Protein AF-0000000082413390 (afdb_homodimer)

InterPro domains:
  IPR000436 Sushi/SCR/CCP domain [PF00084] (131-187)
  IPR000436 Sushi/SCR/CCP domain [PS50923] (129-189)
  IPR000436 Sushi/SCR/CCP domain [SM00032] (131-187)
  IPR000436 Sushi/SCR/CCP domain [cd00033] (131-188)
  IPR001304 C-type lectin-like [PF00059] (22-126)
  IPR001304 C-type lectin-like [PS50041] (11-125)
  IPR001304 C-type lectin-like [SM00034] (4-125)
  IPR016186 C-type lectin-like/link domain superfamily [G3DSA:3.10.100.10] (1-126)
  IPR016187 C-type lectin fold [SSF56436] (3-134)
  IPR018378 C-type lectin, conserved site [PS00615] (100-124)
  IPR035976 Sushi/SCR/CCP superfamily [SSF57535] (129-188)
  IPR050691 Hyaluronan-binding Proteoglycan [PTHR22804] (2-175)

Foldseek 3Di:
DQDDPPQWDDDPQKTKHWDFFWFFQVVQQVVLLLVVWGFDDDQDVVSLCCVLVPPVFWAFGQWWCVPHPPDIDGNVRDDRNDAFADVVPPDCVPPPAQTTKTQDSVVVRGIYGGGRGGIGITMTMDGSAWAAWDDDDPQKDWDDDHGGTHDFFDKIFIDGHPQWDWDDGRMWGQHPNHYIDDGDIDTHGDD/DQDDPPQWDDDPQKTKHWDFFWFFQVVQQVVLLLVVWGFDDDQDVVSLCCVLVPPVFFAFGQWWCVPHPPDIDGNVRDDRRDAFADVVPPDCVVPPAQTTKTQDSVVVRGIYGGGRGGIGITMTMDGSAWAAWDDDDPQKDWDDDTGGTGDFFDKIFIDGHPQWDWDDGRMWGQHPNHYIDDGDIDTHGDD

Radius of gyration: 21.74 Å; Cα contacts (8 Å, |Δi|>4): 859; chains: 2; bounding box: 46×68×50 Å

Nearest PDB structures (foldseek):
  1tdq-assembly1_B  TM=9.902E-01  e=4.552E-17  Rattus norvegicus
  2zib-assembly1_A  TM=9.689E-01  e=1.037E-11  Brachyopsis segaliensis
  1hup-assembly1_A  TM=9.265E-01  e=1.853E-09  Homo sapiens
  1kwz-assembly1_C  TM=9.197E-01  e=1.123E-08  Rattus norvegicus
  3wwk-assembly1_C  TM=8.457E-01  e=3.731E-08  Homo sapiens

Solvent-accessible surface area (backbone atoms only — not comparable to full-atom values): 20596 Å² total; per-residue (Å²): 128,93,65,57,59,90,84,37,43,73,56,96,72,29,23,33,38,77,39,78,69,58,31,28,49,65,56,44,34,52,54,19,41,74,76,44,29,24,28,30,76,58,58,43,72,68,53,47,51,48,53,33,70,72,64,63,48,61,23,42,37,20,40,28,18,56,70,41,83,89,51,72,40,37,72,78,61,54,77,73,39,43,82,53,57,30,91,80,40,74,51,64,78,65,58,97,57,41,31,25,30,30,31,35,32,92,61,86,39,23,29,39,45,35,52,42,76,47,66,34,20,35,31,27,30,29,63,62,48,44,14,58,59,79,81,88,51,76,59,38,46,64,46,70,83,86,53,76,42,33,52,56,68,39,72,46,22,50,43,46,36,91,66,32,40,77,38,73,52,46,60,37,38,23,32,86,86,26,41,65,49,80,75,55,51,39,47,40,76,56,131,128,93,65,57,59,91,86,37,45,74,56,95,72,29,24,34,38,77,39,79,71,60,31,27,50,65,57,44,33,52,54,19,42,73,76,44,29,24,29,29,75,58,60,42,73,68,52,46,50,49,53,34,70,73,66,62,48,63,22,41,36,21,40,27,17,56,72,42,83,88,51,72,41,38,73,77,62,55,77,72,39,42,81,53,59,30,92,79,39,74,50,67,80,67,55,95,53,42,31,23,30,29,31,36,31,93,60,86,38,23,30,41,46,36,52,43,77,47,67,33,20,33,31,28,30,28,65,60,48,46,15,57,60,80,79,85,50,77,59,41,45,64,48,69,83,87,52,77,42,33,52,56,68,40,71,46,23,51,41,47,36,92,68,33,38,79,39,74,52,44,60,34,38,23,33,86,86,26,42,65,49,80,75,56,50,40,47,39,76,55,130

pLDDT: mean 93.76, std 7.37, range [51.59, 98.88]

Structure (mmCIF, N/CA/C/O backbone):
data_AF-0000000082413390-model_v1
#
loop_
_entity.id
_entity.type
_entity.pdbx_description
1 polymer 'Brevican core protein'
#
loop_
_atom_site.group_PDB
_atom_site.id
_atom_site.type_symbol
_atom_site.label_atom_id
_atom_site.label_alt_id
_atom_site.label_comp_id
_atom_site.label_asym_id
_atom_site.label_entity_id
_atom_site.label_seq_id
_atom_site.pdbx_PDB_ins_code
_atom_site.Cartn_x
_atom_site.Cartn_y
_atom_site.Cartn_z
_atom_site.occupancy
_atom_site.B_iso_or_equiv
_atom_site.auth_seq_id
_atom_site.auth_comp_id
_atom_site.auth_asym_id
_atom_site.auth_atom_id
_atom_site.pdbx_PDB_model_num
ATOM 1 N N . MET A 1 1 ? -22.828 19.016 -7.898 1 52.41 1 MET A N 1
ATOM 2 C CA . MET A 1 1 ? -21.5 18.812 -7.324 1 52.41 1 MET A CA 1
ATOM 3 C C . MET A 1 1 ? -21.516 17.719 -6.27 1 52.41 1 MET A C 1
ATOM 5 O O . MET A 1 1 ? -22.422 17.672 -5.43 1 52.41 1 MET A O 1
ATOM 9 N N . ARG A 1 2 ? -20.75 16.672 -6.445 1 74.12 2 ARG A N 1
ATOM 10 C CA . ARG A 1 2 ? -20.797 15.578 -5.477 1 74.12 2 ARG A CA 1
ATOM 11 C C . ARG A 1 2 ? -20.344 16.047 -4.098 1 74.12 2 ARG A C 1
ATOM 13 O O . ARG A 1 2 ? -19.422 16.859 -3.979 1 74.12 2 ARG A O 1
ATOM 20 N N . ARG A 1 3 ? -21.219 15.875 -3.227 1 85.75 3 ARG A N 1
ATOM 21 C CA . ARG A 1 3 ? -20.984 16.312 -1.854 1 85.75 3 ARG A CA 1
ATOM 22 C C . ARG A 1 3 ? -20.703 15.133 -0.939 1 85.75 3 ARG A C 1
ATOM 24 O O . ARG A 1 3 ? -21.078 14 -1.257 1 85.75 3 ARG A O 1
ATOM 31 N N . CYS A 1 4 ? -19.984 15.562 0.201 1 94.31 4 CYS A N 1
ATOM 32 C CA . CYS A 1 4 ? -19.75 14.539 1.217 1 94.31 4 CYS A CA 1
ATOM 33 C C . CYS A 1 4 ? -21.062 14.172 1.925 1 94.31 4 CYS A C 1
ATOM 35 O O . CYS A 1 4 ? -22 14.969 1.951 1 94.31 4 CYS A O 1
ATOM 37 N N . SER A 1 5 ? -21.156 12.93 2.404 1 90 5 SER A N 1
ATOM 38 C CA . SER A 1 5 ? -22.297 12.5 3.209 1 90 5 SER A CA 1
ATOM 39 C C . SER A 1 5 ? -22.484 13.406 4.426 1 90 5 SER A C 1
ATOM 41 O O . SER A 1 5 ? -21.531 14.023 4.895 1 90 5 SER A O 1
ATOM 43 N N . PRO A 1 6 ? -23.766 13.516 4.852 1 93 6 PRO A N 1
ATOM 44 C CA . PRO A 1 6 ? -23.984 14.305 6.066 1 93 6 PRO A CA 1
ATOM 45 C C . PRO A 1 6 ? -23.047 13.891 7.207 1 93 6 PRO A C 1
ATOM 47 O O . PRO A 1 6 ? -22.828 12.695 7.422 1 93 6 PRO A O 1
ATOM 50 N N . GLY A 1 7 ? -22.453 14.914 7.832 1 95.12 7 GLY A N 1
ATOM 51 C CA . GLY A 1 7 ? -21.578 14.641 8.961 1 95.12 7 GLY A CA 1
ATOM 52 C C . GLY A 1 7 ? -20.109 14.562 8.57 1 95.12 7 GLY A C 1
ATOM 53 O O . GLY A 1 7 ? -19.234 14.508 9.43 1 95.12 7 GLY A O 1
ATOM 54 N N . TRP A 1 8 ? -19.891 14.484 7.324 1 97.19 8 TRP A N 1
ATOM 55 C CA . TRP A 1 8 ? -18.516 14.484 6.836 1 97.19 8 TRP A CA 1
ATOM 56 C C . TRP A 1 8 ? -18.109 15.867 6.34 1 97.19 8 TRP A C 1
ATOM 58 O O . TRP A 1 8 ? -18.906 16.578 5.727 1 97.19 8 TRP A O 1
ATOM 68 N N . ASP A 1 9 ? -16.891 16.219 6.582 1 97.94 9 ASP A N 1
ATOM 69 C CA . ASP A 1 9 ? -16.344 17.5 6.125 1 97.94 9 ASP A CA 1
ATOM 70 C C . ASP A 1 9 ? -15.602 17.328 4.797 1 97.94 9 ASP A C 1
ATOM 72 O O . ASP A 1 9 ? -14.922 16.328 4.582 1 97.94 9 ASP A O 1
ATOM 76 N N . SER A 1 10 ? -15.789 18.359 3.996 1 96.56 10 SER A N 1
ATOM 77 C CA . SER A 1 10 ? -15.125 18.312 2.695 1 96.56 10 SER A CA 1
ATOM 78 C C . SER A 1 10 ? -13.859 19.172 2.693 1 96.56 10 SER A C 1
ATOM 80 O O . SER A 1 10 ? -13.852 20.266 3.258 1 96.56 10 SER A O 1
ATOM 82 N N . PHE A 1 11 ? -12.781 18.578 2.111 1 96.81 11 PHE A N 1
ATOM 83 C CA . PHE A 1 11 ? -11.555 19.359 1.908 1 96.81 11 PHE A CA 1
ATOM 84 C C . PHE A 1 11 ? -10.789 18.828 0.701 1 96.81 11 PHE A C 1
ATOM 86 O O . PHE A 1 11 ? -10.383 17.672 0.67 1 96.81 11 PHE A O 1
ATOM 93 N N . GLN A 1 12 ? -10.531 19.594 -0.256 1 93 12 GLN A N 1
ATOM 94 C CA . GLN A 1 12 ? -9.719 19.328 -1.438 1 93 12 GLN A CA 1
ATOM 95 C C . GLN A 1 12 ? -10.078 18 -2.074 1 93 12 GLN A C 1
ATOM 97 O O . GLN A 1 12 ? -9.203 17.156 -2.324 1 93 12 GLN A O 1
ATOM 102 N N . GLY A 1 13 ? -11.367 17.75 -2.266 1 89.69 13 GLY A N 1
ATOM 103 C CA . GLY A 1 13 ? -11.859 16.625 -3.045 1 89.69 13 GLY A CA 1
ATOM 104 C C . GLY A 1 13 ? -11.977 15.344 -2.238 1 89.69 13 GLY A C 1
ATOM 105 O O . GLY A 1 13 ? -12.172 14.266 -2.801 1 89.69 13 GLY A O 1
ATOM 106 N N . ALA A 1 14 ? -11.781 15.461 -0.914 1 95.5 14 ALA A N 1
ATOM 107 C CA . ALA A 1 14 ? -11.93 14.312 -0.028 1 95.5 14 ALA A CA 1
ATOM 108 C C . ALA A 1 14 ? -12.898 14.625 1.113 1 95.5 14 ALA A C 1
ATOM 110 O O . ALA A 1 14 ? -13.219 15.789 1.364 1 95.5 14 ALA A O 1
ATOM 111 N N . CYS A 1 15 ? -13.422 13.625 1.691 1 97.25 15 CYS A N 1
ATOM 112 C CA . CYS A 1 15 ? -14.328 13.734 2.828 1 97.25 15 CYS A CA 1
ATOM 113 C C . CYS A 1 15 ? -13.68 13.195 4.098 1 97.25 15 CYS A C 1
ATOM 115 O O . CYS A 1 15 ? -12.992 12.172 4.066 1 97.25 15 CYS A O 1
ATOM 117 N N . TYR A 1 16 ? -13.945 13.93 5.16 1 98.5 16 TYR A N 1
ATOM 118 C CA . TYR A 1 16 ? -13.336 13.594 6.441 1 98.5 16 TYR A CA 1
ATOM 119 C C . TYR A 1 16 ? -14.391 13.484 7.539 1 98.5 16 TYR A C 1
ATOM 121 O O . TYR A 1 16 ? -15.344 14.258 7.566 1 98.5 16 TYR A O 1
ATOM 129 N N . LYS A 1 17 ? -14.18 12.578 8.43 1 98.5 17 LYS A N 1
ATOM 130 C CA . LYS A 1 17 ? -15.008 12.484 9.625 1 98.5 17 LYS A CA 1
ATOM 131 C C . LYS A 1 17 ? -14.164 12.133 10.852 1 98.5 17 LYS A C 1
ATOM 133 O O . LYS A 1 17 ? -13.383 11.18 10.82 1 98.5 17 LYS A O 1
ATOM 138 N N . HIS A 1 18 ? -14.352 12.945 11.797 1 98.69 18 HIS A N 1
ATOM 139 C CA . HIS A 1 18 ? -13.656 12.727 13.055 1 98.69 18 HIS A CA 1
ATOM 140 C C . HIS A 1 18 ? -14.539 11.984 14.055 1 98.69 18 HIS A C 1
ATOM 142 O O . HIS A 1 18 ? -15.727 12.273 14.172 1 98.69 18 HIS A O 1
ATOM 148 N N . PHE A 1 19 ? -13.945 11.016 14.711 1 98.69 19 PHE A N 1
ATOM 149 C CA . PHE A 1 19 ? -14.625 10.25 15.75 1 98.69 19 PHE A CA 1
ATOM 150 C C . PHE A 1 19 ? -13.922 10.43 17.094 1 98.69 19 PHE A C 1
ATOM 152 O O . PHE A 1 19 ? -12.742 10.102 17.234 1 98.69 19 PHE A O 1
ATOM 159 N N . SER A 1 20 ? -14.727 10.867 18.047 1 97.94 20 SER A N 1
ATOM 160 C CA . SER A 1 20 ? -14.164 11.055 19.391 1 97.94 20 SER A CA 1
ATOM 161 C C . SER A 1 20 ? -14.172 9.758 20.188 1 97.94 20 SER A C 1
ATOM 163 O O . SER A 1 20 ? -13.523 9.656 21.219 1 97.94 20 SER A O 1
ATOM 165 N N . THR A 1 21 ? -14.977 8.805 19.703 1 97.88 21 THR A N 1
ATOM 166 C CA . THR A 1 21 ? -14.93 7.484 20.328 1 97.88 21 THR A CA 1
ATOM 167 C C . THR A 1 21 ? -13.531 6.887 20.219 1 97.88 21 THR A C 1
ATOM 169 O O . THR A 1 21 ? -12.984 6.762 19.109 1 97.88 21 THR A O 1
ATOM 172 N N . ARG A 1 22 ? -12.961 6.48 21.281 1 98.5 22 ARG A N 1
ATOM 173 C CA . ARG A 1 22 ? -11.562 6.059 21.312 1 98.5 22 ARG A CA 1
ATOM 174 C C . ARG A 1 22 ? -11.43 4.586 20.938 1 98.5 22 ARG A C 1
ATOM 176 O O . ARG A 1 22 ? -12.195 3.748 21.406 1 98.5 22 ARG A O 1
ATOM 183 N N . ARG A 1 23 ? -10.492 4.305 20.109 1 98.62 23 ARG A N 1
ATOM 184 C CA . ARG A 1 23 ? -10.227 2.951 19.641 1 98.62 23 ARG A CA 1
ATOM 185 C C . ARG A 1 23 ? -8.727 2.723 19.453 1 98.62 23 ARG A C 1
ATOM 187 O O . ARG A 1 23 ? -7.953 3.678 19.406 1 98.62 23 ARG A O 1
ATOM 194 N N . SER A 1 24 ? -8.328 1.43 19.453 1 98.38 24 SER A N 1
ATOM 195 C CA . SER A 1 24 ? -6.984 1.118 18.984 1 98.38 24 SER A CA 1
ATOM 196 C C . SER A 1 24 ? -6.809 1.493 17.516 1 98.38 24 SER A C 1
ATOM 198 O O . SER A 1 24 ? -7.789 1.737 16.812 1 98.38 24 SER A O 1
ATOM 200 N N . TRP A 1 25 ? -5.605 1.546 17.094 1 98.44 25 TRP A N 1
ATOM 201 C CA . TRP A 1 25 ? -5.34 1.924 15.711 1 98.44 25 TRP A CA 1
ATOM 202 C C . TRP A 1 25 ? -6.031 0.969 14.742 1 98.44 25 TRP A C 1
ATOM 204 O O . TRP A 1 25 ? -6.68 1.403 13.789 1 98.44 25 TRP A O 1
ATOM 214 N N . GLU A 1 26 ? -5.898 -0.358 15.008 1 97.69 26 GLU A N 1
ATOM 215 C CA . GLU A 1 26 ? -6.48 -1.368 14.125 1 97.69 26 GLU A CA 1
ATOM 216 C C . GLU A 1 26 ? -8 -1.253 14.086 1 97.69 26 GLU A C 1
ATOM 218 O O . GLU A 1 26 ? -8.609 -1.318 13.016 1 97.69 26 GLU A O 1
ATOM 223 N N . ASP A 1 27 ? -8.57 -1.103 15.25 1 98.12 27 ASP A N 1
ATOM 224 C CA . ASP A 1 27 ? -10.023 -0.953 15.312 1 98.12 27 ASP A CA 1
ATOM 225 C C . ASP A 1 27 ? -10.477 0.31 14.586 1 98.12 27 ASP A C 1
ATOM 227 O O . ASP A 1 27 ? -11.492 0.297 13.883 1 98.12 27 ASP A O 1
ATOM 231 N N . ALA A 1 28 ? -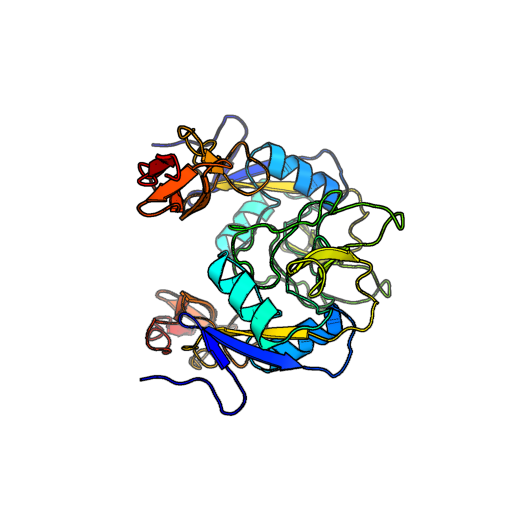9.758 1.395 14.805 1 98.75 28 ALA A N 1
ATOM 232 C CA . ALA A 1 28 ? -10.078 2.65 14.133 1 98.75 28 ALA A CA 1
ATOM 233 C C . ALA A 1 28 ? -10.008 2.494 12.617 1 98.75 28 ALA A C 1
ATOM 235 O O . ALA A 1 28 ? -10.906 2.93 11.898 1 98.75 28 ALA A O 1
ATOM 236 N N . GLU A 1 29 ? -8.922 1.876 12.156 1 98.31 29 GLU A N 1
ATOM 237 C CA . GLU A 1 29 ? -8.789 1.629 10.727 1 98.31 29 GLU A CA 1
ATOM 238 C C . GLU A 1 29 ? -9.945 0.785 10.203 1 98.31 29 GLU A C 1
ATOM 240 O O . GLU A 1 29 ? -10.5 1.079 9.141 1 98.31 29 GLU A O 1
ATOM 245 N N . THR A 1 30 ? -10.305 -0.219 10.906 1 95.69 30 THR A N 1
ATOM 246 C CA . THR A 1 30 ? -11.398 -1.096 10.508 1 95.69 30 THR A CA 1
ATOM 247 C C . THR A 1 30 ? -12.711 -0.319 10.414 1 95.69 30 THR A C 1
ATOM 249 O O . THR A 1 30 ? -13.492 -0.515 9.477 1 95.69 30 THR A O 1
ATOM 252 N N . GLN A 1 31 ? -12.922 0.549 11.391 1 96.62 31 GLN A N 1
ATOM 253 C CA . GLN A 1 31 ? -14.125 1.38 11.359 1 96.62 31 GLN A CA 1
ATOM 254 C C . GLN A 1 31 ? -14.133 2.281 10.125 1 96.62 31 GLN A C 1
ATOM 256 O O . GLN A 1 31 ? -15.172 2.434 9.477 1 96.62 31 GLN A O 1
ATOM 261 N N . CYS A 1 32 ? -13 2.871 9.773 1 97.12 32 CYS A N 1
ATOM 262 C CA . CYS A 1 32 ? -12.93 3.744 8.609 1 97.12 32 CYS A CA 1
ATOM 263 C C . CYS A 1 32 ? -13.188 2.963 7.328 1 97.12 32 CYS A C 1
ATOM 265 O O . CYS A 1 32 ? -13.844 3.461 6.414 1 97.12 32 CYS A O 1
ATOM 267 N N . ARG A 1 33 ? -12.711 1.774 7.281 1 93 33 ARG A N 1
ATOM 268 C CA . ARG A 1 33 ? -12.922 0.937 6.105 1 93 33 ARG A CA 1
ATOM 269 C C . ARG A 1 33 ? -14.398 0.589 5.941 1 93 33 ARG A C 1
ATOM 271 O O . ARG A 1 33 ? -14.891 0.46 4.816 1 93 33 ARG A O 1
ATOM 278 N N . HIS A 1 34 ? -15.07 0.449 7.078 1 90.5 34 HIS A N 1
ATOM 279 C CA . HIS A 1 34 ? -16.5 0.19 7.027 1 90.5 34 HIS A CA 1
ATOM 280 C C . HIS A 1 34 ? -17.25 1.319 6.316 1 90.5 34 HIS A C 1
ATOM 282 O O . HIS A 1 34 ? -18.25 1.08 5.637 1 90.5 34 HIS A O 1
ATOM 288 N N . TYR A 1 35 ? -16.719 2.535 6.406 1 90.38 35 TYR A N 1
ATOM 289 C CA . TYR A 1 35 ? -17.328 3.689 5.766 1 90.38 35 TYR A CA 1
ATOM 290 C C . TYR A 1 35 ? -16.828 3.863 4.34 1 90.38 35 TYR A C 1
ATOM 292 O O . TYR A 1 35 ? -17.219 4.801 3.643 1 90.38 35 TYR A O 1
ATOM 300 N N . GLY A 1 36 ? -15.953 3.018 3.971 1 88.94 36 GLY A N 1
ATOM 301 C CA . GLY A 1 36 ? -15.43 3.109 2.617 1 88.94 36 GLY A CA 1
ATOM 302 C C . GLY A 1 36 ? -14.164 3.949 2.518 1 88.94 36 GLY A C 1
ATOM 303 O O . GLY A 1 36 ? -13.773 4.363 1.426 1 88.94 36 GLY A O 1
ATOM 304 N N . GLY A 1 37 ? -13.57 4.16 3.586 1 95 37 GLY A N 1
ATOM 305 C CA . GLY A 1 37 ? -12.344 4.934 3.633 1 95 37 GLY A CA 1
ATOM 306 C C . GLY A 1 37 ? -11.258 4.285 4.473 1 95 37 GLY A C 1
ATOM 307 O O . GLY A 1 37 ? -11.164 3.057 4.539 1 95 37 GLY A O 1
ATOM 308 N N . HIS A 1 38 ? -10.352 5.129 4.949 1 97 38 HIS A N 1
ATOM 309 C CA . HIS A 1 38 ? -9.242 4.746 5.812 1 97 38 HIS A CA 1
ATOM 310 C C . HIS A 1 38 ? -8.961 5.816 6.863 1 97 38 HIS A C 1
ATOM 312 O O . HIS A 1 38 ? -9.516 6.918 6.793 1 97 38 HIS A O 1
ATOM 318 N N . LEU A 1 39 ? -8.227 5.391 7.867 1 98.75 39 LEU A N 1
ATOM 319 C CA . LEU A 1 39 ? -7.633 6.457 8.672 1 98.75 39 LEU A CA 1
ATOM 320 C C . LEU A 1 39 ? -6.965 7.496 7.781 1 98.75 39 LEU A C 1
ATOM 322 O O . LEU A 1 39 ? -6.355 7.156 6.766 1 98.75 39 LEU A O 1
ATOM 326 N N . ALA A 1 40 ? -7.023 8.727 8.172 1 98.81 40 ALA A N 1
ATOM 327 C CA . ALA A 1 40 ? -6.699 9.859 7.309 1 98.81 40 ALA A CA 1
ATOM 328 C C . ALA A 1 40 ? -5.25 9.797 6.84 1 98.81 40 ALA A C 1
ATOM 330 O O . ALA A 1 40 ? -4.332 9.648 7.652 1 98.81 40 ALA A O 1
ATOM 331 N N . THR A 1 41 ? -5.094 9.773 5.578 1 98.19 41 THR A N 1
ATOM 332 C CA . THR A 1 41 ? -3.818 10.023 4.914 1 98.19 41 THR A CA 1
ATOM 333 C C . THR A 1 41 ? -3.568 11.516 4.754 1 98.19 41 THR A C 1
ATOM 335 O O . THR A 1 41 ? -4.48 12.273 4.402 1 98.19 41 THR A O 1
ATOM 338 N N . ILE A 1 42 ? -2.377 11.984 4.984 1 98.12 42 ILE A N 1
ATOM 339 C CA . ILE A 1 42 ? -2.039 13.398 4.863 1 98.12 42 ILE A CA 1
ATOM 340 C C . ILE A 1 42 ? -0.937 13.578 3.82 1 98.12 42 ILE A C 1
ATOM 342 O O . ILE A 1 42 ? 0.215 13.203 4.055 1 98.12 42 ILE A O 1
ATOM 346 N N . LEU A 1 43 ? -1.294 14.258 2.742 1 96.44 43 LEU A N 1
ATOM 347 C CA . LEU A 1 43 ? -0.374 14.297 1.611 1 96.44 43 LEU A CA 1
ATOM 348 C C . LEU A 1 43 ? 0.213 15.688 1.435 1 96.44 43 LEU A C 1
ATOM 350 O O . LEU A 1 43 ? 1.207 15.867 0.727 1 96.44 43 LEU A O 1
ATOM 354 N N . THR A 1 44 ? -0.454 16.75 2.031 1 95.75 44 THR A N 1
ATOM 355 C CA . THR A 1 44 ? -0.008 18.125 1.873 1 95.75 44 THR A CA 1
ATOM 356 C C . THR A 1 44 ? -0.041 18.859 3.209 1 95.75 44 THR A C 1
ATOM 358 O O . THR A 1 44 ? -0.76 18.469 4.125 1 95.75 44 THR A O 1
ATOM 361 N N . PRO A 1 45 ? 0.772 19.938 3.314 1 94.19 45 PRO A N 1
ATOM 362 C CA . PRO A 1 45 ? 0.685 20.75 4.523 1 94.19 45 PRO A CA 1
ATOM 363 C C . PRO A 1 45 ? -0.705 21.344 4.734 1 94.19 45 PRO A C 1
ATOM 365 O O . PRO A 1 45 ? -1.146 21.516 5.875 1 94.19 45 PRO A O 1
ATOM 368 N N . GLU A 1 46 ? -1.365 21.656 3.592 1 96.12 46 GLU A N 1
ATOM 369 C CA . GLU A 1 46 ? -2.711 22.219 3.684 1 96.12 46 GLU A CA 1
ATOM 370 C C . GLU A 1 46 ? -3.678 21.219 4.324 1 96.12 46 GLU A C 1
ATOM 372 O O . GLU A 1 46 ? -4.508 21.609 5.152 1 96.12 46 GLU A O 1
ATOM 377 N N . GLU A 1 47 ? -3.502 20 3.902 1 97.44 47 GLU A N 1
ATOM 378 C CA . GLU A 1 47 ? -4.336 18.953 4.469 1 97.44 47 GLU A CA 1
ATOM 379 C C . GLU A 1 47 ? -4.047 18.75 5.953 1 97.44 47 GLU A C 1
ATOM 381 O O . GLU A 1 47 ? -4.969 18.562 6.75 1 97.44 47 GLU A O 1
ATOM 386 N N . GLN A 1 48 ? -2.795 18.812 6.379 1 97.44 48 GLN A N 1
ATOM 387 C CA . GLN A 1 48 ? -2.381 18.75 7.773 1 97.44 48 GLN A CA 1
ATOM 388 C C . GLN A 1 48 ? -3.039 19.859 8.594 1 97.44 48 GLN A C 1
ATOM 390 O O . GLN A 1 48 ? -3.59 19.609 9.664 1 97.44 48 GLN A O 1
ATOM 395 N N . ASP A 1 49 ? -2.969 21.078 8.086 1 97.19 49 ASP A N 1
ATOM 396 C CA . ASP A 1 49 ? -3.557 22.219 8.773 1 97.19 49 ASP A CA 1
ATOM 397 C C . ASP A 1 49 ? -5.07 22.062 8.906 1 97.19 49 ASP A C 1
ATOM 399 O O . ASP A 1 49 ? -5.645 22.375 9.953 1 97.19 49 ASP A O 1
ATOM 403 N N . PHE A 1 50 ? -5.684 21.594 7.863 1 98.19 50 PHE A N 1
ATOM 404 C CA . PHE A 1 50 ? -7.125 21.391 7.883 1 98.19 50 PHE A CA 1
ATOM 405 C C . PHE A 1 50 ? -7.523 20.453 9.016 1 98.19 50 PHE A C 1
ATOM 407 O O . PHE A 1 50 ? -8.383 20.781 9.836 1 98.19 50 PHE A O 1
ATOM 414 N N . ILE A 1 51 ? -6.855 19.234 9.055 1 98.25 51 ILE A N 1
ATOM 415 C CA . ILE A 1 51 ? -7.199 18.219 10.047 1 98.25 51 ILE A CA 1
ATOM 416 C C . ILE A 1 51 ? -6.914 18.75 11.453 1 98.25 51 ILE A C 1
ATOM 418 O O . ILE A 1 51 ? -7.734 18.594 12.359 1 98.25 51 ILE A O 1
ATOM 422 N N . ASN A 1 52 ? -5.82 19.391 11.617 1 97.56 52 ASN A N 1
ATOM 423 C CA . ASN A 1 52 ? -5.434 19.906 12.93 1 97.56 52 ASN A CA 1
ATOM 424 C C . ASN A 1 52 ? -6.398 20.984 13.422 1 97.56 52 ASN A C 1
ATOM 426 O O . ASN A 1 52 ? -6.77 21 14.594 1 97.56 52 ASN A O 1
ATOM 430 N N . ASP A 1 53 ? -6.758 21.891 12.562 1 96.88 53 ASP A N 1
ATOM 431 C CA . ASP A 1 53 ? -7.613 23 12.93 1 96.88 53 ASP A CA 1
ATOM 432 C C . ASP A 1 53 ? -9.055 22.547 13.148 1 96.88 53 ASP A C 1
ATOM 434 O O . ASP A 1 53 ? -9.75 23.062 14.023 1 96.88 53 ASP A O 1
ATOM 438 N N . GLN A 1 54 ? -9.469 21.625 12.383 1 97.12 54 GLN A N 1
ATOM 439 C CA . GLN A 1 54 ? -10.867 21.219 12.391 1 97.12 54 GLN A CA 1
ATOM 440 C C . GLN A 1 54 ? -11.18 20.344 13.594 1 97.12 54 GLN A C 1
ATOM 442 O O . GLN A 1 54 ? -12.25 20.453 14.195 1 97.12 54 GLN A O 1
ATOM 447 N N . TYR A 1 55 ? -10.312 19.422 13.969 1 97.19 55 TYR A N 1
ATOM 448 C CA . TYR A 1 55 ? -10.711 18.391 14.922 1 97.19 55 TYR A CA 1
ATOM 449 C C . TYR A 1 55 ? -9.977 18.547 16.25 1 97.19 55 TYR A C 1
ATOM 451 O O . TYR A 1 55 ? -10.445 18.078 17.281 1 97.19 55 TYR A O 1
ATOM 459 N N . ARG A 1 56 ? -8.867 19.141 16.359 1 95.62 56 ARG A N 1
ATOM 460 C CA . ARG A 1 56 ? -8.133 19.625 17.516 1 95.62 56 ARG A CA 1
ATOM 461 C C . ARG A 1 56 ? -8.062 18.562 18.609 1 95.62 56 ARG A C 1
ATOM 463 O O . ARG A 1 56 ? -8.367 18.828 19.766 1 95.62 56 ARG A O 1
ATOM 470 N N . GLU A 1 57 ? -7.73 17.281 18.344 1 96.94 57 GLU A N 1
ATOM 471 C CA . GLU A 1 57 ? -7.547 16.203 19.297 1 96.94 57 GLU A CA 1
ATOM 472 C C . GLU A 1 57 ? -6.293 15.391 18.984 1 96.94 57 GLU A C 1
ATOM 474 O O . GLU A 1 57 ? -5.754 15.477 17.875 1 96.94 57 GLU A O 1
ATOM 479 N N . TYR A 1 58 ? -5.785 14.812 20.078 1 97.56 58 TYR A N 1
ATOM 480 C CA . TYR A 1 58 ? -4.809 13.734 19.922 1 97.56 58 TYR A CA 1
ATOM 481 C C . TYR A 1 58 ? -5.426 12.539 19.219 1 97.56 58 TYR A C 1
ATOM 483 O O . TYR A 1 58 ? -6.246 11.82 19.797 1 97.56 58 TYR A O 1
ATOM 491 N N . GLN A 1 59 ? -5.008 12.344 17.891 1 98.69 59 GLN A N 1
ATOM 492 C CA . GLN A 1 59 ? -5.832 11.461 17.078 1 98.69 59 GLN A CA 1
ATOM 493 C C . GLN A 1 59 ? -4.965 10.586 16.172 1 98.69 59 GLN A C 1
ATOM 495 O O . GLN A 1 59 ? -3.904 11.008 15.711 1 98.69 59 GLN A O 1
ATOM 500 N N . TRP A 1 60 ? -5.523 9.328 15.922 1 98.81 60 TRP A N 1
ATOM 501 C CA . TRP A 1 60 ? -4.898 8.422 14.969 1 98.81 60 TRP A CA 1
ATOM 502 C C . TRP A 1 60 ? -4.938 8.992 13.555 1 98.81 60 TRP A C 1
ATOM 504 O O . TRP A 1 60 ? -5.945 9.578 13.148 1 98.81 60 TRP A O 1
ATOM 514 N N . ILE A 1 61 ? -3.881 8.75 12.781 1 98.81 61 ILE A N 1
ATOM 515 C CA . ILE A 1 61 ? -3.9 8.828 11.32 1 98.81 61 ILE A CA 1
ATOM 516 C C . ILE A 1 61 ? -3.463 7.496 10.727 1 98.81 61 ILE A C 1
ATOM 518 O O . ILE A 1 61 ? -3.131 6.559 11.453 1 98.81 61 ILE A O 1
ATOM 522 N N . GLY A 1 62 ? -3.451 7.406 9.445 1 98.81 62 GLY A N 1
ATOM 523 C CA . GLY A 1 62 ? -3.316 6.113 8.797 1 98.81 62 GLY A CA 1
ATOM 524 C C . GLY A 1 62 ? -1.876 5.652 8.68 1 98.81 62 GLY A C 1
ATOM 525 O O . GLY A 1 62 ? -1.611 4.531 8.242 1 98.81 62 GLY A O 1
ATOM 526 N N . LEU A 1 63 ? -0.94 6.434 9.055 1 98.38 63 LEU A N 1
ATOM 527 C CA . LEU A 1 63 ? 0.475 6.113 8.906 1 98.38 63 LEU A CA 1
ATOM 528 C C . LEU A 1 63 ? 0.91 5.086 9.945 1 98.38 63 LEU A C 1
ATOM 530 O O . LEU A 1 63 ? 0.524 5.176 11.109 1 98.38 63 LEU A O 1
ATOM 534 N N . ASN A 1 64 ? 1.673 4.066 9.539 1 97.5 64 ASN A N 1
ATOM 535 C CA . ASN A 1 64 ? 2.154 3.01 10.422 1 97.5 64 ASN A CA 1
ATOM 536 C C . ASN A 1 64 ? 3.371 2.299 9.836 1 97.5 64 ASN A C 1
ATOM 538 O O . ASN A 1 64 ? 3.654 2.424 8.648 1 97.5 64 ASN A O 1
ATOM 542 N N . ASP A 1 65 ? 4.156 1.645 10.625 1 95.12 65 ASP A N 1
ATOM 543 C CA . ASP A 1 65 ? 5.25 0.8 10.148 1 95.12 65 ASP A CA 1
ATOM 544 C C . ASP A 1 65 ? 5.109 -0.626 10.68 1 95.12 65 ASP A C 1
ATOM 546 O O . ASP A 1 65 ? 6.102 -1.254 11.055 1 95.12 65 ASP A O 1
ATOM 550 N N . ARG A 1 66 ? 3.891 -1.135 10.688 1 94.44 66 ARG A N 1
ATOM 551 C CA . ARG A 1 66 ? 3.559 -2.443 11.242 1 94.44 66 ARG A CA 1
ATOM 552 C C . ARG A 1 66 ? 4.105 -3.564 10.367 1 94.44 66 ARG A C 1
ATOM 554 O O . ARG A 1 66 ? 4.438 -4.641 10.867 1 94.44 66 ARG A O 1
ATOM 561 N N . THR A 1 67 ? 4.199 -3.355 9.062 1 94.12 67 THR A N 1
ATOM 562 C CA . THR A 1 67 ? 4.68 -4.395 8.164 1 94.12 67 THR A CA 1
ATOM 563 C C . THR A 1 67 ? 6.184 -4.605 8.336 1 94.12 67 THR A C 1
ATOM 565 O O . THR A 1 67 ? 6.641 -5.734 8.516 1 94.12 67 THR A O 1
ATOM 568 N N . ILE A 1 68 ? 6.922 -3.6 8.242 1 91.62 68 ILE A N 1
ATOM 569 C CA . ILE A 1 68 ? 8.359 -3.59 8.453 1 91.62 68 ILE A CA 1
ATOM 570 C C . ILE A 1 68 ? 8.75 -2.406 9.336 1 91.62 68 ILE A C 1
ATOM 572 O O . ILE A 1 68 ? 8.5 -1.251 8.984 1 91.62 68 ILE A O 1
ATOM 576 N N . GLU A 1 69 ? 9.422 -2.736 10.406 1 89.56 69 GLU A N 1
ATOM 577 C CA . GLU A 1 69 ? 9.82 -1.701 11.359 1 89.56 69 GLU A CA 1
ATOM 578 C C . GLU A 1 69 ? 10.664 -0.627 10.68 1 89.56 69 GLU A C 1
ATOM 580 O O . GLU A 1 69 ? 11.641 -0.938 10 1 89.56 69 GLU A O 1
ATOM 585 N N . GLY A 1 70 ? 10.258 0.606 10.906 1 89.19 70 GLY A N 1
ATOM 586 C CA . GLY A 1 70 ? 10.992 1.743 10.375 1 89.19 70 GLY A CA 1
ATOM 587 C C . GLY A 1 70 ? 10.516 2.168 9 1 89.19 70 GLY A C 1
ATOM 588 O O . GLY A 1 70 ? 10.867 3.252 8.523 1 89.19 70 GLY A O 1
ATOM 589 N N . ASP A 1 71 ? 9.727 1.306 8.375 1 90.12 71 ASP A N 1
ATOM 590 C CA . ASP A 1 71 ? 9.172 1.629 7.062 1 90.12 71 ASP A CA 1
ATOM 591 C C . ASP A 1 71 ? 7.723 2.088 7.18 1 90.12 71 ASP A C 1
ATOM 593 O O . ASP A 1 71 ? 6.801 1.28 7.059 1 90.12 71 ASP A O 1
ATOM 597 N N . PHE A 1 72 ? 7.562 3.393 7.277 1 94.38 72 PHE A N 1
ATOM 598 C CA . PHE A 1 72 ? 6.23 3.947 7.492 1 94.38 72 PHE A CA 1
ATOM 599 C C . PHE A 1 72 ? 5.465 4.047 6.18 1 94.38 72 PHE A C 1
ATOM 601 O O . PHE A 1 72 ? 5.984 4.566 5.191 1 94.38 72 PHE A O 1
ATOM 608 N N . GLN A 1 73 ? 4.238 3.518 6.246 1 94.44 73 GLN A N 1
ATOM 609 C CA . GLN A 1 73 ? 3.363 3.514 5.074 1 94.44 73 GLN A CA 1
ATOM 610 C C . GLN A 1 73 ? 1.944 3.934 5.445 1 94.44 73 GLN A C 1
ATOM 612 O O . GLN A 1 73 ? 1.476 3.648 6.551 1 94.44 73 GLN A O 1
ATOM 617 N N . TRP A 1 74 ? 1.332 4.59 4.496 1 96.38 74 TRP A N 1
ATOM 618 C CA . TRP A 1 74 ? -0.085 4.887 4.684 1 96.38 74 TRP A CA 1
ATOM 619 C C . TRP A 1 74 ? -0.931 3.629 4.527 1 96.38 74 TRP A C 1
ATOM 621 O O . TRP A 1 74 ? -0.677 2.807 3.645 1 96.38 74 TRP A O 1
ATOM 631 N N . SER A 1 75 ? -1.965 3.525 5.34 1 96.19 75 SER A N 1
ATOM 632 C CA . SER A 1 75 ? -2.807 2.334 5.32 1 96.19 75 SER A CA 1
ATOM 633 C C . SER A 1 75 ? -3.604 2.238 4.027 1 96.19 75 SER A C 1
ATOM 635 O O . SER A 1 75 ? -4.031 1.151 3.631 1 96.19 75 SER A O 1
ATOM 637 N N . ASP A 1 76 ? -3.787 3.404 3.383 1 93.38 76 ASP A N 1
ATOM 638 C CA . ASP A 1 76 ? -4.586 3.377 2.16 1 93.38 76 ASP A CA 1
ATOM 639 C C . ASP A 1 76 ? -3.703 3.146 0.934 1 93.38 76 ASP A C 1
ATOM 641 O O . ASP A 1 76 ? -4.184 3.197 -0.2 1 93.38 76 ASP A O 1
ATOM 645 N N . GLY A 1 77 ? -2.41 3.025 1.132 1 90.94 77 GLY A N 1
ATOM 646 C CA . GLY A 1 77 ? -1.512 2.709 0.033 1 90.94 77 GLY A CA 1
ATOM 647 C C . GLY A 1 77 ? -0.968 3.941 -0.666 1 90.94 77 GLY A C 1
ATOM 648 O O . GLY A 1 77 ? -0.164 3.832 -1.593 1 90.94 77 GLY A O 1
ATOM 649 N N . SER A 1 78 ? -1.356 5.121 -0.242 1 92.5 78 SER A N 1
ATOM 650 C CA . SER A 1 78 ? -0.839 6.348 -0.835 1 92.5 78 SER A CA 1
ATOM 651 C C . SER A 1 78 ? 0.666 6.473 -0.624 1 92.5 78 SER A C 1
ATOM 653 O O . SER A 1 78 ? 1.209 5.941 0.346 1 92.5 78 SER A O 1
ATOM 655 N N . PRO A 1 79 ? 1.347 7.129 -1.622 1 91.56 79 PRO A N 1
ATOM 656 C CA . PRO A 1 79 ? 2.758 7.426 -1.363 1 91.56 79 PRO A CA 1
ATOM 657 C C . PRO A 1 79 ? 2.953 8.406 -0.212 1 91.56 79 PRO A C 1
ATOM 659 O O . PRO A 1 79 ? 2.055 9.203 0.089 1 91.56 79 PRO A O 1
ATOM 662 N N . LEU A 1 80 ? 4.094 8.305 0.428 1 94.38 80 LEU A N 1
ATOM 663 C CA . LEU A 1 80 ? 4.438 9.25 1.486 1 94.38 80 LEU A CA 1
ATOM 664 C C . LEU A 1 80 ? 5.027 10.523 0.901 1 94.38 80 LEU A C 1
ATOM 666 O O . LEU A 1 80 ? 6.242 10.641 0.743 1 94.38 80 LEU A O 1
ATOM 670 N N . LEU A 1 81 ? 4.16 11.531 0.701 1 95.44 81 LEU A N 1
ATOM 671 C CA . LEU A 1 81 ? 4.551 12.742 -0.017 1 95.44 81 LEU A CA 1
ATOM 672 C C . LEU A 1 81 ? 4.812 13.883 0.952 1 95.44 81 LEU A C 1
ATOM 674 O O . LEU A 1 81 ? 5.367 14.914 0.565 1 95.44 81 LEU A O 1
ATOM 678 N N . TYR A 1 82 ? 4.375 13.695 2.141 1 96.06 82 TYR A N 1
ATOM 679 C CA . TYR A 1 82 ? 4.484 14.719 3.176 1 96.06 82 TYR A CA 1
ATOM 680 C C . TYR A 1 82 ? 4.723 14.086 4.543 1 96.06 82 TYR A C 1
ATOM 682 O O . TYR A 1 82 ? 4.133 13.055 4.867 1 96.06 82 TYR A O 1
ATOM 690 N N . GLU A 1 83 ? 5.641 14.633 5.258 1 95.69 83 GLU A N 1
ATOM 691 C CA . GLU A 1 83 ? 5.887 14.227 6.637 1 95.69 83 GLU A CA 1
ATOM 692 C C . GLU A 1 83 ? 5.891 15.43 7.574 1 95.69 83 GLU A C 1
ATOM 694 O O . GLU A 1 83 ? 6.324 16.516 7.199 1 95.69 83 GLU A O 1
ATOM 699 N N . ASN A 1 84 ? 5.383 15.195 8.781 1 96.5 84 ASN A N 1
ATOM 700 C CA . ASN A 1 84 ? 5.312 16.25 9.789 1 96.5 84 ASN A CA 1
ATOM 701 C C . ASN A 1 84 ? 5.668 15.727 11.172 1 96.5 84 ASN A C 1
ATOM 703 O O . ASN A 1 84 ? 4.926 15.938 12.133 1 96.5 84 ASN A O 1
ATOM 707 N N . TRP A 1 85 ? 6.789 15.133 11.289 1 96.06 85 TRP A N 1
ATOM 708 C CA . TRP A 1 85 ? 7.223 14.5 12.531 1 96.06 85 TRP A CA 1
ATOM 709 C C . TRP A 1 85 ? 7.602 15.547 13.57 1 96.06 85 TRP A C 1
ATOM 711 O O . TRP A 1 85 ? 8.219 16.562 13.234 1 96.06 85 TRP A O 1
ATOM 721 N N . HIS A 1 86 ? 7.254 15.328 14.734 1 95.88 86 HIS A N 1
ATOM 722 C CA . HIS A 1 86 ? 7.816 16.078 15.852 1 95.88 86 HIS A CA 1
ATOM 723 C C . HIS A 1 86 ? 9.312 15.828 15.977 1 95.88 86 HIS A C 1
ATOM 725 O O . HIS A 1 86 ? 9.789 14.711 15.734 1 95.88 86 HIS A O 1
ATOM 731 N N . PRO A 1 87 ? 10.031 16.922 16.344 1 91.94 87 PRO A N 1
ATOM 732 C CA . PRO A 1 87 ? 11.469 16.688 16.531 1 91.94 87 PRO A CA 1
ATOM 733 C C . PRO A 1 87 ? 11.766 15.484 17.422 1 91.94 87 PRO A C 1
ATOM 735 O O . PRO A 1 87 ? 11.172 15.352 18.5 1 91.94 87 PRO A O 1
ATOM 738 N N . GLY A 1 88 ? 12.648 14.625 16.922 1 91.12 88 GLY A N 1
ATOM 739 C CA . GLY A 1 88 ? 13.016 13.445 17.688 1 91.12 88 GLY A CA 1
ATOM 740 C C . GLY A 1 88 ? 12.133 12.242 17.391 1 91.12 88 GLY A C 1
ATOM 741 O O . GLY A 1 88 ? 12.391 11.141 17.875 1 91.12 88 GLY A O 1
ATOM 742 N N . GLN A 1 89 ? 11.086 12.484 16.609 1 92.19 89 GLN A N 1
ATOM 743 C CA . GLN A 1 89 ? 10.195 11.406 16.203 1 92.19 89 GLN A CA 1
ATOM 744 C C . GLN A 1 89 ? 10.43 11.008 14.742 1 92.19 89 GLN A C 1
ATOM 746 O O . GLN A 1 89 ? 10.914 11.82 13.945 1 92.19 89 GLN A O 1
ATOM 751 N N . PRO A 1 90 ? 10.07 9.781 14.281 1 90.25 90 PRO A N 1
ATOM 752 C CA . PRO A 1 90 ? 9.625 8.656 15.102 1 90.25 90 PRO A CA 1
ATOM 753 C C . PRO A 1 90 ? 10.742 8.094 15.984 1 90.25 90 PRO A C 1
ATOM 755 O O . PRO A 1 90 ? 11.914 8.117 15.594 1 90.25 90 PRO A O 1
ATOM 758 N N . ASP A 1 91 ? 10.516 7.703 17.203 1 84.44 91 ASP A N 1
ATOM 759 C CA . ASP A 1 91 ? 11.516 7.129 18.094 1 84.44 91 ASP A CA 1
ATOM 760 C C . ASP A 1 91 ? 11.102 5.734 18.562 1 84.44 91 ASP A C 1
ATOM 762 O O . ASP A 1 91 ? 10.039 5.242 18.188 1 84.44 91 ASP A O 1
ATOM 766 N N . SER A 1 92 ? 12.07 4.969 19.062 1 71.31 92 SER A N 1
ATOM 767 C CA . SER A 1 92 ? 11.82 3.637 19.594 1 71.31 92 SER A CA 1
ATOM 768 C C . SER A 1 92 ? 11.836 3.65 21.125 1 71.31 92 SER A C 1
ATOM 770 O O . SER A 1 92 ? 12.492 2.818 21.75 1 71.31 92 SER A O 1
ATOM 772 N N . TYR A 1 93 ? 11.203 4.727 21.672 1 64.56 93 TYR A N 1
ATOM 773 C CA . TYR A 1 93 ? 11.281 4.855 23.125 1 64.56 93 TYR A CA 1
ATOM 774 C C . TYR A 1 93 ? 10.797 3.586 23.812 1 64.56 93 TYR A C 1
ATOM 776 O O . TYR A 1 93 ? 11.398 3.127 24.781 1 64.56 93 TYR A O 1
ATOM 784 N N . PHE A 1 94 ? 9.602 3.307 23.516 1 57.88 94 PHE A N 1
ATOM 785 C CA . PHE A 1 94 ? 9.07 2.08 24.109 1 57.88 94 PHE A CA 1
ATOM 786 C C . PHE A 1 94 ? 9.508 0.863 23.312 1 57.88 94 PHE A C 1
ATOM 788 O O . PHE A 1 94 ? 8.992 0.607 22.219 1 57.88 94 PHE A O 1
ATOM 795 N N . LEU A 1 95 ? 10.836 0.425 23.625 1 55.41 95 LEU A N 1
ATOM 796 C CA . LEU A 1 95 ? 11.359 -0.757 22.953 1 55.41 95 LEU A CA 1
ATOM 797 C C . LEU A 1 95 ? 10.641 -1.001 21.641 1 55.41 95 LEU A C 1
ATOM 799 O O . LEU A 1 95 ? 9.977 -0.102 21.109 1 55.41 95 LEU A O 1
ATOM 803 N N . SER A 1 96 ? 10.359 -2.357 21.156 1 61.06 96 SER A N 1
ATOM 804 C CA . SER A 1 96 ? 9.734 -2.99 20 1 61.06 96 SER A CA 1
ATOM 805 C C . SER A 1 96 ? 8.219 -2.793 20.016 1 61.06 96 SER A C 1
ATOM 807 O O . SER A 1 96 ? 7.57 -2.998 21.031 1 61.06 96 SER A O 1
ATOM 809 N N . GLY A 1 97 ? 7.684 -1.469 19.328 1 80.81 97 GLY A N 1
ATOM 810 C CA . GLY A 1 97 ? 6.238 -1.617 19.359 1 80.81 97 GLY A CA 1
ATOM 811 C C . GLY A 1 97 ? 5.5 -0.342 19 1 80.81 97 GLY A C 1
ATOM 812 O O . GLY A 1 97 ? 4.27 -0.33 18.922 1 80.81 97 GLY A O 1
ATOM 813 N N . GLU A 1 98 ? 6.23 0.769 18.938 1 91.44 98 GLU A N 1
ATOM 814 C CA . GLU A 1 98 ? 5.527 1.975 18.5 1 91.44 98 GLU A CA 1
ATOM 815 C C . GLU A 1 98 ? 5.406 2.031 16.984 1 91.44 98 GLU A C 1
ATOM 817 O O . GLU A 1 98 ? 6.289 2.561 16.312 1 91.44 98 GLU A O 1
ATOM 822 N N . ASN A 1 99 ? 4.359 1.607 16.562 1 95.56 99 ASN A N 1
ATOM 823 C CA . ASN A 1 99 ? 4.281 1.384 15.117 1 95.56 99 ASN A CA 1
ATOM 824 C C . ASN A 1 99 ? 3.156 2.195 14.484 1 95.56 99 ASN A C 1
ATOM 826 O O . ASN A 1 99 ? 2.949 2.133 13.266 1 95.56 99 ASN A O 1
ATOM 830 N N . CYS A 1 100 ? 2.414 2.926 15.242 1 97.75 100 CYS A N 1
ATOM 831 C CA . CYS A 1 100 ? 1.273 3.678 14.727 1 97.75 100 CYS A CA 1
ATOM 832 C C . CYS A 1 100 ? 1.435 5.168 15.008 1 97.75 100 CYS A C 1
ATOM 834 O O . CYS A 1 100 ? 2.094 5.559 15.969 1 97.75 100 CYS A O 1
ATOM 836 N N . VAL A 1 101 ? 0.808 5.969 14.195 1 98.25 101 VAL A N 1
ATOM 837 C CA . VAL A 1 101 ? 1.154 7.387 14.227 1 98.25 101 VAL A CA 1
ATOM 838 C C . VAL A 1 101 ? -0.064 8.211 14.648 1 98.25 101 VAL A C 1
ATOM 840 O O . VAL A 1 101 ? -1.185 7.934 14.211 1 98.25 101 VAL A O 1
ATOM 843 N N . VAL A 1 102 ? 0.228 9.242 15.477 1 98.19 102 VAL A N 1
ATOM 844 C CA . VAL A 1 102 ? -0.803 10.156 15.953 1 98.19 102 VAL A CA 1
ATOM 845 C C . VAL A 1 102 ? -0.417 11.594 15.617 1 98.19 102 VAL A C 1
ATOM 847 O O . VAL A 1 102 ? 0.765 11.906 15.453 1 98.19 102 VAL A O 1
ATOM 850 N N . ILE A 1 103 ? -1.414 12.375 15.445 1 98.19 103 ILE A N 1
ATOM 851 C CA . ILE A 1 103 ? -1.237 13.828 15.43 1 98.19 103 ILE A CA 1
ATOM 852 C C . ILE A 1 103 ? -1.319 14.367 16.859 1 98.19 103 ILE A C 1
ATOM 854 O O . ILE A 1 103 ? -2.273 14.078 17.578 1 98.19 103 ILE A O 1
ATOM 858 N N . VAL A 1 104 ? -0.336 15.125 17.188 1 96.81 104 VAL A N 1
ATOM 859 C CA . VAL A 1 104 ? -0.352 15.828 18.453 1 96.81 104 VAL A CA 1
ATOM 860 C C . VAL A 1 104 ? -0.847 17.25 18.25 1 96.81 104 VAL A C 1
ATOM 862 O O . VAL A 1 104 ? -0.047 18.172 18.062 1 96.81 104 VAL A O 1
ATOM 865 N N . TRP A 1 105 ? -2.121 17.469 18.422 1 93.38 105 TRP A N 1
ATOM 866 C CA . TRP A 1 105 ? -2.773 18.703 17.984 1 93.38 105 TRP A CA 1
ATOM 867 C C . TRP A 1 105 ? -2.184 19.922 18.688 1 93.38 105 TRP A C 1
ATOM 869 O O . TRP A 1 105 ? -1.996 20.969 18.078 1 93.38 105 TRP A O 1
ATOM 879 N N . HIS A 1 106 ? -1.901 19.891 19.938 1 91.69 106 HIS A N 1
ATOM 880 C CA . HIS A 1 106 ? -1.474 21.047 20.719 1 91.69 106 HIS A CA 1
ATOM 881 C C . HIS A 1 106 ? 0.008 21.328 20.5 1 91.69 106 HIS A C 1
ATOM 883 O O . HIS A 1 106 ? 0.524 22.344 20.984 1 91.69 106 HIS A O 1
ATOM 889 N N . ASP A 1 107 ? 0.655 20.438 19.766 1 89.81 107 ASP A N 1
ATOM 890 C CA . ASP A 1 107 ? 2.059 20.641 19.422 1 89.81 107 ASP A CA 1
ATOM 891 C C . ASP A 1 107 ? 2.227 20.875 17.922 1 89.81 107 ASP A C 1
ATOM 893 O O . ASP A 1 107 ? 2.975 20.156 17.266 1 89.81 107 ASP A O 1
ATOM 897 N N . GLY A 1 108 ? 1.457 21.891 17.422 1 90.56 108 GLY A N 1
ATOM 898 C CA . GLY A 1 108 ? 1.534 22.281 16.016 1 90.56 108 GLY A CA 1
ATOM 899 C C . GLY A 1 108 ? 1.008 21.203 15.086 1 90.56 108 GLY A C 1
ATOM 900 O O . GLY A 1 108 ? 1.219 21.281 13.867 1 90.56 108 GLY A O 1
ATOM 901 N N . GLY A 1 109 ? 0.42 20.141 15.633 1 96.5 109 GLY A N 1
ATOM 902 C CA . GLY A 1 109 ? -0.114 19.062 14.805 1 96.5 109 GLY A CA 1
ATOM 903 C C . GLY A 1 109 ? 0.951 18.094 14.312 1 96.5 109 GLY A C 1
ATOM 904 O O . GLY A 1 109 ? 0.716 17.328 13.383 1 96.5 109 GLY A O 1
ATOM 905 N N . GLN A 1 110 ? 2.156 18.172 14.906 1 97.88 110 GLN A N 1
ATOM 906 C CA . GLN A 1 110 ? 3.25 17.312 14.492 1 97.88 110 GLN A CA 1
ATOM 907 C C . GLN A 1 110 ? 2.99 15.859 14.898 1 97.88 110 GLN A C 1
ATOM 909 O O . GLN A 1 110 ? 2.135 15.594 15.742 1 97.88 110 GLN A O 1
ATOM 914 N N . TRP A 1 111 ? 3.678 14.883 14.203 1 97.94 111 TRP A N 1
ATOM 915 C CA . TRP A 1 111 ? 3.348 13.469 14.32 1 97.94 111 TRP A CA 1
ATOM 916 C C . TRP A 1 111 ? 4.25 12.781 15.336 1 97.94 111 TRP A C 1
ATOM 918 O O . TRP A 1 111 ? 5.402 13.18 15.523 1 97.94 111 TRP A O 1
ATOM 928 N N . SER A 1 112 ? 3.715 11.812 16 1 95.62 112 SER A N 1
ATOM 929 C CA . SER A 1 112 ? 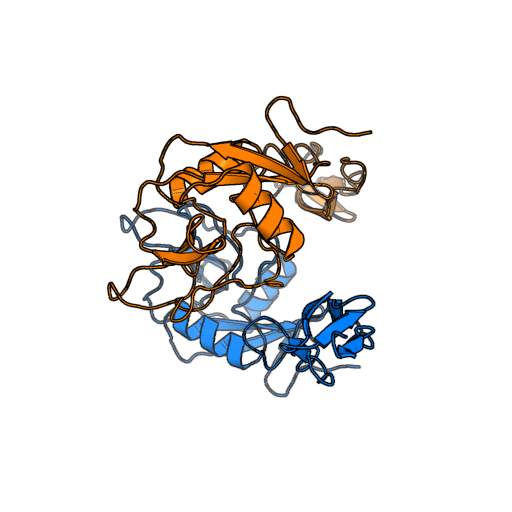4.465 10.93 16.891 1 95.62 112 SER A CA 1
ATOM 930 C C . SER A 1 112 ? 4.062 9.469 16.688 1 95.62 112 SER A C 1
ATOM 932 O O . SER A 1 112 ? 2.889 9.172 16.469 1 95.62 112 SER A O 1
ATOM 934 N N . ASP A 1 113 ? 5.023 8.57 16.688 1 96.19 113 ASP A N 1
ATOM 935 C CA . ASP A 1 113 ? 4.676 7.152 16.688 1 96.19 113 ASP A CA 1
ATOM 936 C C . ASP A 1 113 ? 4.453 6.652 18.109 1 96.19 113 ASP A C 1
ATOM 938 O O . ASP A 1 113 ? 5.191 7.023 19.031 1 96.19 113 ASP A O 1
ATOM 942 N N . VAL A 1 114 ? 3.438 5.914 18.312 1 95.81 114 VAL A N 1
ATOM 943 C CA . VAL A 1 114 ? 3.043 5.379 19.609 1 95.81 114 VAL A CA 1
ATOM 944 C C . VAL A 1 114 ? 2.562 3.938 19.453 1 95.81 114 VAL A C 1
ATOM 946 O O . VAL A 1 114 ? 2.391 3.453 18.328 1 95.81 114 VAL A O 1
ATOM 949 N N . PRO A 1 115 ? 2.494 3.199 20.609 1 95.38 115 PRO A N 1
ATOM 950 C CA . PRO A 1 115 ? 1.961 1.839 20.5 1 95.38 115 PRO A CA 1
ATOM 951 C C . PRO A 1 115 ? 0.569 1.795 19.875 1 95.38 115 PRO A C 1
ATOM 953 O O . PRO A 1 115 ? -0.275 2.643 20.188 1 95.38 115 PRO A O 1
ATOM 956 N N . CYS A 1 116 ? 0.306 0.808 19.062 1 96.56 116 CYS A N 1
ATOM 957 C CA . CYS A 1 116 ? -0.916 0.715 18.266 1 96.56 116 CYS A CA 1
ATOM 958 C C . CYS A 1 116 ? -2.107 0.358 19.141 1 96.56 116 CYS A C 1
ATOM 960 O O . CYS A 1 116 ? -3.258 0.473 18.719 1 96.56 116 CYS A O 1
ATOM 962 N N . ASN A 1 117 ? -1.839 -0.031 20.359 1 95.88 117 ASN A N 1
ATOM 963 C CA . ASN A 1 117 ? -2.934 -0.502 21.203 1 95.88 117 ASN A CA 1
ATOM 964 C C . ASN A 1 117 ? -3.473 0.61 22.094 1 95.88 117 ASN A C 1
ATOM 966 O O . ASN A 1 117 ? -4.352 0.374 22.922 1 95.88 117 ASN A O 1
ATOM 970 N N . TYR A 1 118 ? -2.873 1.808 21.922 1 96.56 118 TYR A N 1
ATOM 971 C CA . TYR A 1 118 ? -3.529 2.93 22.578 1 96.56 118 TYR A CA 1
ATOM 972 C C . TYR A 1 118 ? -4.949 3.117 22.062 1 96.56 118 TYR A C 1
ATOM 974 O O . TYR A 1 118 ? -5.281 2.66 20.969 1 96.56 118 TYR A O 1
ATOM 982 N N . HIS A 1 119 ? -5.789 3.658 22.953 1 98.44 119 HIS A N 1
ATOM 983 C CA . HIS A 1 119 ? -7.137 4.016 22.531 1 98.44 119 HIS A CA 1
ATOM 984 C C . HIS A 1 119 ? -7.281 5.523 22.359 1 98.44 119 HIS A C 1
ATOM 986 O O . HIS A 1 119 ? -7.23 6.27 23.344 1 98.44 119 HIS A O 1
ATOM 992 N N . LEU A 1 120 ? -7.438 5.949 21.078 1 98.62 120 LEU A N 1
ATOM 993 C CA . LEU A 1 120 ? -7.461 7.375 20.766 1 98.62 120 LEU A CA 1
ATOM 994 C C . LEU A 1 120 ? -8.586 7.699 19.797 1 98.62 120 LEU A C 1
ATOM 996 O O . LEU A 1 120 ? -9.164 6.797 19.172 1 98.62 120 LEU A O 1
ATOM 1000 N N . SER A 1 121 ? -8.945 8.992 19.781 1 98.81 121 SER A N 1
ATOM 1001 C CA . SER A 1 121 ? -9.805 9.477 18.703 1 98.81 121 SER A CA 1
ATOM 1002 C C . SER A 1 121 ? -9.125 9.32 17.344 1 98.81 121 SER A C 1
ATOM 1004 O O . SER A 1 121 ? -7.941 8.992 17.266 1 98.81 121 SER A O 1
ATOM 1006 N N . TYR A 1 122 ? -9.922 9.406 16.328 1 98.88 122 TYR A N 1
ATOM 1007 C CA . TYR A 1 122 ? -9.359 9.172 15.008 1 98.88 122 TYR A CA 1
ATOM 1008 C C . TYR A 1 122 ? -10.172 9.875 13.93 1 98.88 122 TYR A C 1
ATOM 1010 O O . TYR A 1 122 ? -11.336 10.227 14.156 1 98.88 122 TYR A O 1
ATOM 1018 N N . THR A 1 123 ? -9.539 10.125 12.828 1 98.88 123 THR A N 1
ATOM 1019 C CA . THR A 1 123 ? -10.18 10.75 11.672 1 98.88 123 THR A CA 1
ATOM 1020 C C . THR A 1 123 ? -10.117 9.828 10.453 1 98.88 123 THR A C 1
ATOM 1022 O O . THR A 1 123 ? -9.055 9.297 10.125 1 98.88 123 THR A O 1
ATOM 1025 N N . CYS A 1 124 ? -11.266 9.609 9.852 1 98.62 124 CYS A N 1
ATOM 1026 C CA . CYS A 1 124 ? -11.367 8.844 8.617 1 98.62 124 CYS A CA 1
ATOM 1027 C C . CYS A 1 124 ? -11.344 9.766 7.402 1 98.62 124 CYS A C 1
ATOM 1029 O O . CYS A 1 124 ? -11.828 10.898 7.469 1 98.62 124 CYS A O 1
ATOM 1031 N N . LYS A 1 125 ? -10.766 9.242 6.375 1 98.38 125 LYS A N 1
ATOM 1032 C CA . LYS A 1 125 ? -10.742 9.922 5.086 1 98.38 125 LYS A CA 1
ATOM 1033 C C . LYS A 1 125 ? -11.234 9.008 3.971 1 98.38 125 LYS A C 1
ATOM 1035 O O . LYS A 1 125 ? -10.883 7.828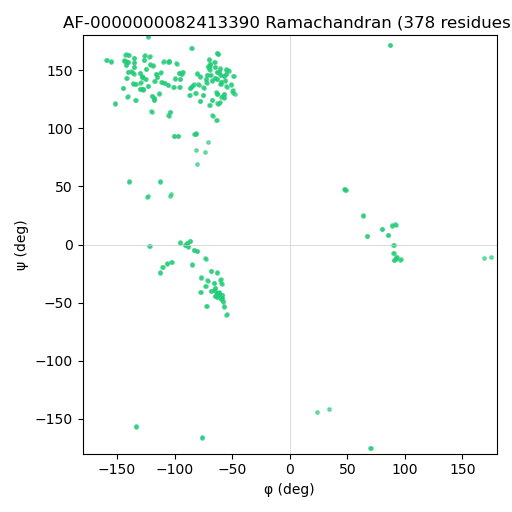 3.924 1 98.38 125 LYS A O 1
ATOM 1040 N N . MET A 1 126 ? -12.133 9.555 3.109 1 95.56 126 MET A N 1
ATOM 1041 C CA . MET A 1 126 ? -12.57 8.82 1.924 1 95.56 126 MET A CA 1
ATOM 1042 C C . MET A 1 126 ? -12.695 9.75 0.723 1 95.56 126 MET A C 1
ATOM 1044 O O . MET A 1 126 ? -12.812 10.969 0.886 1 95.56 126 MET A O 1
ATOM 1048 N N . GLY A 1 127 ? -12.617 9.164 -0.424 1 92.44 127 GLY A N 1
ATOM 1049 C CA . GLY A 1 127 ? -12.797 9.945 -1.639 1 92.44 127 GLY A CA 1
ATOM 1050 C C . GLY A 1 127 ? -14.219 10.422 -1.837 1 92.44 127 GLY A C 1
ATOM 1051 O O . GLY A 1 127 ? -15.164 9.773 -1.371 1 92.44 127 GLY A O 1
ATOM 1052 N N . LEU A 1 128 ? -14.305 11.469 -2.527 1 91.69 128 LEU A N 1
ATOM 1053 C CA . LEU A 1 128 ? -15.617 12.016 -2.842 1 91.69 128 LEU A CA 1
ATOM 1054 C C . LEU A 1 128 ? -16.375 11.094 -3.791 1 91.69 128 LEU A C 1
ATOM 1056 O O . LEU A 1 128 ? -17.594 10.953 -3.678 1 91.69 128 LEU A O 1
ATOM 1060 N N . VAL A 1 129 ? -15.688 10.57 -4.699 1 91.25 129 VAL A N 1
ATOM 1061 C CA . VAL A 1 129 ? -16.281 9.672 -5.691 1 91.25 129 VAL A CA 1
ATOM 1062 C C . VAL A 1 129 ? -15.711 8.258 -5.504 1 91.25 129 VAL A C 1
ATOM 1064 O O . VAL A 1 129 ? -14.5 8.078 -5.375 1 91.25 129 VAL A O 1
ATOM 1067 N N . GLN A 1 130 ? -16.594 7.301 -5.441 1 92.88 130 GLN A N 1
ATOM 1068 C CA . GLN A 1 130 ? -16.219 5.906 -5.25 1 92.88 130 GLN A CA 1
ATOM 1069 C C . GLN A 1 130 ? -17.109 4.973 -6.062 1 92.88 130 GLN A C 1
ATOM 1071 O O . GLN A 1 130 ? -18.234 5.332 -6.406 1 92.88 130 GLN A O 1
ATOM 1076 N N . CYS A 1 131 ? -16.578 3.881 -6.363 1 94.94 131 CYS A N 1
ATOM 1077 C CA . CYS A 1 131 ? -17.375 2.836 -6.996 1 94.94 131 CYS A CA 1
ATOM 1078 C C . CYS A 1 131 ? -17.938 1.884 -5.953 1 94.94 131 CYS A C 1
ATOM 1080 O O . CYS A 1 131 ? -17.344 1.683 -4.895 1 94.94 131 CYS A O 1
ATOM 1082 N N . GLY A 1 132 ? -19.141 1.339 -6.262 1 93.75 132 GLY A N 1
ATOM 1083 C CA . GLY A 1 132 ? -19.625 0.207 -5.488 1 93.75 132 GLY A CA 1
ATOM 1084 C C . GLY A 1 132 ? -18.938 -1.101 -5.852 1 93.75 132 GLY A C 1
ATOM 1085 O O . GLY A 1 132 ? -17.875 -1.102 -6.477 1 93.75 132 GLY A O 1
ATOM 1086 N N . PRO A 1 133 ? -19.516 -2.191 -5.406 1 94.31 133 PRO A N 1
ATOM 1087 C CA . PRO A 1 133 ? -18.953 -3.486 -5.773 1 94.31 133 PRO A CA 1
ATOM 1088 C C . PRO A 1 133 ? -18.875 -3.693 -7.285 1 94.31 133 PRO A C 1
AT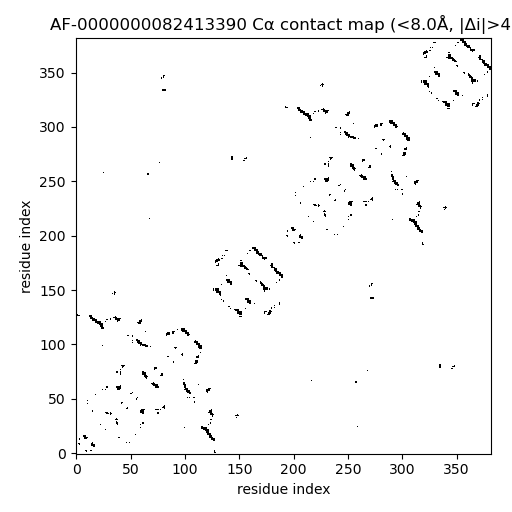OM 1090 O O . PRO A 1 133 ? -19.719 -3.18 -8.023 1 9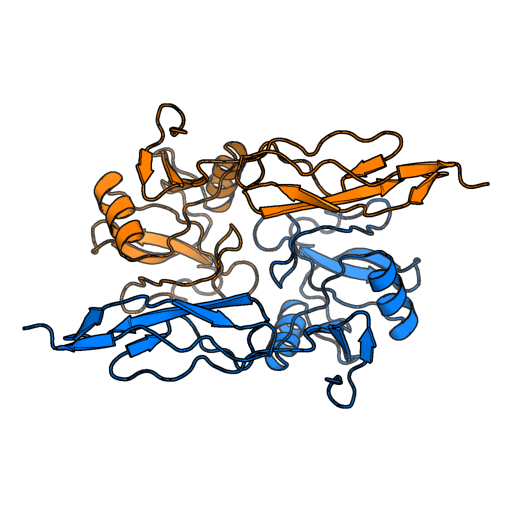4.31 133 PRO A O 1
ATOM 1093 N N . PRO A 1 134 ? -17.812 -4.391 -7.684 1 95.75 134 PRO A N 1
ATOM 1094 C CA . PRO A 1 134 ? -17.75 -4.691 -9.117 1 95.75 134 PRO A CA 1
ATOM 1095 C C . PRO A 1 134 ? -19 -5.418 -9.617 1 95.75 134 PRO A C 1
ATOM 1097 O O . PRO A 1 134 ? -19.609 -6.188 -8.867 1 95.75 134 PRO A O 1
ATOM 1100 N N . PRO A 1 135 ? -19.344 -5.102 -10.891 1 96.19 135 PRO A N 1
ATOM 1101 C CA . PRO A 1 135 ? -20.547 -5.738 -11.438 1 96.19 135 PRO A CA 1
ATOM 1102 C C . PRO A 1 135 ? -20.422 -7.262 -11.492 1 96.19 135 PRO A C 1
ATOM 1104 O O . PRO A 1 135 ? -19.328 -7.797 -11.695 1 96.19 135 PRO A O 1
ATOM 1107 N N . ALA A 1 136 ? -21.594 -7.855 -11.328 1 95.12 136 ALA A N 1
ATOM 1108 C CA . ALA A 1 136 ? -21.625 -9.312 -11.469 1 95.12 136 ALA A CA 1
ATOM 1109 C C . ALA A 1 136 ? -21.453 -9.727 -12.922 1 95.12 136 ALA A C 1
ATOM 1111 O O . ALA A 1 136 ? -21.859 -9.008 -13.836 1 95.12 136 ALA A O 1
ATOM 1112 N N . LEU A 1 137 ? -20.812 -10.82 -13.086 1 95.44 137 LEU A N 1
ATOM 1113 C CA . LEU A 1 137 ? -20.594 -11.383 -14.414 1 95.44 137 LEU A CA 1
ATOM 1114 C C . LEU A 1 137 ? -21 -12.859 -14.445 1 95.44 137 LEU A C 1
ATOM 1116 O O . LEU A 1 137 ? -20.719 -13.602 -13.5 1 95.44 137 LEU A O 1
ATOM 1120 N N . SER A 1 138 ? -21.625 -13.18 -15.547 1 94.94 138 SER A N 1
ATOM 1121 C CA . SER A 1 138 ? -22.078 -14.562 -15.688 1 94.94 138 SER A CA 1
ATOM 1122 C C . SER A 1 138 ? -20.906 -15.531 -15.703 1 94.94 138 SER A C 1
ATOM 1124 O O . SER A 1 138 ? -19.953 -15.344 -16.453 1 94.94 138 SER A O 1
ATOM 1126 N N . ASN A 1 139 ? -20.984 -16.578 -14.875 1 96.62 139 ASN A N 1
ATOM 1127 C CA . ASN A 1 139 ? -20.031 -17.688 -14.82 1 96.62 139 ASN A CA 1
ATOM 1128 C C . ASN A 1 139 ? -18.641 -17.219 -14.391 1 96.62 139 ASN A C 1
ATOM 1130 O O . ASN A 1 139 ? -17.641 -17.797 -14.789 1 96.62 139 ASN A O 1
ATOM 1134 N N . ALA A 1 140 ? -18.609 -16.141 -13.703 1 97.19 140 ALA A N 1
ATOM 1135 C CA . ALA A 1 140 ? -17.344 -15.586 -13.242 1 97.19 140 ALA A CA 1
ATOM 1136 C C . ALA A 1 140 ? -17.484 -14.992 -11.844 1 97.19 140 ALA A C 1
ATOM 1138 O O . ALA A 1 140 ? -18.609 -14.742 -11.375 1 97.19 140 ALA A O 1
ATOM 1139 N N . ARG A 1 141 ? -16.391 -14.875 -11.164 1 95.12 141 ARG A N 1
ATOM 1140 C CA . ARG A 1 141 ? -16.344 -14.195 -9.867 1 95.12 141 ARG A CA 1
ATOM 1141 C C . ARG A 1 141 ? -15.102 -13.312 -9.766 1 95.12 141 ARG A C 1
ATOM 1143 O O . ARG A 1 141 ? -14.078 -13.594 -10.398 1 95.12 141 ARG A O 1
ATOM 1150 N N . ALA A 1 142 ? -15.242 -12.25 -9.031 1 94 142 ALA A N 1
ATOM 1151 C CA . ALA A 1 142 ? -14.086 -11.383 -8.805 1 94 142 ALA A CA 1
ATOM 1152 C C . ALA A 1 142 ? -13.156 -11.977 -7.746 1 94 142 ALA A C 1
ATOM 1154 O O . ALA A 1 142 ? -13.609 -12.625 -6.801 1 94 142 ALA A O 1
ATOM 1155 N N . PHE A 1 143 ? -11.891 -11.758 -7.945 1 92.12 143 PHE A N 1
ATOM 1156 C CA . PHE A 1 143 ? -10.922 -12.172 -6.934 1 92.12 143 PHE A CA 1
ATOM 1157 C C . PHE A 1 143 ? -11.016 -11.281 -5.699 1 92.12 143 PHE A C 1
ATOM 1159 O O . PHE A 1 143 ? -11.422 -10.125 -5.793 1 92.12 143 PHE A O 1
ATOM 1166 N N . GLY A 1 144 ? -10.648 -11.781 -4.512 1 86.25 144 GLY A N 1
ATOM 1167 C CA . GLY A 1 144 ? -10.523 -10.977 -3.307 1 86.25 144 GLY A CA 1
ATOM 1168 C C . GLY A 1 144 ? -11.828 -10.852 -2.537 1 86.25 144 GLY A C 1
ATOM 1169 O O . GLY A 1 144 ? -12.883 -11.25 -3.029 1 86.25 144 GLY A O 1
ATOM 1170 N N . LYS A 1 145 ? -11.711 -10.266 -1.337 1 83.44 145 LYS A N 1
ATOM 1171 C CA . LYS A 1 145 ? -12.875 -9.969 -0.507 1 83.44 145 LYS A CA 1
ATOM 1172 C C . LYS A 1 145 ? -13.594 -8.719 -0.999 1 83.44 145 LYS A C 1
ATOM 1174 O O . LYS A 1 145 ? -12.969 -7.672 -1.192 1 83.44 145 LYS A O 1
ATOM 1179 N N . PRO A 1 146 ? -14.883 -8.906 -1.284 1 84.25 146 PRO A N 1
ATOM 1180 C CA . PRO A 1 146 ? -15.633 -7.738 -1.761 1 84.25 146 PRO A CA 1
ATOM 1181 C C . PRO A 1 146 ? -15.648 -6.594 -0.75 1 84.25 146 PRO A C 1
ATOM 1183 O O . PRO A 1 146 ? -15.734 -6.836 0.457 1 84.25 146 PRO A O 1
ATOM 1186 N N . LYS A 1 147 ? -15.508 -5.391 -1.229 1 86 147 LYS A N 1
ATOM 1187 C CA . LYS A 1 147 ? -15.672 -4.176 -0.438 1 86 147 LYS A CA 1
ATOM 1188 C C . LYS A 1 147 ? -16.953 -3.432 -0.834 1 86 147 LYS A C 1
ATOM 1190 O O . LYS A 1 147 ? -17.469 -3.627 -1.934 1 86 147 LYS A O 1
ATOM 1195 N N . GLN A 1 148 ? -17.406 -2.592 0.133 1 88.06 148 GLN A N 1
ATOM 1196 C CA . GLN A 1 148 ? -18.609 -1.828 -0.158 1 88.06 148 GLN A CA 1
ATOM 1197 C C . GLN A 1 148 ? -18.312 -0.647 -1.075 1 88.06 148 GLN A C 1
ATOM 1199 O O . GLN A 1 148 ? -19.172 -0.208 -1.837 1 88.06 148 GLN A O 1
ATOM 1204 N N . ARG A 1 149 ? -17.109 -0.167 -0.993 1 91.38 149 ARG A N 1
ATOM 1205 C CA . ARG A 1 149 ? -16.703 1.001 -1.763 1 91.38 149 ARG A CA 1
ATOM 1206 C C . ARG A 1 149 ? -15.266 0.844 -2.264 1 91.38 149 ARG A C 1
ATOM 1208 O O . ARG A 1 149 ? -14.422 0.271 -1.572 1 91.38 149 ARG A O 1
ATOM 1215 N N . TYR A 1 150 ? -15.078 1.352 -3.486 1 91.38 150 TYR A N 1
ATOM 1216 C CA . TYR A 1 150 ? -13.773 1.322 -4.137 1 91.38 150 TYR A CA 1
ATOM 1217 C C . TYR A 1 150 ? -13.367 2.713 -4.609 1 91.38 150 TYR A C 1
ATOM 1219 O O . TYR A 1 150 ? -14.164 3.426 -5.219 1 91.38 150 TYR A O 1
ATOM 1227 N N . GLU A 1 151 ? -12.133 3.029 -4.309 1 90.31 151 GLU A N 1
ATOM 1228 C CA . GLU A 1 151 ? -11.641 4.332 -4.746 1 90.31 151 GLU A CA 1
ATOM 1229 C C . GLU A 1 151 ? -11.492 4.387 -6.262 1 90.31 151 GLU A C 1
ATOM 1231 O O . GLU A 1 151 ? -11.297 3.355 -6.91 1 90.31 151 GLU A O 1
ATOM 1236 N N . ILE A 1 152 ? -11.555 5.59 -6.727 1 92.31 152 ILE A N 1
ATOM 1237 C CA . ILE A 1 152 ? -11.281 5.797 -8.141 1 92.31 152 ILE A CA 1
ATOM 1238 C C . ILE A 1 152 ? -9.914 5.215 -8.5 1 92.31 152 ILE A C 1
ATOM 1240 O O . ILE A 1 152 ? -8.953 5.379 -7.75 1 92.31 152 ILE A O 1
ATOM 1244 N N . GLY A 1 153 ? -9.914 4.516 -9.648 1 92.19 153 GLY A N 1
ATOM 1245 C CA . GLY A 1 153 ? -8.664 3.945 -10.109 1 92.19 153 GLY A CA 1
ATOM 1246 C C . GLY A 1 153 ? -8.445 2.52 -9.633 1 92.19 153 GLY A C 1
ATOM 1247 O O . GLY A 1 153 ? -7.551 1.827 -10.125 1 92.19 153 GLY A O 1
ATOM 1248 N N . SER A 1 154 ? -9.266 2.076 -8.703 1 92.88 154 SER A N 1
ATOM 1249 C CA . SER A 1 154 ? -9.164 0.695 -8.25 1 92.88 154 SER A CA 1
ATOM 1250 C C . SER A 1 154 ? -9.398 -0.285 -9.391 1 92.88 154 SER A C 1
ATOM 1252 O O . SER A 1 154 ? -10.172 -0.003 -10.312 1 92.88 154 SER A O 1
ATOM 1254 N N . THR A 1 155 ? -8.68 -1.396 -9.32 1 95.56 155 THR A N 1
ATOM 1255 C CA . THR A 1 155 ? -8.836 -2.451 -10.312 1 95.56 155 THR A CA 1
ATOM 1256 C C . THR A 1 155 ? -9.375 -3.725 -9.664 1 95.56 155 THR A C 1
ATOM 1258 O O . THR A 1 155 ? -9.102 -4 -8.5 1 95.56 155 THR A O 1
ATOM 1261 N N . ALA A 1 156 ? -10.156 -4.402 -10.461 1 96.25 156 ALA A N 1
ATOM 1262 C CA . ALA A 1 156 ? -10.648 -5.723 -10.086 1 96.25 156 ALA A CA 1
ATOM 1263 C C . ALA A 1 156 ? -10.414 -6.734 -11.203 1 96.25 156 ALA A C 1
ATOM 1265 O O . ALA A 1 156 ? -10.391 -6.371 -12.383 1 96.25 156 ALA A O 1
ATOM 1266 N N . ARG A 1 157 ? -10.188 -7.91 -10.812 1 97.38 157 ARG A N 1
ATOM 1267 C CA . ARG A 1 157 ? -9.984 -8.984 -11.781 1 97.38 157 ARG A CA 1
ATOM 1268 C C . AR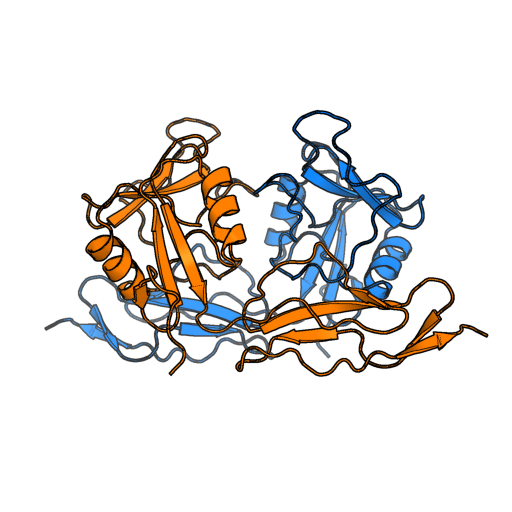G A 1 157 ? -10.984 -10.117 -11.562 1 97.38 157 ARG A C 1
ATOM 1270 O O . ARG A 1 157 ? -11.227 -10.523 -10.422 1 97.38 157 ARG A O 1
ATOM 1277 N N . TYR A 1 158 ? -11.562 -10.625 -12.688 1 97.12 158 TYR A N 1
ATOM 1278 C CA . TYR A 1 158 ? -12.508 -11.727 -12.641 1 97.12 158 TYR A CA 1
ATOM 1279 C C . TYR A 1 158 ? -11.82 -13.055 -12.961 1 97.12 158 TYR A C 1
ATOM 1281 O O . TYR A 1 158 ? -10.75 -13.07 -13.57 1 97.12 158 TYR A O 1
ATOM 1289 N N . GLN A 1 159 ? -12.422 -14.078 -12.477 1 95.62 159 GLN A N 1
ATOM 1290 C CA . GLN A 1 159 ? -12.047 -15.438 -12.844 1 95.62 159 GLN A CA 1
ATOM 1291 C C . GLN A 1 159 ? -13.273 -16.25 -13.258 1 95.62 159 GLN A C 1
ATOM 1293 O O . GLN A 1 159 ? -14.312 -16.203 -12.594 1 95.62 159 GLN A O 1
ATOM 1298 N N . CYS A 1 160 ? -13.148 -16.969 -14.359 1 97 160 CYS A N 1
ATOM 1299 C CA . CYS A 1 160 ? -14.234 -17.828 -14.812 1 97 160 CYS A CA 1
ATOM 1300 C C . CYS A 1 160 ? -14.414 -19.016 -13.867 1 97 160 CYS A C 1
ATOM 1302 O O . CYS A 1 160 ? -13.445 -19.516 -13.297 1 97 160 CYS A O 1
ATOM 1304 N N . ARG A 1 161 ? -15.664 -19.406 -13.727 1 95.31 161 ARG A N 1
ATOM 1305 C CA . ARG A 1 161 ? -15.961 -20.578 -12.93 1 95.31 161 ARG A CA 1
ATOM 1306 C C . ARG A 1 161 ? -15.375 -21.844 -13.57 1 95.31 161 ARG A C 1
ATOM 1308 O O . ARG A 1 161 ? -15.062 -21.844 -14.758 1 95.31 161 ARG A O 1
ATOM 1315 N N . HIS A 1 162 ? -15.18 -22.844 -12.656 1 92.5 162 HIS A N 1
ATOM 1316 C CA . HIS A 1 162 ? -14.672 -24.109 -13.172 1 92.5 162 HIS A CA 1
ATOM 1317 C C . HIS A 1 162 ? -15.508 -24.594 -14.352 1 92.5 162 HIS A C 1
ATOM 1319 O O . HIS A 1 162 ? -16.734 -24.516 -14.32 1 92.5 162 HIS A O 1
ATOM 1325 N N . GLY A 1 163 ? -14.844 -25.094 -15.352 1 94.25 163 GLY A N 1
ATOM 1326 C CA . GLY A 1 163 ? -15.539 -25.578 -16.531 1 94.25 163 GLY A CA 1
ATOM 1327 C C . GLY A 1 163 ? -15.688 -24.531 -17.609 1 94.25 163 GLY A C 1
ATOM 1328 O O . GLY A 1 163 ? -16.125 -24.844 -18.719 1 94.25 163 GLY A O 1
ATOM 1329 N N . PHE A 1 164 ? -15.383 -23.266 -17.312 1 96.19 164 PHE A N 1
ATOM 1330 C CA . PHE A 1 164 ? -15.492 -22.188 -18.281 1 96.19 164 PHE A CA 1
ATOM 1331 C C . PHE A 1 164 ? -14.117 -21.594 -18.594 1 96.19 164 PHE A C 1
ATOM 1333 O O . PHE A 1 164 ? -13.266 -21.5 -17.703 1 96.19 164 PHE A O 1
ATOM 1340 N N . ALA A 1 165 ? -13.945 -21.219 -19.844 1 95.5 165 ALA A N 1
ATOM 1341 C CA . ALA A 1 165 ? -12.672 -20.625 -20.25 1 95.5 165 ALA A CA 1
ATOM 1342 C C . ALA A 1 165 ? -12.82 -19.125 -20.531 1 95.5 165 ALA A C 1
ATOM 1344 O O . ALA A 1 165 ? -13.82 -18.703 -21.125 1 95.5 165 ALA A O 1
ATOM 1345 N N . PRO A 1 166 ? -11.828 -18.359 -20.078 1 95.56 166 PRO A N 1
ATOM 1346 C CA . PRO A 1 166 ? -11.922 -16.906 -20.234 1 95.56 166 PRO A CA 1
ATOM 1347 C C . PRO A 1 166 ? -11.562 -16.438 -21.641 1 95.56 166 PRO A C 1
ATOM 1349 O O . PRO A 1 166 ? -10.664 -17 -22.266 1 95.56 166 PRO A O 1
ATOM 1352 N N . ARG A 1 167 ? -12.352 -15.508 -22.078 1 95.69 167 ARG A N 1
ATOM 1353 C CA . ARG A 1 167 ? -12.055 -14.742 -23.297 1 95.69 167 ARG A CA 1
ATOM 1354 C C . ARG A 1 167 ? -12.078 -13.242 -23.016 1 95.69 167 ARG A C 1
ATOM 1356 O O . ARG A 1 167 ? -12.891 -12.766 -22.203 1 95.69 167 ARG A O 1
ATOM 1363 N N . ARG A 1 168 ? -11.195 -12.43 -23.609 1 96.5 168 ARG A N 1
ATOM 1364 C CA . ARG A 1 168 ? -11.078 -10.977 -23.484 1 96.5 168 ARG A CA 1
ATOM 1365 C C . ARG A 1 168 ? -10.57 -10.594 -22.094 1 96.5 168 ARG A C 1
ATOM 1367 O O . ARG A 1 168 ? -10.156 -11.461 -21.312 1 96.5 168 ARG A O 1
ATOM 1374 N N . SER A 1 169 ? -10.492 -9.375 -21.766 1 96.44 169 SER A N 1
ATOM 1375 C CA . SER A 1 169 ? -9.812 -8.883 -20.578 1 96.44 169 SER A CA 1
ATOM 1376 C C . SER A 1 169 ? -10.625 -9.156 -19.328 1 96.44 169 SER A C 1
ATOM 1378 O O . SER A 1 169 ? -11.82 -8.836 -19.266 1 96.44 169 SER A O 1
ATOM 1380 N N . PRO A 1 170 ? -10.031 -9.75 -18.328 1 97.5 170 PRO A N 1
ATOM 1381 C CA . PRO A 1 170 ? -10.742 -10.023 -17.062 1 97.5 170 PRO A CA 1
ATOM 1382 C C . PRO A 1 170 ? -10.688 -8.859 -16.094 1 97.5 170 PRO A C 1
ATOM 1384 O O . PRO A 1 170 ? -11.172 -8.969 -14.961 1 97.5 170 PRO A O 1
ATOM 1387 N N . ILE A 1 171 ? -10.062 -7.723 -16.516 1 97.62 171 ILE A N 1
ATOM 1388 C CA . ILE A 1 171 ? -9.789 -6.633 -15.578 1 97.62 171 ILE A CA 1
ATOM 1389 C C . ILE A 1 171 ? -10.758 -5.48 -15.836 1 97.62 171 ILE A C 1
ATOM 1391 O O . ILE A 1 171 ? -11.031 -5.137 -16.984 1 97.62 171 ILE A O 1
ATOM 1395 N N . ILE A 1 172 ? -11.273 -4.922 -14.797 1 97.5 172 ILE A N 1
ATOM 1396 C CA . ILE A 1 172 ? -12.047 -3.689 -14.898 1 97.5 172 ILE A CA 1
ATOM 1397 C C . ILE A 1 172 ? -11.469 -2.639 -13.953 1 97.5 172 ILE A C 1
ATOM 1399 O O . ILE A 1 172 ? -10.766 -2.973 -12.992 1 97.5 172 ILE A O 1
ATOM 1403 N N . ARG A 1 173 ? -11.789 -1.368 -14.125 1 97.44 173 ARG A N 1
ATOM 1404 C CA . ARG A 1 173 ? -11.266 -0.259 -13.336 1 97.44 173 ARG A CA 1
ATOM 1405 C C . ARG A 1 173 ? -12.383 0.689 -12.914 1 97.44 173 ARG A C 1
ATOM 1407 O O . ARG A 1 173 ? -13.297 0.966 -13.703 1 97.44 173 ARG A O 1
ATOM 1414 N N . CYS A 1 174 ? -12.328 1.132 -11.688 1 97.44 174 CYS A N 1
ATOM 1415 C CA . CYS A 1 174 ? -13.227 2.184 -11.227 1 97.44 174 CYS A CA 1
ATOM 1416 C C . CYS A 1 174 ? -12.883 3.52 -11.875 1 97.44 174 CYS A C 1
ATOM 1418 O O . CYS A 1 174 ? -11.789 4.047 -11.664 1 97.44 174 CYS A O 1
ATOM 1420 N N . ARG A 1 175 ? -13.914 4.047 -12.602 1 97.38 175 ARG A N 1
ATOM 1421 C CA . ARG A 1 175 ? -13.68 5.258 -13.383 1 97.38 175 ARG A CA 1
ATOM 1422 C C . ARG A 1 175 ? -13.867 6.508 -12.531 1 97.38 175 ARG A C 1
ATOM 1424 O O . ARG A 1 175 ? -14.344 6.422 -11.398 1 97.38 175 ARG A O 1
ATOM 1431 N N . GLU A 1 176 ? -13.477 7.594 -13.062 1 94.31 176 GLU A N 1
ATOM 1432 C CA . GLU A 1 176 ? -13.484 8.867 -12.359 1 94.31 176 GLU A CA 1
ATOM 1433 C C . GLU A 1 176 ? -14.906 9.281 -11.977 1 94.31 176 GLU A C 1
ATOM 1435 O O . GLU A 1 176 ? -15.109 10.062 -11.047 1 94.31 176 GLU A O 1
ATOM 1440 N N . ASP A 1 177 ? -15.836 8.758 -12.734 1 94.88 177 ASP A N 1
ATOM 1441 C CA . ASP A 1 177 ? -17.219 9.156 -12.477 1 94.88 177 ASP A CA 1
ATOM 1442 C C . ASP A 1 177 ? -17.875 8.242 -11.445 1 94.88 177 ASP A C 1
ATOM 1444 O O . ASP A 1 177 ? -19.062 8.359 -11.172 1 94.88 177 ASP A O 1
ATOM 1448 N N . GLY A 1 178 ? -17.094 7.301 -10.961 1 94.94 178 GLY A N 1
ATOM 1449 C CA . GLY A 1 178 ? -17.609 6.438 -9.906 1 94.94 178 GLY A CA 1
ATOM 1450 C C . GLY A 1 178 ? -18.328 5.211 -10.438 1 94.94 178 GLY A C 1
ATOM 1451 O O . GLY A 1 178 ? -19.141 4.609 -9.734 1 94.94 178 GLY A O 1
ATOM 1452 N N . THR A 1 179 ? -18.062 4.965 -11.703 1 97.38 179 THR A N 1
ATOM 1453 C CA . THR A 1 179 ? -18.609 3.732 -12.258 1 97.38 179 THR A CA 1
ATOM 1454 C C . THR A 1 179 ? -17.484 2.812 -12.742 1 97.38 179 THR A C 1
ATOM 1456 O O . THR A 1 179 ? -16.375 3.273 -13.039 1 97.38 179 THR A O 1
ATOM 1459 N N . TRP A 1 180 ? -17.828 1.517 -12.758 1 97.38 180 TRP A N 1
ATOM 1460 C CA . TRP A 1 180 ? -16.859 0.549 -13.25 1 97.38 180 TRP A CA 1
ATOM 1461 C C . TRP A 1 180 ? -16.859 0.502 -14.773 1 97.38 180 TRP A C 1
ATOM 1463 O O . TRP A 1 180 ? -17.891 0.712 -15.406 1 97.38 180 TRP A O 1
ATOM 1473 N N . GLU A 1 181 ? -15.688 0.245 -15.289 1 97.94 181 GLU A N 1
ATOM 1474 C CA . GLU A 1 181 ? -15.641 -0.123 -16.703 1 97.94 181 GLU A CA 1
ATOM 1475 C C . GLU A 1 181 ? -16.594 -1.283 -17 1 97.94 181 GLU A C 1
ATOM 1477 O O . GLU A 1 181 ? -16.844 -2.123 -16.141 1 97.94 181 GLU A O 1
ATOM 1482 N N . LEU A 1 182 ? -17.109 -1.262 -18.266 1 96.31 182 LEU A N 1
ATOM 1483 C CA . LEU A 1 182 ? -17.906 -2.41 -18.672 1 96.31 182 LEU A CA 1
ATOM 1484 C C . LEU A 1 182 ? -17.031 -3.664 -18.781 1 96.31 182 LEU A C 1
ATOM 1486 O O . LEU A 1 182 ? -16.031 -3.674 -19.5 1 96.31 182 LEU A O 1
ATOM 1490 N N . PRO A 1 183 ? -17.438 -4.672 -18.062 1 96.81 183 PRO A N 1
ATOM 1491 C CA . PRO A 1 183 ? -16.641 -5.891 -18.156 1 96.81 183 PRO A CA 1
ATOM 1492 C C . PRO A 1 183 ? -16.578 -6.453 -19.578 1 96.81 183 PRO A C 1
ATOM 1494 O O . PRO A 1 183 ? -17.578 -6.484 -20.281 1 96.81 183 PRO A O 1
ATOM 1497 N N . GLN A 1 184 ? -15.43 -6.863 -19.922 1 97.12 184 GLN A N 1
ATOM 1498 C CA . GLN A 1 184 ? -15.234 -7.414 -21.266 1 97.12 184 GLN A CA 1
ATOM 1499 C C . GLN A 1 184 ? -15.07 -8.93 -21.203 1 97.12 184 GLN A C 1
ATOM 1501 O O . GLN A 1 184 ? -15.219 -9.609 -22.219 1 97.12 184 GLN A O 1
ATOM 1506 N N . LEU A 1 185 ? -14.805 -9.453 -20.062 1 97.12 185 LEU A N 1
ATOM 1507 C CA . LEU A 1 185 ? -14.539 -10.883 -19.906 1 97.12 185 LEU A CA 1
ATOM 1508 C C . LEU A 1 185 ? -15.766 -11.703 -20.281 1 97.12 185 LEU A C 1
ATOM 1510 O O . LEU A 1 185 ? -16.891 -11.391 -19.875 1 97.12 185 LEU A O 1
ATOM 1514 N N . ALA A 1 186 ? -15.531 -12.633 -21.094 1 97.06 186 ALA A N 1
ATOM 1515 C CA . ALA A 1 186 ? -16.547 -13.633 -21.438 1 97.06 186 ALA A CA 1
ATOM 1516 C C . ALA A 1 186 ? -16.078 -15.031 -21.031 1 97.06 186 ALA A C 1
ATOM 1518 O O . ALA A 1 186 ? -14.984 -15.461 -21.391 1 97.06 186 ALA A O 1
ATOM 1519 N N . CYS A 1 187 ? -16.953 -15.672 -20.25 1 97.5 187 CYS A N 1
ATOM 1520 C CA . CYS A 1 187 ? -16.656 -17.047 -19.844 1 97.5 187 CYS A CA 1
ATOM 1521 C C . CYS A 1 187 ? -17.5 -18.047 -20.641 1 97.5 187 CYS A C 1
ATOM 1523 O O . CYS A 1 187 ? -18.703 -18.156 -20.422 1 97.5 187 CYS A O 1
ATOM 1525 N N . ARG A 1 188 ? -16.766 -18.828 -21.453 1 96 188 ARG A N 1
ATOM 1526 C CA . ARG A 1 188 ? -17.438 -19.812 -22.297 1 96 188 ARG A CA 1
ATOM 1527 C C . ARG A 1 188 ? -17.125 -21.234 -21.859 1 96 188 ARG A C 1
ATOM 1529 O O . ARG A 1 188 ? -16.047 -21.5 -21.344 1 96 188 ARG A O 1
ATOM 1536 N N . PRO A 1 189 ? -18.172 -22.172 -22.078 1 93.44 189 PRO A N 1
ATOM 1537 C CA . PRO A 1 189 ? -17.922 -23.562 -21.688 1 93.44 189 PRO A CA 1
ATOM 1538 C C . PRO A 1 189 ? -16.688 -24.141 -22.375 1 93.44 189 PRO A C 1
ATOM 1540 O O . PRO A 1 189 ? -16.438 -23.859 -23.562 1 93.44 189 PRO A O 1
ATOM 1543 N N . SER A 1 190 ? -15.836 -24.641 -21.469 1 86.88 190 SER A N 1
ATOM 1544 C CA . SER A 1 190 ? -14.656 -25.297 -22.016 1 86.88 190 SER A CA 1
ATOM 1545 C C . SER A 1 190 ? -15.031 -26.562 -22.766 1 86.88 190 SER A C 1
ATOM 1547 O O . SER A 1 190 ? -15.953 -27.281 -22.375 1 86.88 190 SER A O 1
ATOM 1549 N N . GLU A 1 191 ? -14.93 -26.688 -24.219 1 69.5 191 GLU A N 1
ATOM 1550 C CA . GLU A 1 191 ? -15.188 -27.922 -24.969 1 69.5 191 GLU A CA 1
ATOM 1551 C C . GLU A 1 191 ? -14.43 -29.094 -24.359 1 69.5 191 GLU A C 1
ATOM 1553 O O . GLU A 1 191 ? -13.344 -28.922 -23.797 1 69.5 191 GLU A O 1
ATOM 1558 N N . MET B 1 1 ? 16.188 -3.031 -26.484 1 51.59 1 MET B N 1
ATOM 1559 C CA . MET B 1 1 ? 15.164 -3.545 -25.578 1 51.59 1 MET B CA 1
ATOM 1560 C C . MET B 1 1 ? 15.703 -3.627 -24.141 1 51.59 1 MET B C 1
ATOM 1562 O O . MET B 1 1 ? 16.812 -4.098 -23.922 1 51.59 1 MET B O 1
ATOM 1566 N N . ARG B 1 2 ? 15.102 -2.934 -23.203 1 73.94 2 ARG B N 1
ATOM 1567 C CA . ARG B 1 2 ? 15.641 -2.959 -21.844 1 73.94 2 ARG B CA 1
ATOM 1568 C C . ARG B 1 2 ? 15.594 -4.367 -21.266 1 73.94 2 ARG B C 1
ATOM 1570 O O . ARG B 1 2 ? 14.633 -5.105 -21.484 1 73.94 2 ARG B O 1
ATOM 1577 N N . ARG B 1 3 ? 16.719 -4.793 -20.938 1 85.75 3 ARG B N 1
ATOM 1578 C CA . ARG B 1 3 ? 16.875 -6.145 -20.406 1 85.75 3 ARG B CA 1
ATOM 1579 C C . ARG B 1 3 ? 17.094 -6.121 -18.906 1 85.75 3 ARG B C 1
ATOM 1581 O O . ARG B 1 3 ? 17.5 -5.098 -18.344 1 85.75 3 ARG B O 1
ATOM 1588 N N . CYS B 1 4 ? 16.719 -7.359 -18.328 1 94.31 4 CYS B N 1
ATOM 1589 C CA . CYS B 1 4 ? 16.984 -7.512 -16.906 1 94.31 4 CYS B CA 1
ATOM 1590 C C . CYS B 1 4 ? 18.484 -7.602 -16.641 1 94.31 4 CYS B C 1
ATOM 1592 O O . CYS B 1 4 ? 19.25 -7.977 -17.531 1 94.31 4 CYS B O 1
ATOM 1594 N N . SER B 1 5 ? 18.922 -7.152 -15.469 1 89.94 5 SER B N 1
ATOM 1595 C CA . SER B 1 5 ? 20.312 -7.305 -15.055 1 89.94 5 SER B CA 1
ATOM 1596 C C . SER B 1 5 ? 20.75 -8.766 -15.094 1 89.94 5 SER B C 1
ATOM 1598 O O . SER B 1 5 ? 19.906 -9.672 -14.984 1 89.94 5 SER B O 1
ATOM 1600 N N . PRO B 1 6 ? 22.062 -8.961 -15.328 1 92.94 6 PRO B N 1
ATOM 1601 C CA . PRO B 1 6 ? 22.547 -10.352 -15.297 1 92.94 6 PRO B CA 1
ATOM 1602 C C . PRO B 1 6 ? 22.109 -11.094 -14.039 1 92.94 6 PRO B C 1
ATOM 1604 O O . PRO B 1 6 ? 22.141 -10.531 -12.938 1 92.94 6 PRO B O 1
ATOM 1607 N N . GLY B 1 7 ? 21.578 -12.312 -14.266 1 95.19 7 GLY B N 1
ATOM 1608 C CA . GLY B 1 7 ? 21.156 -13.133 -13.141 1 95.19 7 GLY B CA 1
ATOM 1609 C C . GLY B 1 7 ? 19.672 -13.016 -12.836 1 95.19 7 GLY B C 1
ATOM 1610 O O . GLY B 1 7 ? 19.141 -13.773 -12.023 1 95.19 7 GLY B O 1
ATOM 1611 N N . TRP B 1 8 ? 19.078 -12.062 -13.422 1 97.19 8 TRP B N 1
ATOM 1612 C CA . TRP B 1 8 ? 17.641 -11.906 -13.258 1 97.19 8 TRP B CA 1
ATOM 1613 C C . TRP B 1 8 ? 16.891 -12.477 -14.453 1 97.19 8 TRP B C 1
ATOM 1615 O O . TRP B 1 8 ? 17.328 -12.344 -15.594 1 97.19 8 TRP B O 1
ATOM 1625 N N . ASP B 1 9 ? 15.781 -13.078 -14.195 1 97.88 9 ASP B N 1
ATOM 1626 C CA . ASP B 1 9 ? 14.922 -13.625 -15.242 1 97.88 9 ASP B CA 1
ATOM 1627 C C . ASP B 1 9 ? 13.828 -12.633 -15.633 1 97.88 9 ASP B C 1
ATOM 1629 O O . ASP B 1 9 ? 13.273 -11.938 -14.781 1 97.88 9 ASP B O 1
ATOM 1633 N N . SER B 1 10 ? 13.586 -12.648 -16.922 1 96.5 10 SER B N 1
ATOM 1634 C CA . SER B 1 10 ? 12.555 -11.75 -17.422 1 96.5 10 SER B CA 1
ATOM 1635 C C . SER B 1 10 ? 11.242 -12.492 -17.672 1 96.5 10 SER B C 1
ATOM 1637 O O . SER B 1 10 ? 11.242 -13.617 -18.172 1 96.5 10 SER B O 1
ATOM 1639 N N . PHE B 1 11 ? 10.125 -11.852 -17.219 1 96.75 11 PHE B N 1
ATOM 1640 C CA . PHE B 1 11 ? 8.797 -12.375 -17.516 1 96.75 11 PHE B CA 1
ATOM 1641 C C . PHE B 1 11 ? 7.77 -11.25 -17.562 1 96.75 11 PHE B C 1
ATOM 1643 O O . PHE B 1 11 ? 7.562 -10.555 -16.578 1 96.75 11 PHE B O 1
ATOM 1650 N N . GLN B 1 12 ? 7.102 -11.047 -18.609 1 92.88 12 GLN B N 1
ATOM 1651 C CA . GLN B 1 12 ? 6 -10.109 -18.812 1 92.88 12 GLN B CA 1
ATOM 1652 C C . GLN B 1 12 ? 6.348 -8.719 -18.281 1 92.88 12 GLN B C 1
ATOM 1654 O O . GLN B 1 12 ? 5.586 -8.141 -17.5 1 92.88 12 GLN B O 1
ATOM 1659 N N . GLY B 1 13 ? 7.527 -8.227 -18.625 1 89.62 13 GLY B N 1
ATOM 1660 C CA . GLY B 1 13 ? 7.91 -6.844 -18.375 1 89.62 13 GLY B CA 1
ATOM 1661 C C . GLY B 1 13 ? 8.477 -6.621 -16.984 1 89.62 13 GLY B C 1
ATOM 1662 O O . GLY B 1 13 ? 8.648 -5.477 -16.562 1 89.62 13 GLY B O 1
ATOM 1663 N N . ALA B 1 14 ? 8.703 -7.723 -16.266 1 95.5 14 ALA B N 1
ATOM 1664 C CA . ALA B 1 14 ? 9.305 -7.637 -14.93 1 95.5 14 ALA B CA 1
ATOM 1665 C C . ALA B 1 14 ? 10.531 -8.547 -14.828 1 95.5 14 ALA B C 1
ATOM 1667 O O . ALA B 1 14 ? 10.727 -9.43 -15.664 1 95.5 14 ALA B O 1
ATOM 1668 N N . CYS B 1 15 ? 11.359 -8.258 -13.914 1 97.25 15 CYS B N 1
ATOM 1669 C CA . CYS B 1 15 ? 12.562 -9.047 -13.648 1 97.25 15 CYS B CA 1
ATOM 1670 C C . CYS B 1 15 ? 12.445 -9.766 -12.305 1 97.25 15 CYS B C 1
ATOM 1672 O O . CYS B 1 15 ? 11.961 -9.195 -11.328 1 97.25 15 CYS B O 1
ATOM 1674 N N . TYR B 1 16 ? 12.914 -10.992 -12.328 1 98.5 16 TYR B N 1
ATOM 1675 C CA . TYR B 1 16 ? 12.812 -11.836 -11.148 1 98.5 16 TYR B CA 1
ATOM 1676 C C . TYR B 1 16 ? 14.164 -12.43 -10.781 1 98.5 16 TYR B C 1
ATOM 1678 O O . TYR B 1 16 ? 14.945 -12.805 -11.664 1 98.5 16 TYR B O 1
ATOM 1686 N N . LYS B 1 17 ? 14.406 -12.555 -9.523 1 98.5 17 LYS B N 1
ATOM 1687 C CA . LYS B 1 17 ? 15.578 -13.273 -9.039 1 98.5 17 LYS B CA 1
ATOM 1688 C C . LYS B 1 17 ? 15.242 -14.102 -7.801 1 98.5 17 LYS B C 1
ATOM 1690 O O . LYS B 1 17 ? 14.648 -13.594 -6.844 1 98.5 17 LYS B O 1
ATOM 1695 N N . HIS B 1 18 ? 15.594 -15.312 -7.93 1 98.69 18 HIS B N 1
ATOM 1696 C CA . HIS B 1 18 ? 15.383 -16.234 -6.816 1 98.69 18 HIS B CA 1
ATOM 1697 C C . HIS B 1 18 ? 16.641 -16.359 -5.965 1 98.69 18 HIS B C 1
ATOM 1699 O O . HIS B 1 18 ? 17.75 -16.453 -6.5 1 98.69 18 HIS B O 1
ATOM 1705 N N . PHE B 1 19 ? 16.453 -16.328 -4.672 1 98.69 19 PHE B N 1
ATOM 1706 C CA . PHE B 1 19 ? 17.547 -16.531 -3.715 1 98.69 19 PHE B CA 1
ATOM 1707 C C . PHE B 1 19 ? 17.297 -17.766 -2.859 1 98.69 19 PHE B C 1
ATOM 1709 O O . PHE B 1 19 ? 16.281 -17.844 -2.152 1 98.69 19 PHE B O 1
ATOM 1716 N N . SER B 1 20 ? 18.281 -18.641 -2.896 1 97.94 20 SER B N 1
ATOM 1717 C CA . SER B 1 20 ? 18.156 -19.859 -2.104 1 97.94 20 SER B CA 1
ATOM 1718 C C . SER B 1 20 ? 18.625 -19.625 -0.667 1 97.94 20 SER B C 1
ATOM 1720 O O . SER B 1 20 ? 18.359 -20.453 0.211 1 97.94 20 SER B O 1
ATOM 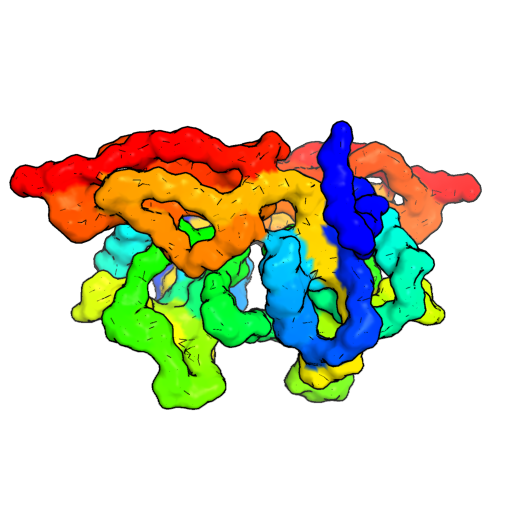1722 N N . THR B 1 21 ? 19.375 -18.531 -0.482 1 97.88 21 THR B N 1
ATOM 1723 C CA . THR B 1 21 ? 19.719 -18.172 0.887 1 97.88 21 THR B CA 1
ATOM 1724 C C . THR B 1 21 ? 18.469 -17.938 1.725 1 97.88 21 THR B C 1
ATOM 1726 O O . THR B 1 21 ? 17.625 -17.109 1.365 1 97.88 21 THR B O 1
ATOM 1729 N N . ARG B 1 22 ? 18.359 -18.562 2.816 1 98.5 22 ARG B N 1
ATOM 1730 C CA . ARG B 1 22 ? 17.125 -18.547 3.604 1 98.5 22 ARG B CA 1
ATOM 1731 C C . ARG B 1 22 ? 17.094 -17.344 4.551 1 98.5 22 ARG B C 1
ATOM 1733 O O . ARG B 1 22 ? 18.094 -17.047 5.203 1 98.5 22 ARG B O 1
ATOM 1740 N N . ARG B 1 23 ? 16.016 -16.688 4.602 1 98.69 23 ARG B N 1
ATOM 1741 C CA . ARG B 1 23 ? 15.812 -15.5 5.438 1 98.69 23 ARG B CA 1
ATOM 1742 C C . ARG B 1 23 ? 14.391 -15.453 5.984 1 98.69 23 ARG B C 1
ATOM 1744 O O . ARG B 1 23 ? 13.5 -16.156 5.484 1 98.69 23 ARG B O 1
ATOM 1751 N N . SER B 1 24 ? 14.211 -14.703 7.086 1 98.38 24 SER B N 1
ATOM 1752 C CA . SER B 1 24 ? 12.852 -14.367 7.488 1 98.38 24 SER B CA 1
ATOM 1753 C C . SER B 1 24 ? 12.156 -13.523 6.426 1 98.38 24 SER B C 1
ATOM 1755 O O . SER B 1 24 ? 12.812 -12.992 5.523 1 98.38 24 SER B O 1
ATOM 1757 N N . TRP B 1 25 ? 10.891 -13.414 6.52 1 98.38 25 TRP B N 1
ATOM 1758 C CA . TRP B 1 25 ? 10.141 -12.648 5.531 1 98.38 25 TRP B CA 1
ATOM 1759 C C . TRP B 1 25 ? 10.617 -11.203 5.48 1 98.38 25 TRP B C 1
ATOM 1761 O O . TRP B 1 25 ? 10.852 -10.656 4.398 1 98.38 25 TRP B O 1
ATOM 1771 N N . GLU B 1 26 ? 10.781 -10.578 6.68 1 97.62 26 GLU B N 1
ATOM 1772 C CA . GLU B 1 26 ? 11.195 -9.18 6.754 1 97.62 26 GLU B CA 1
ATOM 1773 C C . GLU B 1 26 ? 12.586 -8.984 6.156 1 97.62 26 GLU B C 1
ATOM 1775 O O . GLU B 1 26 ? 12.82 -8.039 5.402 1 97.62 26 GLU B O 1
ATOM 1780 N N . ASP B 1 27 ? 13.469 -9.875 6.52 1 98.12 27 ASP B N 1
ATOM 1781 C CA . ASP B 1 27 ? 14.82 -9.797 5.98 1 98.12 27 ASP B CA 1
ATOM 1782 C C . ASP B 1 27 ? 14.82 -9.977 4.461 1 98.12 27 ASP B C 1
ATOM 1784 O O . ASP B 1 27 ? 15.539 -9.281 3.748 1 98.12 27 ASP B O 1
ATOM 1788 N N . ALA B 1 28 ? 14.047 -10.945 3.99 1 98.75 28 ALA B N 1
ATOM 1789 C CA . ALA B 1 28 ? 13.938 -11.18 2.555 1 98.75 28 ALA B CA 1
ATOM 1790 C C . ALA B 1 28 ? 13.406 -9.945 1.831 1 98.75 28 ALA B C 1
ATOM 1792 O O . ALA B 1 28 ? 13.953 -9.539 0.803 1 98.75 28 ALA B O 1
ATOM 1793 N N . GLU B 1 29 ? 12.352 -9.375 2.389 1 98.31 29 GLU B N 1
ATOM 1794 C CA . GLU B 1 29 ? 11.805 -8.156 1.804 1 98.31 29 GLU B CA 1
ATOM 1795 C C . GLU B 1 29 ? 12.844 -7.043 1.771 1 98.31 29 GLU B C 1
ATOM 1797 O O . GLU B 1 29 ? 12.977 -6.336 0.767 1 98.31 29 GLU B O 1
ATOM 1802 N N . THR B 1 30 ? 13.562 -6.887 2.82 1 95.62 30 THR B N 1
ATOM 1803 C CA . THR B 1 30 ? 14.594 -5.855 2.904 1 95.62 30 THR B CA 1
ATOM 1804 C C . THR B 1 30 ? 15.664 -6.07 1.841 1 95.62 30 THR B C 1
ATOM 1806 O O . THR B 1 30 ? 16.125 -5.117 1.204 1 95.62 30 THR B O 1
ATOM 1809 N N . GLN B 1 31 ? 16.047 -7.32 1.669 1 96.56 31 GLN B N 1
ATOM 1810 C CA . GLN B 1 31 ? 17.031 -7.641 0.638 1 96.56 31 GLN B CA 1
ATOM 1811 C C . GLN B 1 31 ? 16.5 -7.281 -0.75 1 96.56 31 GLN B C 1
ATOM 1813 O O . GLN B 1 31 ? 17.234 -6.723 -1.569 1 96.56 31 GLN B O 1
ATOM 1818 N N . CYS B 1 32 ? 15.234 -7.574 -1.031 1 97.06 32 CYS B N 1
ATOM 1819 C CA . CYS B 1 32 ? 14.664 -7.262 -2.336 1 97.06 32 CYS B CA 1
ATOM 1820 C C . CYS B 1 32 ? 14.609 -5.754 -2.561 1 97.06 32 CYS B C 1
ATOM 1822 O O . CYS B 1 32 ? 14.852 -5.281 -3.672 1 97.06 32 CYS B O 1
ATOM 1824 N N . ARG B 1 33 ? 14.328 -5.039 -1.533 1 92.94 33 ARG B N 1
ATOM 1825 C CA . ARG B 1 33 ? 14.281 -3.584 -1.641 1 92.94 33 ARG B CA 1
ATOM 1826 C C . ARG B 1 33 ? 15.656 -3.008 -1.951 1 92.94 33 ARG B C 1
ATOM 1828 O O . ARG B 1 33 ? 15.766 -2 -2.654 1 92.94 33 ARG B O 1
ATOM 1835 N N . HIS B 1 34 ? 16.672 -3.676 -1.417 1 90.38 34 HIS B N 1
ATOM 1836 C CA . HIS B 1 34 ? 18.031 -3.248 -1.714 1 90.38 34 HIS B CA 1
ATOM 1837 C C . HIS B 1 34 ? 18.312 -3.316 -3.211 1 90.38 34 HIS B C 1
ATOM 1839 O O . HIS B 1 34 ? 19.078 -2.498 -3.74 1 90.38 34 HIS B O 1
ATOM 1845 N N . TYR B 1 35 ? 17.672 -4.234 -3.906 1 90.44 35 TYR B N 1
ATOM 1846 C CA . TYR B 1 35 ? 17.859 -4.391 -5.344 1 90.44 35 TYR B CA 1
ATOM 1847 C C . TYR B 1 35 ? 16.891 -3.506 -6.121 1 90.44 35 TYR B C 1
ATOM 1849 O O . TYR B 1 35 ? 16.875 -3.52 -7.355 1 90.44 35 TYR B O 1
ATOM 1857 N N . GLY B 1 36 ? 16.094 -2.818 -5.41 1 88.75 36 GLY B N 1
ATOM 1858 C CA . GLY B 1 36 ? 15.148 -1.938 -6.082 1 88.75 36 GLY B CA 1
ATOM 1859 C C . GLY B 1 36 ? 13.812 -2.598 -6.367 1 88.75 36 GLY B C 1
ATOM 1860 O O . GLY B 1 36 ? 13.023 -2.098 -7.176 1 88.75 36 GLY B O 1
ATOM 1861 N N . GLY B 1 37 ? 13.57 -3.625 -5.73 1 94.88 37 GLY B N 1
ATOM 1862 C CA . GLY B 1 37 ? 12.32 -4.348 -5.891 1 94.88 37 GLY B CA 1
ATOM 1863 C C . GLY B 1 37 ? 11.688 -4.742 -4.574 1 94.88 37 GLY B C 1
ATOM 1864 O O . GLY B 1 37 ? 11.805 -4.02 -3.58 1 94.88 37 GLY B O 1
ATOM 1865 N N . HIS B 1 38 ? 10.852 -5.781 -4.645 1 96.94 38 HIS B N 1
ATOM 1866 C CA . HIS B 1 38 ? 10.156 -6.363 -3.506 1 96.94 38 HIS B CA 1
ATOM 1867 C C . HIS B 1 38 ? 10.07 -7.883 -3.627 1 96.94 38 HIS B C 1
ATOM 1869 O O . HIS B 1 38 ? 10.406 -8.445 -4.676 1 96.94 38 HIS B O 1
ATOM 1875 N N . LEU B 1 39 ? 9.766 -8.484 -2.482 1 98.75 39 LEU B N 1
ATOM 1876 C CA . LEU B 1 39 ? 9.32 -9.859 -2.639 1 98.75 39 LEU B CA 1
ATOM 1877 C C . LEU B 1 39 ? 8.242 -9.961 -3.719 1 98.75 39 LEU B C 1
ATOM 1879 O O . LEU B 1 39 ? 7.398 -9.07 -3.846 1 98.75 39 LEU B O 1
ATOM 1883 N N . ALA B 1 40 ? 8.242 -11.031 -4.445 1 98.81 40 ALA B N 1
ATOM 1884 C CA . ALA B 1 40 ? 7.484 -11.156 -5.688 1 98.81 40 ALA B CA 1
ATOM 1885 C C . ALA B 1 40 ? 5.992 -10.984 -5.438 1 98.81 40 ALA B C 1
ATOM 1887 O O . ALA B 1 40 ? 5.422 -11.641 -4.562 1 98.81 40 ALA B O 1
ATOM 1888 N N . THR B 1 41 ? 5.43 -10.047 -6.102 1 98.25 41 THR B N 1
ATOM 1889 C CA . THR B 1 41 ? 3.988 -9.898 -6.25 1 98.25 41 THR B CA 1
ATOM 1890 C C . THR B 1 41 ? 3.471 -10.773 -7.391 1 98.25 41 THR B C 1
ATOM 1892 O O . THR B 1 41 ? 4.09 -10.844 -8.453 1 98.25 41 THR B O 1
ATOM 1895 N N . ILE B 1 42 ? 2.367 -11.438 -7.227 1 98.19 42 ILE B N 1
ATOM 1896 C CA . ILE B 1 42 ? 1.793 -12.297 -8.25 1 98.19 42 ILE B CA 1
ATOM 1897 C C . ILE B 1 42 ? 0.401 -11.797 -8.633 1 98.19 42 ILE B C 1
ATOM 1899 O O . ILE B 1 42 ? -0.543 -11.914 -7.848 1 98.19 42 ILE B O 1
ATOM 1903 N N . LEU B 1 43 ? 0.278 -11.352 -9.875 1 96.56 43 LEU B N 1
ATOM 1904 C CA . LEU B 1 43 ? -0.951 -10.664 -10.258 1 96.56 43 LEU B CA 1
ATOM 1905 C C . LEU B 1 43 ? -1.772 -11.508 -11.227 1 96.56 43 LEU B C 1
ATOM 1907 O O . LEU B 1 43 ? -2.957 -11.242 -11.438 1 96.56 43 LEU B O 1
ATOM 1911 N N . THR B 1 44 ? -1.122 -12.523 -11.898 1 95.88 44 THR B N 1
ATOM 1912 C CA . THR B 1 44 ? -1.803 -13.352 -12.891 1 95.88 44 THR B CA 1
ATOM 1913 C C . THR B 1 44 ? -1.459 -14.828 -12.695 1 95.88 44 THR B C 1
ATOM 1915 O O . THR B 1 44 ? -0.429 -15.156 -12.094 1 95.88 44 THR B O 1
ATOM 1918 N N . PRO B 1 45 ? -2.355 -15.711 -13.172 1 94.31 45 PRO B N 1
ATOM 1919 C CA . PRO B 1 45 ? -2.014 -17.141 -13.133 1 94.31 45 PRO B CA 1
ATOM 1920 C C . PRO B 1 45 ? -0.738 -17.453 -13.906 1 94.31 45 PRO B C 1
ATOM 1922 O O . PRO B 1 45 ? 0.014 -18.359 -13.523 1 94.31 45 PRO B O 1
ATOM 1925 N N . GLU B 1 46 ? -0.526 -16.688 -15.008 1 96.31 46 GLU B N 1
ATOM 1926 C CA . GLU B 1 46 ? 0.674 -16.906 -15.805 1 96.31 46 GLU B CA 1
ATOM 1927 C C . GLU B 1 46 ? 1.937 -16.609 -15 1 96.31 46 GLU B C 1
ATOM 1929 O O . GLU B 1 46 ? 2.92 -17.344 -15.086 1 96.31 46 GLU B O 1
ATOM 1934 N N . GLU B 1 47 ? 1.825 -15.539 -14.266 1 97.5 47 GLU B N 1
ATOM 1935 C CA . GLU B 1 47 ? 2.949 -15.172 -13.414 1 97.5 47 GLU B CA 1
ATOM 1936 C C . GLU B 1 47 ? 3.188 -16.219 -12.328 1 97.5 47 GLU B C 1
ATOM 1938 O O . GLU B 1 47 ? 4.332 -16.547 -12.016 1 97.5 47 GLU B O 1
ATOM 1943 N N . GLN B 1 48 ? 2.143 -16.766 -11.734 1 97.56 48 GLN B N 1
ATOM 1944 C CA . GLN B 1 48 ? 2.215 -17.844 -10.75 1 97.56 48 GLN B CA 1
ATOM 1945 C C . GLN B 1 48 ? 2.922 -19.062 -11.336 1 97.56 48 GLN B C 1
ATOM 1947 O O . GLN B 1 48 ? 3.82 -19.625 -10.703 1 97.56 48 GLN B O 1
ATOM 1952 N N . ASP B 1 49 ? 2.506 -19.469 -12.516 1 97.31 49 ASP B N 1
ATOM 1953 C CA . ASP B 1 49 ? 3.1 -20.625 -13.18 1 97.31 49 ASP B CA 1
ATOM 1954 C C . ASP B 1 49 ? 4.582 -20.391 -13.469 1 97.31 49 ASP B C 1
ATOM 1956 O O . ASP B 1 49 ? 5.402 -21.281 -13.297 1 97.31 49 ASP B O 1
ATOM 1960 N N . PHE B 1 50 ? 4.891 -19.203 -13.914 1 98.25 50 PHE B N 1
ATOM 1961 C CA . PHE B 1 50 ? 6.277 -18.859 -14.211 1 98.25 50 PHE B CA 1
ATOM 1962 C C . PHE B 1 50 ? 7.156 -19.062 -12.977 1 98.25 50 PHE B C 1
ATOM 1964 O O . PHE B 1 50 ? 8.172 -19.766 -13.039 1 98.25 50 PHE B O 1
ATOM 1971 N N . ILE B 1 51 ? 6.738 -18.422 -11.828 1 98.25 51 ILE B N 1
ATOM 1972 C CA . ILE B 1 51 ? 7.531 -18.469 -10.609 1 98.25 51 ILE B CA 1
ATOM 1973 C C . ILE B 1 51 ? 7.637 -19.922 -10.117 1 98.25 51 ILE B C 1
ATOM 1975 O O . ILE B 1 51 ? 8.719 -20.375 -9.742 1 98.25 51 ILE B O 1
ATOM 1979 N N . ASN B 1 52 ? 6.566 -20.625 -10.141 1 97.62 52 ASN B N 1
ATOM 1980 C CA . ASN B 1 52 ? 6.547 -22 -9.648 1 97.62 52 ASN B CA 1
ATOM 1981 C C . ASN B 1 52 ? 7.438 -22.906 -10.5 1 97.62 52 ASN B C 1
ATOM 1983 O O . ASN B 1 52 ? 8.156 -23.75 -9.961 1 97.62 52 ASN B O 1
ATOM 1987 N N . ASP B 1 53 ? 7.359 -22.781 -11.789 1 97 53 ASP B N 1
ATOM 1988 C CA . ASP B 1 53 ? 8.102 -23.641 -12.703 1 97 53 ASP B CA 1
ATOM 1989 C C . ASP B 1 53 ? 9.594 -23.281 -12.703 1 97 53 ASP B C 1
ATOM 1991 O O . ASP B 1 53 ? 10.438 -24.172 -12.82 1 97 53 ASP B O 1
ATOM 1995 N N . GLN B 1 54 ? 9.875 -22.062 -12.578 1 97.19 54 GLN B N 1
ATOM 1996 C CA . GLN B 1 54 ? 11.25 -21.594 -12.727 1 97.19 54 GLN B CA 1
ATOM 1997 C C . GLN B 1 54 ? 12.07 -21.891 -11.477 1 97.19 54 GLN B C 1
ATOM 1999 O O . GLN B 1 54 ? 13.242 -22.266 -11.57 1 97.19 54 GLN B O 1
ATOM 2004 N N . TYR B 1 55 ? 11.523 -21.719 -10.281 1 97.25 55 TYR B N 1
ATOM 2005 C CA . TYR B 1 55 ? 12.359 -21.719 -9.086 1 97.25 55 TYR B CA 1
ATOM 2006 C C . TYR B 1 55 ? 12.07 -22.938 -8.219 1 97.25 55 TYR B C 1
ATOM 2008 O O . TYR B 1 55 ? 12.922 -23.359 -7.434 1 97.25 55 TYR B O 1
ATOM 2016 N N . ARG B 1 56 ? 10.969 -23.562 -8.242 1 95.69 56 ARG B N 1
ATOM 2017 C CA . ARG B 1 56 ? 10.586 -24.875 -7.707 1 95.69 56 ARG B CA 1
ATOM 2018 C C . ARG B 1 56 ? 11.031 -25.016 -6.258 1 95.69 56 ARG B C 1
ATOM 2020 O O . ARG B 1 56 ? 11.656 -26.016 -5.898 1 95.69 56 ARG B O 1
ATOM 2027 N N . GLU B 1 57 ? 10.828 -24.062 -5.344 1 96.94 57 GLU B N 1
ATOM 2028 C CA . GLU B 1 57 ? 11.133 -24.109 -3.918 1 96.94 57 GLU B CA 1
ATOM 2029 C C . GLU B 1 57 ? 9.984 -23.562 -3.082 1 96.94 57 GLU B C 1
ATOM 2031 O O . GLU B 1 57 ? 9.109 -22.875 -3.605 1 96.94 57 GLU B O 1
ATOM 2036 N N . TYR B 1 58 ? 9.969 -24.109 -1.849 1 97.62 58 TYR B N 1
ATOM 2037 C CA . TYR B 1 58 ? 9.172 -23.453 -0.814 1 97.62 58 TYR B CA 1
ATOM 2038 C C . TYR B 1 58 ? 9.711 -22.062 -0.512 1 97.62 58 TYR B C 1
ATOM 2040 O O . TYR B 1 58 ? 10.773 -21.906 0.097 1 97.62 58 TYR B O 1
ATOM 2048 N N . GLN B 1 59 ? 8.93 -21 -0.982 1 98.69 59 GLN B N 1
ATOM 2049 C CA . GLN B 1 59 ? 9.57 -19.688 -1.05 1 98.69 59 GLN B CA 1
ATOM 2050 C C . GLN B 1 59 ? 8.609 -18.578 -0.618 1 98.69 59 GLN B C 1
ATOM 2052 O O . GLN B 1 59 ? 7.402 -18.672 -0.854 1 98.69 59 GLN B O 1
ATOM 2057 N N . TRP B 1 60 ? 9.242 -17.5 -0.002 1 98.81 60 TRP B N 1
ATOM 2058 C CA . TRP B 1 60 ? 8.492 -16.297 0.344 1 98.81 60 TRP B CA 1
ATOM 2059 C C . TRP B 1 60 ? 7.988 -15.594 -0.909 1 98.81 60 TRP B C 1
ATOM 2061 O O . TRP B 1 60 ? 8.703 -15.508 -1.911 1 98.81 60 TRP B O 1
ATOM 2071 N N . ILE B 1 61 ? 6.785 -15.016 -0.834 1 98.81 61 ILE B N 1
ATOM 2072 C CA . ILE B 1 61 ? 6.32 -13.969 -1.732 1 98.81 61 ILE B CA 1
ATOM 2073 C C . ILE B 1 61 ? 5.926 -12.734 -0.922 1 98.81 61 ILE B C 1
ATOM 2075 O O . ILE B 1 61 ? 6.012 -12.734 0.308 1 98.81 61 ILE B O 1
ATOM 2079 N N . GLY B 1 62 ? 5.512 -11.719 -1.575 1 98.81 62 GLY B N 1
ATOM 2080 C CA . GLY B 1 62 ? 5.375 -10.422 -0.922 1 98.81 62 GLY B CA 1
ATOM 2081 C C . GLY B 1 62 ? 4.066 -10.266 -0.173 1 98.81 62 GLY B C 1
ATOM 2082 O O . GLY B 1 62 ? 3.855 -9.266 0.518 1 98.81 62 GLY B O 1
ATOM 2083 N N . LEU B 1 63 ? 3.191 -11.195 -0.254 1 98.38 63 LEU B N 1
ATOM 2084 C CA . LEU B 1 63 ? 1.871 -11.102 0.361 1 98.38 63 LEU B CA 1
ATOM 2085 C C . LEU B 1 63 ? 1.959 -11.297 1.87 1 98.38 63 LEU B C 1
ATOM 2087 O O . LEU B 1 63 ? 2.688 -12.172 2.346 1 98.38 63 LEU B O 1
ATOM 2091 N N . ASN B 1 64 ? 1.271 -10.453 2.654 1 97.5 64 ASN B N 1
ATOM 2092 C CA . ASN B 1 64 ? 1.271 -10.523 4.109 1 97.5 64 ASN B CA 1
ATOM 2093 C C . ASN B 1 64 ? 0.055 -9.82 4.707 1 97.5 64 ASN B C 1
ATOM 2095 O O . ASN B 1 64 ? -0.61 -9.039 4.023 1 97.5 64 ASN B O 1
ATOM 2099 N N . ASP B 1 65 ? -0.329 -10.125 5.902 1 95.19 65 ASP B N 1
ATOM 2100 C CA . ASP B 1 65 ? -1.374 -9.398 6.617 1 95.19 65 ASP B CA 1
ATOM 2101 C C . ASP B 1 65 ? -0.856 -8.867 7.949 1 95.19 65 ASP B C 1
ATOM 2103 O O . ASP B 1 65 ? -1.565 -8.906 8.961 1 95.19 65 ASP B O 1
ATOM 2107 N N . ARG B 1 66 ? 0.355 -8.352 7.953 1 94.44 66 ARG B N 1
ATOM 2108 C CA . ARG B 1 66 ? 1.046 -7.891 9.156 1 94.44 66 ARG B CA 1
ATOM 2109 C C . ARG B 1 66 ? 0.427 -6.602 9.68 1 94.44 66 ARG B C 1
ATOM 2111 O O . ARG B 1 66 ? 0.445 -6.344 10.883 1 94.44 66 ARG B O 1
ATOM 2118 N N . THR B 1 67 ? -0.116 -5.766 8.797 1 94.19 67 THR B N 1
ATOM 2119 C CA . THR B 1 67 ? -0.699 -4.496 9.227 1 94.19 67 THR B CA 1
ATOM 2120 C C . THR B 1 67 ? -2.016 -4.727 9.961 1 94.19 67 THR B C 1
ATOM 2122 O O . THR B 1 67 ? -2.207 -4.223 11.07 1 94.19 67 THR B O 1
ATOM 2125 N N . ILE B 1 68 ? -2.887 -5.406 9.391 1 91.69 68 ILE B N 1
ATOM 2126 C CA . ILE B 1 68 ? -4.168 -5.801 9.969 1 91.69 68 ILE B CA 1
ATOM 2127 C C . ILE B 1 68 ? -4.418 -7.281 9.711 1 91.69 68 ILE B C 1
ATOM 2129 O O . ILE B 1 68 ? -4.48 -7.711 8.555 1 91.69 68 ILE B O 1
ATOM 2133 N N . GLU B 1 69 ? -4.645 -7.98 10.789 1 89.62 69 GLU B N 1
ATOM 2134 C CA . GLU B 1 69 ? -4.859 -9.422 10.68 1 89.62 69 GLU B CA 1
ATOM 2135 C C . GLU B 1 69 ? -6.031 -9.734 9.75 1 89.62 69 GLU B C 1
ATOM 2137 O O . GLU B 1 69 ? -7.125 -9.18 9.914 1 89.62 69 GLU B O 1
ATOM 2142 N N . GLY B 1 70 ? -5.77 -10.617 8.82 1 89.31 70 GLY B N 1
ATOM 2143 C CA . GLY B 1 70 ? -6.801 -11.062 7.895 1 89.31 70 GLY B CA 1
ATOM 2144 C C . GLY B 1 70 ? -6.875 -10.219 6.633 1 89.31 70 GLY B C 1
ATOM 2145 O O . GLY B 1 70 ? -7.52 -10.609 5.66 1 89.31 70 GLY B O 1
ATOM 2146 N N . ASP B 1 71 ? -6.207 -9.078 6.672 1 90.31 71 ASP B N 1
ATOM 2147 C CA . ASP B 1 71 ? -6.164 -8.203 5.5 1 90.31 71 ASP B CA 1
ATOM 2148 C C . ASP B 1 71 ? -4.844 -8.359 4.75 1 90.31 71 ASP B C 1
ATOM 2150 O O . ASP B 1 71 ? -3.895 -7.609 5 1 90.31 71 ASP B O 1
ATOM 2154 N N . PHE B 1 72 ? -4.863 -9.234 3.768 1 94.5 72 PHE B N 1
ATOM 2155 C CA . PHE B 1 72 ? -3.637 -9.539 3.043 1 94.5 72 PHE B CA 1
ATOM 2156 C C . PHE B 1 72 ? -3.363 -8.492 1.971 1 94.5 72 PHE B C 1
ATOM 2158 O O . PHE B 1 72 ? -4.25 -8.156 1.184 1 94.5 72 PHE B O 1
ATOM 2165 N N . GLN B 1 73 ? -2.111 -8.016 2.006 1 94.44 73 GLN B N 1
ATOM 2166 C CA . GLN B 1 73 ? -1.673 -6.996 1.061 1 94.44 73 GLN B CA 1
ATOM 2167 C C . GLN B 1 73 ? -0.291 -7.32 0.501 1 94.44 73 GLN B C 1
ATOM 2169 O O . GLN B 1 73 ? 0.546 -7.895 1.198 1 94.44 73 GLN B O 1
ATOM 2174 N N . TRP B 1 74 ? -0.122 -6.922 -0.73 1 96.38 74 TRP B N 1
ATOM 2175 C CA . TRP B 1 74 ? 1.214 -7.035 -1.305 1 96.38 74 TRP B CA 1
ATOM 2176 C C . TRP B 1 74 ? 2.15 -5.984 -0.714 1 96.38 74 TRP B C 1
ATOM 2178 O O . TRP B 1 74 ? 1.755 -4.832 -0.514 1 96.38 74 TRP B O 1
ATOM 2188 N N . SER B 1 75 ? 3.393 -6.375 -0.503 1 96.12 75 SER B N 1
ATOM 2189 C CA . SER B 1 75 ? 4.359 -5.469 0.113 1 96.12 75 SER B CA 1
ATOM 2190 C C . SER B 1 75 ? 4.699 -4.309 -0.812 1 96.12 75 SER B C 1
ATOM 2192 O O . SER B 1 75 ? 5.129 -3.246 -0.354 1 96.12 75 SER B O 1
ATOM 2194 N N . ASP B 1 76 ? 4.48 -4.543 -2.121 1 93.38 76 ASP B N 1
ATOM 2195 C CA . ASP B 1 76 ? 4.832 -3.479 -3.057 1 93.38 76 ASP B CA 1
ATOM 2196 C C . ASP B 1 76 ? 3.646 -2.545 -3.297 1 93.38 76 ASP B C 1
ATOM 2198 O O . ASP B 1 76 ? 3.719 -1.645 -4.137 1 93.38 76 ASP B O 1
ATOM 2202 N N . GLY B 1 77 ? 2.525 -2.812 -2.674 1 91 77 GLY B N 1
ATOM 2203 C CA . GLY B 1 77 ? 1.378 -1.924 -2.773 1 91 77 GLY B CA 1
ATOM 2204 C C . GLY B 1 77 ? 0.455 -2.268 -3.928 1 91 77 GLY B C 1
ATOM 2205 O O . GLY B 1 77 ? -0.58 -1.624 -4.113 1 91 77 GLY B O 1
ATOM 2206 N N . SER B 1 78 ? 0.769 -3.273 -4.699 1 92.56 78 SER B N 1
ATOM 2207 C CA . SER B 1 78 ? -0.093 -3.689 -5.801 1 92.56 78 SER B CA 1
ATOM 2208 C C . SER B 1 78 ? -1.45 -4.168 -5.289 1 92.56 78 SER B C 1
ATOM 2210 O O . SER B 1 78 ? -1.561 -4.648 -4.16 1 92.56 78 SER B O 1
ATOM 2212 N N . PRO B 1 79 ? -2.506 -3.936 -6.133 1 91.69 79 PRO B N 1
ATOM 2213 C CA . PRO B 1 79 ? -3.787 -4.539 -5.758 1 91.69 79 PRO B CA 1
ATOM 2214 C C . PRO B 1 79 ? -3.752 -6.066 -5.785 1 91.69 79 PRO B C 1
ATOM 2216 O O . PRO B 1 79 ? -2.939 -6.656 -6.504 1 91.69 79 PRO B O 1
ATOM 2219 N N . LEU B 1 80 ? -4.59 -6.656 -4.973 1 94.5 80 LEU B N 1
ATOM 2220 C CA . LEU B 1 80 ? -4.719 -8.109 -4.973 1 94.5 80 LEU B CA 1
ATOM 2221 C C . LEU B 1 80 ? -5.656 -8.57 -6.086 1 94.5 80 LEU B C 1
ATOM 2223 O O . LEU B 1 80 ? -6.863 -8.695 -5.875 1 94.5 80 LEU B O 1
ATOM 2227 N N . LEU B 1 81 ? -5.062 -8.93 -7.227 1 95.56 81 LEU B N 1
ATOM 2228 C CA . LEU B 1 81 ? -5.844 -9.219 -8.422 1 95.56 81 LEU B CA 1
ATOM 2229 C C . LEU B 1 81 ? -5.953 -10.719 -8.656 1 95.56 81 LEU B C 1
ATOM 2231 O O . LEU B 1 81 ? -6.762 -11.172 -9.477 1 95.56 81 LEU B O 1
ATOM 2235 N N . TYR B 1 82 ? -5.133 -11.43 -7.988 1 96.25 82 TYR B N 1
ATOM 2236 C CA . TYR B 1 82 ? -5.062 -12.883 -8.133 1 96.25 82 TYR B CA 1
ATOM 2237 C C . TYR B 1 82 ? -4.75 -13.547 -6.801 1 96.25 82 TYR B C 1
ATOM 2239 O O . TYR B 1 82 ? -3.932 -13.047 -6.023 1 96.25 82 TYR B O 1
ATOM 2247 N N . GLU B 1 83 ? -5.457 -14.578 -6.508 1 95.94 83 GLU B N 1
ATOM 2248 C CA . GLU B 1 83 ? -5.18 -15.398 -5.332 1 95.94 83 GLU B CA 1
ATOM 2249 C C . GLU B 1 83 ? -5.059 -16.875 -5.703 1 95.94 83 GLU B C 1
ATOM 2251 O O . GLU B 1 83 ? -5.75 -17.344 -6.602 1 95.94 83 GLU B O 1
ATOM 2256 N N . ASN B 1 84 ? -4.156 -17.547 -4.996 1 96.69 84 ASN B N 1
ATOM 2257 C CA . ASN B 1 84 ? -3.928 -18.969 -5.238 1 96.69 84 ASN B CA 1
ATOM 2258 C C . ASN B 1 84 ? -3.732 -19.75 -3.936 1 96.69 84 ASN B C 1
ATOM 2260 O O . ASN B 1 84 ? -2.758 -20.484 -3.787 1 96.69 84 ASN B O 1
ATOM 2264 N N . TRP B 1 85 ? -4.656 -19.609 -3.07 1 96.25 85 TRP B N 1
ATOM 2265 C CA . TRP B 1 85 ? -4.562 -20.219 -1.746 1 96.25 85 TRP B CA 1
ATOM 2266 C C . TRP B 1 85 ? -4.746 -21.734 -1.826 1 96.25 85 TRP B C 1
ATOM 2268 O O . TRP B 1 85 ? -5.59 -22.219 -2.582 1 96.25 85 TRP B O 1
ATOM 2278 N N . HIS B 1 86 ? -4 -22.422 -1.105 1 95.88 86 HIS B N 1
ATOM 2279 C CA . HIS B 1 86 ? -4.285 -23.828 -0.854 1 95.88 86 HIS B CA 1
ATOM 2280 C C . HIS B 1 86 ? -5.605 -24 -0.11 1 95.88 86 HIS B C 1
ATOM 2282 O O . HIS B 1 86 ? -5.953 -23.188 0.741 1 95.88 86 HIS B O 1
ATOM 2288 N N . PRO B 1 87 ? -6.336 -25.078 -0.509 1 92.06 87 PRO B N 1
ATOM 2289 C CA . PRO B 1 87 ? -7.582 -25.312 0.232 1 92.06 87 PRO B CA 1
ATOM 2290 C C . PRO B 1 87 ? -7.383 -25.25 1.745 1 92.06 87 PRO B C 1
ATOM 2292 O O . PRO B 1 87 ? -6.465 -25.891 2.271 1 92.06 87 PRO B O 1
ATOM 2295 N N . GLY B 1 88 ? -8.234 -24.469 2.391 1 91.25 88 GLY B N 1
ATOM 2296 C CA . GLY B 1 88 ? -8.148 -24.344 3.838 1 91.25 88 GLY B CA 1
ATOM 2297 C C . GLY B 1 88 ? -7.23 -23.219 4.289 1 91.25 88 GLY B C 1
ATOM 2298 O O . GLY B 1 88 ? -7.133 -22.938 5.484 1 91.25 88 GLY B O 1
ATOM 2299 N N . GLN B 1 89 ? -6.539 -22.625 3.342 1 92.25 89 GLN B N 1
ATOM 2300 C CA . GLN B 1 89 ? -5.668 -21.5 3.639 1 92.25 89 GLN B CA 1
ATOM 2301 C C . GLN B 1 89 ? -6.293 -20.188 3.184 1 92.25 89 GLN B C 1
ATOM 2303 O O . GLN B 1 89 ? -7.121 -20.172 2.27 1 92.25 89 GLN B O 1
ATOM 2308 N N . PRO B 1 90 ? -5.914 -18.984 3.73 1 90.44 90 PRO B N 1
ATOM 2309 C CA . PRO B 1 90 ? -5.062 -18.828 4.91 1 90.44 90 PRO B CA 1
ATOM 2310 C C . PRO B 1 90 ? -5.734 -19.312 6.195 1 90.44 90 PRO B C 1
ATOM 2312 O O . PRO B 1 90 ? -6.957 -19.219 6.328 1 90.44 90 PRO B O 1
ATOM 2315 N N . ASP B 1 91 ? -5.078 -19.938 7.102 1 84.56 91 ASP B N 1
ATOM 2316 C CA . ASP B 1 91 ? -5.641 -20.406 8.367 1 84.56 91 ASP B CA 1
ATOM 2317 C C . ASP B 1 91 ? -4.895 -19.812 9.555 1 84.56 91 ASP B C 1
ATOM 2319 O O . ASP B 1 91 ? -3.936 -19.047 9.383 1 84.56 91 ASP B O 1
ATOM 2323 N N . SER B 1 92 ? -5.523 -19.844 10.734 1 71.12 92 SER B N 1
ATOM 2324 C CA . SER B 1 92 ? -4.91 -19.359 11.969 1 71.12 92 SER B CA 1
ATOM 2325 C C . SER B 1 92 ? -4.438 -20.531 12.836 1 71.12 92 SER B C 1
ATOM 2327 O O . SER B 1 92 ? -4.758 -20.594 14.023 1 71.12 92 SER B O 1
ATOM 2329 N N . TYR B 1 93 ? -3.797 -21.516 12.164 1 64.25 93 TYR B N 1
ATOM 2330 C CA . TYR B 1 93 ? -3.422 -22.703 12.922 1 64.25 93 TYR B CA 1
ATOM 2331 C C . TYR B 1 93 ? -2.572 -22.328 14.133 1 64.25 93 TYR B C 1
ATOM 2333 O O . TYR B 1 93 ? -2.76 -22.875 15.219 1 64.25 93 TYR B O 1
ATOM 2341 N N . PHE B 1 94 ? -1.512 -21.766 13.844 1 57.62 94 PHE B N 1
ATOM 2342 C CA . PHE B 1 94 ? -0.628 -21.359 14.938 1 57.62 94 PHE B CA 1
ATOM 2343 C C . PHE B 1 94 ? -1.093 -20.047 15.555 1 57.62 94 PHE B C 1
ATOM 2345 O O . PHE B 1 94 ? -0.6 -18.984 15.195 1 57.62 94 PHE B O 1
ATOM 2352 N N . LEU B 1 95 ? -2.283 -20.156 16.25 1 55.78 95 LEU B N 1
ATOM 2353 C CA . LEU B 1 95 ? -2.812 -18.984 16.922 1 55.78 95 LEU B CA 1
ATOM 2354 C C . LEU B 1 95 ? -2.492 -17.703 16.156 1 55.78 95 LEU B C 1
ATOM 2356 O O . LEU B 1 95 ? -2.174 -17.766 14.961 1 55.78 95 LEU B O 1
ATOM 2360 N N . SER B 1 96 ? -2.121 -16.453 16.859 1 61.12 96 SER B N 1
ATOM 2361 C CA . SER B 1 96 ? -1.814 -15.062 16.516 1 61.12 96 SER B CA 1
ATOM 2362 C C . SER B 1 96 ? -0.43 -14.945 15.883 1 61.12 96 SER B C 1
ATOM 2364 O O . SER B 1 96 ? 0.544 -15.492 16.406 1 61.12 96 SER B O 1
ATOM 2366 N N . GLY B 1 97 ? -0.321 -15.32 14.352 1 80.81 97 GLY B N 1
ATOM 2367 C CA . GLY B 1 97 ? 1.058 -15.016 14.008 1 80.81 97 GLY B CA 1
ATOM 2368 C C . GLY B 1 97 ? 1.424 -15.422 12.594 1 80.81 97 GLY B C 1
ATOM 2369 O O . GLY B 1 97 ? 2.543 -15.18 12.141 1 80.81 97 GLY B O 1
ATOM 2370 N N . GLU B 1 98 ? 0.557 -16.172 11.969 1 91.5 98 GLU B N 1
ATOM 2371 C CA . GLU B 1 98 ? 0.875 -16.516 10.586 1 91.5 98 GLU B CA 1
ATOM 2372 C C . GLU B 1 98 ? 0.485 -15.375 9.641 1 91.5 98 GLU B C 1
ATOM 2374 O O . GLU B 1 98 ? -0.642 -15.336 9.141 1 91.5 98 GLU B O 1
ATOM 2379 N N . ASN B 1 99 ? 1.4 -14.617 9.375 1 95.5 99 ASN B N 1
ATOM 2380 C CA . ASN B 1 99 ? 1.035 -13.375 8.695 1 95.5 99 ASN B CA 1
ATOM 2381 C C . ASN B 1 99 ? 1.76 -13.234 7.359 1 95.5 99 ASN B C 1
ATOM 2383 O O . ASN B 1 99 ? 1.573 -12.242 6.648 1 95.5 99 ASN B O 1
ATOM 2387 N N . CYS B 1 100 ? 2.588 -14.148 7 1 97.75 100 CYS B N 1
ATOM 2388 C CA . CYS B 1 100 ? 3.369 -14.062 5.77 1 97.75 100 CYS B CA 1
ATOM 2389 C C . CYS B 1 100 ? 3.08 -15.25 4.855 1 97.75 100 CYS B C 1
ATOM 2391 O O . CYS B 1 100 ? 2.707 -16.328 5.324 1 97.75 100 CYS B O 1
ATOM 2393 N N . VAL B 1 101 ? 3.293 -15.055 3.59 1 98.25 101 VAL B N 1
ATOM 2394 C CA . VAL B 1 101 ? 2.76 -16.031 2.646 1 98.25 101 VAL B CA 1
ATOM 2395 C C . VAL B 1 101 ? 3.906 -16.688 1.876 1 98.25 101 VAL B C 1
ATOM 2397 O O . VAL B 1 101 ? 4.852 -16 1.468 1 98.25 101 VAL B O 1
ATOM 2400 N N . VAL B 1 102 ? 3.744 -18.016 1.666 1 98.19 102 VAL B N 1
ATOM 2401 C CA . VAL B 1 102 ? 4.723 -18.797 0.919 1 98.19 102 VAL B CA 1
ATOM 2402 C C . VAL B 1 102 ? 4.031 -19.531 -0.235 1 98.19 102 VAL B C 1
ATOM 2404 O O . VAL B 1 102 ? 2.824 -19.781 -0.184 1 98.19 102 VAL B O 1
ATOM 2407 N N . ILE B 1 103 ? 4.777 -19.75 -1.251 1 98.25 103 ILE B N 1
ATOM 2408 C CA . ILE B 1 103 ? 4.387 -20.688 -2.297 1 98.25 103 ILE B CA 1
ATOM 2409 C C . ILE B 1 103 ? 4.84 -22.094 -1.922 1 98.25 103 ILE B C 1
ATOM 2411 O O . ILE B 1 103 ? 6.012 -22.312 -1.592 1 98.25 103 ILE B O 1
ATOM 2415 N N . VAL B 1 104 ? 3.91 -22.969 -1.988 1 96.94 104 VAL B N 1
ATOM 2416 C CA . VAL B 1 104 ? 4.23 -24.375 -1.798 1 96.94 104 VAL B CA 1
ATOM 2417 C C . VAL B 1 104 ? 4.402 -25.062 -3.154 1 96.94 104 VAL B C 1
ATOM 2419 O O . VAL B 1 104 ? 3.449 -25.609 -3.701 1 96.94 104 VAL B O 1
ATOM 2422 N N . TRP B 1 105 ? 5.613 -25.125 -3.625 1 93.75 105 TRP B N 1
ATOM 2423 C CA . TRP B 1 105 ? 5.887 -25.453 -5.02 1 93.75 105 TRP B CA 1
ATOM 2424 C C . TRP B 1 105 ? 5.375 -26.859 -5.352 1 93.75 105 TRP B C 1
ATOM 2426 O O . TRP B 1 105 ? 4.836 -27.094 -6.438 1 93.75 105 TRP B O 1
ATOM 2436 N N . HIS B 1 106 ? 5.52 -27.844 -4.527 1 92.12 106 HIS B N 1
ATOM 2437 C CA . HIS B 1 106 ? 5.188 -29.234 -4.836 1 92.12 106 HIS B CA 1
ATOM 2438 C C . HIS B 1 106 ? 3.691 -29.484 -4.699 1 92.12 106 HIS B C 1
ATOM 2440 O O . HIS B 1 106 ? 3.209 -30.578 -5.02 1 92.12 106 HIS B O 1
ATOM 2446 N N . ASP B 1 107 ? 2.998 -28.453 -4.227 1 90.12 107 ASP B N 1
ATOM 2447 C CA . ASP B 1 107 ? 1.545 -28.547 -4.129 1 90.12 107 ASP B CA 1
ATOM 2448 C C . ASP B 1 107 ? 0.87 -27.578 -5.105 1 90.12 107 ASP B C 1
ATOM 2450 O O . ASP B 1 107 ? 0.07 -26.734 -4.699 1 90.12 107 ASP B O 1
ATOM 2454 N N . GLY B 1 108 ? 1.269 -27.734 -6.41 1 90.81 108 GLY B N 1
ATOM 2455 C CA . GLY B 1 108 ? 0.69 -26.938 -7.473 1 90.81 108 GLY B CA 1
ATOM 2456 C C . GLY B 1 108 ? 1.046 -25.453 -7.367 1 90.81 108 GLY B C 1
ATOM 2457 O O . GLY B 1 108 ? 0.458 -24.625 -8.055 1 90.81 108 GLY B O 1
ATOM 2458 N N . GLY B 1 109 ? 1.938 -25.094 -6.434 1 96.69 109 GLY B N 1
ATOM 2459 C CA . GLY B 1 109 ? 2.336 -23.703 -6.266 1 96.69 109 GLY B CA 1
ATOM 2460 C C . GLY B 1 109 ? 1.334 -22.891 -5.469 1 96.69 109 GLY B C 1
ATOM 2461 O O . GLY B 1 109 ? 1.37 -21.656 -5.492 1 96.69 109 GLY B O 1
ATOM 2462 N N . GLN B 1 110 ? 0.387 -23.578 -4.805 1 97.94 110 GLN B N 1
ATOM 2463 C CA . GLN B 1 110 ? -0.637 -22.875 -4.035 1 97.94 110 GLN B CA 1
ATOM 2464 C C . GLN B 1 110 ? -0.038 -22.219 -2.793 1 97.94 110 GLN B C 1
ATOM 2466 O O . GLN B 1 110 ? 1.075 -22.562 -2.383 1 97.94 110 GLN B O 1
ATOM 2471 N N . TRP B 1 111 ? -0.753 -21.188 -2.221 1 98 111 TRP B N 1
ATOM 2472 C CA . TRP B 1 111 ? -0.193 -20.312 -1.19 1 98 111 TRP B CA 1
ATOM 2473 C C . TRP B 1 111 ? -0.603 -20.797 0.201 1 98 111 TRP B C 1
ATOM 2475 O O . TRP B 1 111 ? -1.678 -21.375 0.375 1 98 111 TRP B O 1
ATOM 2485 N N . SER B 1 112 ? 0.257 -20.594 1.143 1 95.69 112 SER B N 1
ATOM 2486 C CA . SER B 1 112 ? -0.02 -20.812 2.557 1 95.69 112 SER B CA 1
ATOM 2487 C C . SER B 1 112 ? 0.517 -19.688 3.418 1 95.69 112 SER B C 1
ATOM 2489 O O . SER B 1 112 ? 1.596 -19.156 3.15 1 95.69 112 SER B O 1
ATOM 2491 N N . ASP B 1 113 ? -0.248 -19.25 4.395 1 96.19 113 ASP B N 1
ATOM 2492 C CA . ASP B 1 113 ? 0.297 -18.297 5.359 1 96.19 113 ASP B CA 1
ATOM 2493 C C . ASP B 1 113 ? 1.041 -19.016 6.48 1 96.19 113 ASP B C 1
ATOM 2495 O O . ASP B 1 113 ? 0.592 -20.062 6.961 1 96.19 113 ASP B O 1
ATOM 2499 N N . VAL B 1 114 ? 2.156 -18.531 6.832 1 95.81 114 VAL B N 1
ATOM 2500 C CA . VAL B 1 114 ? 3.029 -19.109 7.848 1 95.81 114 VAL B CA 1
ATOM 2501 C C . VAL B 1 114 ? 3.646 -18 8.695 1 95.81 114 VAL B C 1
ATOM 2503 O O . VAL B 1 114 ? 3.516 -16.812 8.367 1 95.81 114 VAL B O 1
ATOM 2506 N N . PRO B 1 115 ? 4.195 -18.391 9.883 1 95.38 115 PRO B N 1
ATOM 2507 C CA . PRO B 1 115 ? 4.867 -17.359 10.68 1 95.38 115 PRO B CA 1
ATOM 2508 C C . PRO B 1 115 ? 5.973 -16.641 9.914 1 95.38 115 PRO B C 1
ATOM 2510 O O . PRO B 1 115 ? 6.73 -17.281 9.18 1 95.38 115 PRO B O 1
ATOM 2513 N N . CYS B 1 116 ? 6.098 -15.359 10.102 1 96.56 116 CYS B N 1
ATOM 2514 C CA . CYS B 1 116 ? 7 -14.508 9.328 1 96.56 116 CYS B CA 1
ATOM 2515 C C . CYS B 1 116 ? 8.453 -14.758 9.719 1 96.56 116 CYS B C 1
ATOM 2517 O O . CYS B 1 116 ? 9.367 -14.328 9.016 1 96.56 116 CYS B O 1
ATOM 2519 N N . ASN B 1 117 ? 8.648 -15.461 10.797 1 95.88 117 ASN B N 1
ATOM 2520 C CA . ASN B 1 117 ? 10.016 -15.625 11.281 1 95.88 117 ASN B CA 1
ATOM 2521 C C . ASN B 1 117 ? 10.641 -16.922 10.781 1 95.88 117 ASN B C 1
ATOM 2523 O O . ASN B 1 117 ? 11.758 -17.266 11.156 1 95.88 117 ASN B O 1
ATOM 2527 N N . TYR B 1 118 ? 9.852 -17.656 9.961 1 96.56 118 TYR B N 1
ATOM 2528 C CA . TYR B 1 118 ? 10.508 -18.766 9.281 1 96.56 118 TYR B CA 1
ATOM 2529 C C . TYR B 1 118 ? 11.641 -18.281 8.391 1 96.56 118 TYR B C 1
ATOM 2531 O O . TYR B 1 118 ? 11.664 -17.109 7.996 1 96.56 118 TYR B O 1
ATOM 2539 N N . HIS B 1 119 ? 12.617 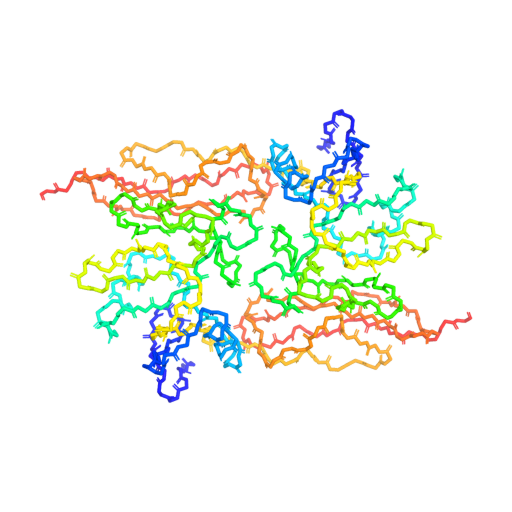-19.156 8.211 1 98.44 119 HIS B N 1
ATOM 2540 C CA . HIS B 1 119 ? 13.688 -18.859 7.266 1 98.44 119 HIS B CA 1
ATOM 2541 C C . HIS B 1 119 ? 13.539 -19.672 5.988 1 98.44 119 HIS B C 1
ATOM 2543 O O . HIS B 1 119 ? 13.68 -20.891 6.004 1 98.44 119 HIS B O 1
ATOM 2549 N N . LEU B 1 120 ? 13.211 -18.953 4.887 1 98.62 120 LEU B N 1
ATOM 2550 C CA . LEU B 1 120 ? 12.914 -19.609 3.625 1 98.62 120 LEU B CA 1
ATOM 2551 C C . LEU B 1 120 ? 13.602 -18.906 2.463 1 98.62 120 LEU B C 1
ATOM 2553 O O . LEU B 1 120 ? 14.086 -17.781 2.609 1 98.62 120 LEU B O 1
ATOM 2557 N N . SER B 1 121 ? 13.734 -19.656 1.355 1 98.81 121 SER B N 1
ATOM 2558 C CA . SER B 1 121 ? 14.117 -19.016 0.102 1 98.81 121 SER B CA 1
ATOM 2559 C C . SER B 1 121 ? 13.078 -18 -0.341 1 98.81 121 SER B C 1
ATOM 2561 O O . SER B 1 121 ? 11.992 -17.922 0.24 1 98.81 121 SER B O 1
ATOM 2563 N N . TYR B 1 122 ? 13.477 -17.172 -1.241 1 98.88 122 TYR B N 1
ATOM 2564 C CA . TYR B 1 122 ? 12.555 -16.109 -1.64 1 98.88 122 TYR B CA 1
ATOM 2565 C C . TYR B 1 122 ? 12.859 -15.625 -3.051 1 98.88 122 TYR B C 1
ATOM 2567 O O . TYR B 1 122 ? 13.961 -15.836 -3.561 1 98.88 122 TYR B O 1
ATOM 2575 N N . THR B 1 123 ? 11.883 -15.047 -3.664 1 98.88 123 THR B N 1
ATOM 2576 C CA . THR B 1 123 ? 12.008 -14.469 -5 1 98.88 123 THR B CA 1
ATOM 2577 C C . THR B 1 123 ? 11.703 -12.977 -4.977 1 98.88 123 THR B C 1
ATOM 2579 O O . THR B 1 123 ? 10.688 -12.555 -4.43 1 98.88 123 THR B O 1
ATOM 2582 N N . CYS B 1 124 ? 12.609 -12.195 -5.523 1 98.69 124 CYS B N 1
ATOM 2583 C CA . CYS B 1 124 ? 12.422 -10.758 -5.688 1 98.69 124 CYS B CA 1
ATOM 2584 C C . CYS B 1 124 ? 11.859 -10.438 -7.066 1 98.69 124 CYS B C 1
ATOM 2586 O O . CYS B 1 124 ? 12.164 -11.133 -8.039 1 98.69 124 CYS B O 1
ATOM 2588 N N . LYS B 1 125 ? 11.07 -9.422 -7.078 1 98.38 125 LYS B N 1
ATOM 2589 C CA . LYS B 1 125 ? 10.523 -8.883 -8.32 1 98.38 125 LYS B CA 1
ATOM 2590 C C . LYS B 1 125 ? 10.773 -7.383 -8.43 1 98.38 125 LYS B C 1
ATOM 2592 O O . LYS B 1 125 ? 10.609 -6.648 -7.453 1 98.38 125 LYS B O 1
ATOM 2597 N N . MET B 1 126 ? 11.25 -6.945 -9.617 1 95.5 126 MET B N 1
ATOM 2598 C CA . MET B 1 126 ? 11.383 -5.516 -9.883 1 95.5 126 MET B CA 1
ATOM 2599 C C . MET B 1 126 ? 10.977 -5.188 -11.312 1 95.5 126 MET B C 1
ATOM 2601 O O . MET B 1 126 ? 10.938 -6.07 -12.172 1 95.5 126 MET B O 1
ATOM 2605 N N . GLY B 1 127 ? 10.617 -3.961 -11.508 1 92.38 127 GLY B N 1
ATOM 2606 C CA . GLY B 1 127 ? 10.273 -3.514 -12.844 1 92.38 127 GLY B CA 1
ATOM 2607 C C . GLY B 1 127 ? 11.469 -3.447 -13.773 1 92.38 127 GLY B C 1
ATOM 2608 O O . GLY B 1 127 ? 12.602 -3.238 -13.328 1 92.38 127 GLY B O 1
ATOM 2609 N N . LEU B 1 128 ? 11.172 -3.584 -14.984 1 91.62 128 LEU B N 1
ATOM 2610 C CA . LEU B 1 128 ? 12.219 -3.492 -16 1 91.62 128 LEU B CA 1
ATOM 2611 C C . LEU B 1 128 ? 12.758 -2.07 -16.094 1 91.62 128 LEU B C 1
ATOM 2613 O O . LEU B 1 128 ? 13.953 -1.872 -16.312 1 91.62 128 LEU B O 1
ATOM 2617 N N . VAL B 1 129 ? 11.898 -1.151 -16 1 91.25 129 VAL B N 1
ATOM 2618 C CA . VAL B 1 129 ? 12.266 0.26 -16.078 1 91.25 129 VAL B CA 1
ATOM 2619 C C . VAL B 1 129 ? 12.023 0.927 -14.727 1 91.25 129 VAL B C 1
ATOM 2621 O O . VAL B 1 129 ? 10.961 0.753 -14.117 1 91.25 129 VAL B O 1
ATOM 2624 N N . GLN B 1 130 ? 13.023 1.629 -14.242 1 92.81 130 GLN B N 1
ATOM 2625 C CA . GLN B 1 130 ? 12.945 2.311 -12.953 1 92.81 130 GLN B CA 1
ATOM 2626 C C . GLN B 1 130 ? 13.664 3.656 -13 1 92.81 130 GLN B C 1
ATOM 2628 O O . GLN B 1 130 ? 14.547 3.865 -13.828 1 92.81 130 GLN B O 1
ATOM 2633 N N . CYS B 1 131 ? 13.242 4.504 -12.172 1 94.88 131 CYS B N 1
ATOM 2634 C CA . CYS B 1 131 ? 13.945 5.773 -12.008 1 94.88 131 CYS B CA 1
ATOM 2635 C C . CYS B 1 131 ? 14.969 5.688 -10.883 1 94.88 131 CYS B C 1
ATOM 2637 O O . CYS B 1 131 ? 14.781 4.93 -9.93 1 94.88 131 CYS B O 1
ATOM 2639 N N . GLY B 1 132 ? 16.047 6.445 -11.039 1 93.69 132 GLY B N 1
ATOM 2640 C CA . GLY B 1 132 ? 16.938 6.668 -9.906 1 93.69 132 GLY B CA 1
ATOM 2641 C C . GLY B 1 132 ? 16.391 7.672 -8.906 1 93.69 132 GLY B C 1
ATOM 2642 O O . GLY B 1 132 ? 15.195 7.973 -8.914 1 93.69 132 GLY B O 1
ATOM 2643 N N . PRO B 1 133 ? 17.25 8.117 -8.016 1 94.25 133 PRO B N 1
ATOM 2644 C CA . PRO B 1 133 ? 16.797 9.141 -7.062 1 94.25 133 PRO B CA 1
ATOM 2645 C C . PRO B 1 133 ? 16.266 10.398 -7.75 1 94.25 133 PRO B C 1
ATOM 2647 O O . PRO B 1 133 ? 16.734 10.75 -8.836 1 94.25 133 PRO B O 1
ATOM 2650 N N . PRO B 1 134 ? 15.234 10.984 -7.102 1 95.62 134 PRO B N 1
ATOM 2651 C CA . PRO B 1 134 ? 14.766 12.242 -7.676 1 95.62 134 PRO B CA 1
ATOM 2652 C C . PRO B 1 134 ? 15.883 13.281 -7.816 1 95.62 134 PRO B C 1
ATOM 2654 O O . PRO B 1 134 ? 16.812 13.305 -7.008 1 95.62 134 PRO B O 1
ATOM 2657 N N . PRO B 1 135 ? 15.742 14.086 -8.891 1 96.12 135 PRO B N 1
ATOM 2658 C CA . PRO B 1 135 ? 16.781 15.094 -9.109 1 96.12 135 PRO B CA 1
ATOM 2659 C C . PRO B 1 135 ? 16.891 16.094 -7.957 1 96.12 135 PRO B C 1
ATOM 2661 O O . PRO B 1 135 ? 15.891 16.406 -7.316 1 96.12 135 PRO B O 1
ATOM 2664 N N . ALA B 1 136 ? 18.125 16.531 -7.793 1 95 136 ALA B N 1
ATOM 2665 C CA . ALA B 1 136 ? 18.328 17.562 -6.785 1 95 136 ALA B CA 1
ATOM 2666 C C . ALA B 1 136 ? 17.766 18.906 -7.246 1 95 136 ALA B C 1
ATOM 2668 O O . ALA B 1 136 ? 17.75 19.203 -8.445 1 95 136 ALA B O 1
ATOM 2669 N N . LEU B 1 137 ? 17.281 19.625 -6.324 1 95.38 137 LEU B N 1
ATOM 2670 C CA . LEU B 1 137 ? 16.734 20.969 -6.582 1 95.38 137 LEU B CA 1
ATOM 2671 C C . LEU B 1 137 ? 17.328 21.984 -5.621 1 95.38 137 LEU B C 1
ATOM 2673 O O . LEU B 1 137 ? 17.5 21.703 -4.43 1 95.38 137 LEU B O 1
ATOM 2677 N N . SER B 1 138 ? 17.594 23.125 -6.211 1 94.88 138 SER B N 1
ATOM 2678 C CA . SER B 1 138 ? 18.188 24.188 -5.391 1 94.88 138 SER B CA 1
ATOM 2679 C C . SER B 1 138 ? 17.219 24.625 -4.293 1 94.88 138 SER B C 1
ATOM 2681 O O . SER B 1 138 ? 16.062 24.922 -4.559 1 94.88 138 SER B O 1
ATOM 2683 N N . ASN B 1 139 ? 17.734 24.688 -3.051 1 96.5 139 ASN B N 1
ATOM 2684 C CA . ASN B 1 139 ? 17.031 25.203 -1.881 1 96.5 139 ASN B CA 1
ATOM 2685 C C . ASN B 1 139 ? 15.797 24.359 -1.547 1 96.5 139 ASN B C 1
ATOM 2687 O O . ASN B 1 139 ? 14.82 24.875 -1.007 1 96.5 139 ASN B O 1
ATOM 2691 N N . ALA B 1 140 ? 15.836 23.141 -1.944 1 97.06 140 ALA B N 1
ATOM 2692 C CA . ALA B 1 140 ? 14.719 22.234 -1.683 1 97.06 140 ALA B CA 1
ATOM 2693 C C . ALA B 1 140 ? 15.219 20.828 -1.374 1 97.06 140 ALA B C 1
ATOM 2695 O O . ALA B 1 140 ? 16.375 20.5 -1.646 1 97.06 140 ALA B O 1
ATOM 2696 N N . ARG B 1 141 ? 14.398 20.062 -0.709 1 94.94 141 ARG B N 1
ATOM 2697 C CA . ARG B 1 141 ? 14.664 18.656 -0.45 1 94.94 141 ARG B CA 1
ATOM 2698 C C . ARG B 1 141 ? 13.406 17.812 -0.659 1 94.94 141 ARG B C 1
ATOM 2700 O O . ARG B 1 141 ? 12.289 18.312 -0.479 1 94.94 141 ARG B O 1
ATOM 2707 N N . ALA B 1 142 ? 13.625 16.609 -1.085 1 93.75 142 ALA B N 1
ATOM 2708 C CA . ALA B 1 142 ? 12.492 15.695 -1.241 1 93.75 142 ALA B CA 1
ATOM 2709 C C . ALA B 1 142 ? 12.047 15.125 0.107 1 93.75 142 ALA B C 1
ATOM 2711 O O . ALA B 1 142 ? 12.875 14.898 0.991 1 93.75 142 ALA B O 1
ATOM 2712 N N . PHE B 1 143 ? 10.766 14.953 0.229 1 91.44 143 PHE B N 1
ATOM 2713 C CA . PHE B 1 143 ? 10.25 14.305 1.426 1 91.44 143 PHE B CA 1
ATOM 2714 C C . PHE B 1 143 ? 10.602 12.82 1.432 1 91.44 143 PHE B C 1
ATOM 2716 O O . PHE B 1 143 ? 10.781 12.219 0.372 1 91.44 143 PHE B O 1
ATOM 2723 N N . GLY B 1 144 ? 10.703 12.172 2.613 1 85.69 144 GLY B N 1
ATOM 2724 C CA . GLY B 1 144 ? 10.852 10.734 2.734 1 85.69 144 GLY B CA 1
ATOM 2725 C C . GLY B 1 144 ? 12.297 10.273 2.668 1 85.69 144 GLY B C 1
ATOM 2726 O O . GLY B 1 144 ? 13.188 11.062 2.352 1 85.69 144 GLY B O 1
ATOM 2727 N N . LYS B 1 145 ? 12.5 8.984 2.941 1 82.81 145 LYS B N 1
ATOM 2728 C CA . LYS B 1 145 ? 13.805 8.344 2.82 1 82.81 145 LYS B CA 1
ATOM 2729 C C . LYS B 1 145 ? 14.133 8.031 1.363 1 82.81 145 LYS B C 1
ATOM 2731 O O . LYS B 1 145 ? 13.328 7.402 0.664 1 82.81 145 LYS B O 1
ATOM 2736 N N . PRO B 1 146 ? 15.266 8.562 0.953 1 84 146 PRO B N 1
ATOM 2737 C CA . PRO B 1 146 ? 15.641 8.297 -0.439 1 84 146 PRO B CA 1
ATOM 2738 C C . PRO B 1 146 ? 15.805 6.809 -0.735 1 84 146 PRO B C 1
ATOM 2740 O O . PRO B 1 146 ? 16.297 6.059 0.109 1 84 146 PRO B O 1
ATOM 2743 N N . LYS B 1 147 ? 15.336 6.395 -1.894 1 85.88 147 LYS B N 1
ATOM 2744 C CA . LYS B 1 147 ? 15.555 5.047 -2.42 1 85.88 147 LYS B CA 1
ATOM 2745 C C . LYS B 1 147 ? 16.5 5.074 -3.619 1 85.88 147 LYS B C 1
ATOM 2747 O O . LYS B 1 147 ? 16.656 6.113 -4.266 1 85.88 147 LYS B O 1
ATOM 2752 N N . GLN B 1 148 ? 17.125 3.891 -3.85 1 87.94 148 GLN B N 1
ATOM 2753 C CA . GLN B 1 148 ? 18.031 3.818 -4.98 1 87.94 148 GLN B CA 1
ATOM 2754 C C . GLN B 1 148 ? 17.281 3.705 -6.301 1 87.94 148 GLN B C 1
ATOM 2756 O O . GLN B 1 148 ? 17.766 4.137 -7.344 1 87.94 148 GLN B O 1
ATOM 2761 N N . ARG B 1 149 ? 16.125 3.135 -6.227 1 91.31 149 ARG B N 1
ATOM 2762 C CA . ARG B 1 149 ? 15.312 2.9 -7.41 1 91.31 149 ARG B CA 1
ATOM 2763 C C . ARG B 1 149 ? 13.836 3.15 -7.117 1 91.31 149 ARG B C 1
ATOM 2765 O O . ARG B 1 149 ? 13.359 2.861 -6.016 1 91.31 149 ARG B O 1
ATOM 2772 N N . TYR B 1 150 ? 13.18 3.717 -8.141 1 91.31 150 TYR B N 1
ATOM 2773 C CA . TYR B 1 150 ? 11.758 4.02 -8.07 1 91.31 150 TYR B CA 1
ATOM 2774 C C . TYR B 1 150 ? 11.008 3.424 -9.258 1 91.31 150 TYR B C 1
ATOM 2776 O O . TYR B 1 150 ? 11.445 3.553 -10.398 1 91.31 150 TYR B O 1
ATOM 2784 N N . GLU B 1 151 ? 9.906 2.805 -8.922 1 90.12 151 GLU B N 1
ATOM 2785 C CA . GLU B 1 151 ? 9.102 2.223 -9.992 1 90.12 151 GLU B CA 1
ATOM 2786 C C . GLU B 1 151 ? 8.461 3.307 -10.852 1 90.12 151 GLU B C 1
ATOM 2788 O O . GLU B 1 151 ? 8.227 4.422 -10.383 1 90.12 151 GLU B O 1
ATOM 2793 N N . ILE B 1 152 ? 8.18 2.893 -12.047 1 92.19 152 ILE B N 1
ATOM 2794 C CA . ILE B 1 152 ? 7.434 3.789 -12.922 1 92.19 152 ILE B CA 1
ATOM 2795 C C . ILE B 1 152 ? 6.133 4.207 -12.25 1 92.19 152 ILE B C 1
ATOM 2797 O O . ILE B 1 152 ? 5.449 3.385 -11.633 1 92.19 152 ILE B O 1
ATOM 2801 N N . GLY B 1 153 ? 5.863 5.52 -12.383 1 92.06 153 GLY B N 1
ATOM 2802 C CA . GLY B 1 153 ? 4.629 6.031 -11.805 1 92.06 153 GLY B CA 1
ATOM 2803 C C . GLY B 1 153 ? 4.805 6.555 -10.391 1 92.06 153 GLY B C 1
ATOM 2804 O O . GLY B 1 153 ? 3.918 7.223 -9.852 1 92.06 153 GLY B O 1
ATOM 2805 N N . SER B 1 154 ? 5.941 6.258 -9.789 1 92.75 154 SER B N 1
ATOM 2806 C CA . SER B 1 154 ? 6.211 6.785 -8.453 1 92.75 154 SER B CA 1
ATOM 2807 C C . SER B 1 154 ? 6.207 8.312 -8.445 1 92.75 154 SER B C 1
ATOM 2809 O O . SER B 1 154 ? 6.578 8.938 -9.438 1 92.75 154 SER B O 1
ATOM 2811 N N . THR B 1 155 ? 5.734 8.859 -7.328 1 95.5 155 THR B N 1
ATOM 2812 C CA . THR B 1 155 ? 5.723 10.305 -7.152 1 95.5 155 THR B CA 1
ATOM 2813 C C . THR B 1 155 ? 6.633 10.719 -6 1 95.5 155 THR B C 1
ATOM 2815 O O . THR B 1 155 ? 6.797 9.961 -5.035 1 95.5 155 THR B O 1
ATOM 2818 N N . ALA B 1 156 ? 7.195 11.859 -6.199 1 96.06 156 ALA B N 1
ATOM 2819 C CA . ALA B 1 156 ? 7.984 12.5 -5.148 1 96.06 156 ALA B CA 1
ATOM 2820 C C . ALA B 1 156 ? 7.559 13.953 -4.953 1 96.06 156 ALA B C 1
ATOM 2822 O O . ALA B 1 156 ? 7.086 14.602 -5.891 1 96.06 156 ALA B O 1
ATOM 2823 N N . ARG B 1 157 ? 7.664 14.375 -3.768 1 97.25 157 ARG B N 1
ATOM 2824 C CA . ARG B 1 157 ? 7.32 15.758 -3.441 1 97.25 157 ARG B CA 1
ATOM 2825 C C . ARG B 1 157 ? 8.5 16.469 -2.785 1 97.25 157 ARG B C 1
ATOM 2827 O O . ARG B 1 157 ? 9.156 15.914 -1.905 1 97.25 157 ARG B O 1
ATOM 2834 N N . TYR B 1 158 ? 8.75 17.75 -3.238 1 97 158 TYR B N 1
ATOM 2835 C CA . TYR B 1 158 ? 9.82 18.562 -2.682 1 97 158 TYR B CA 1
ATOM 2836 C C . TYR B 1 158 ? 9.273 19.547 -1.646 1 97 158 TYR B C 1
ATOM 2838 O O . TYR B 1 158 ? 8.078 19.844 -1.636 1 97 158 TYR B O 1
ATOM 2846 N N . GLN B 1 159 ? 10.156 19.938 -0.792 1 95.44 159 GLN B N 1
ATOM 2847 C CA . GLN B 1 159 ? 9.891 21.016 0.146 1 95.44 159 GLN B CA 1
ATOM 2848 C C . GLN B 1 159 ? 11.023 22.047 0.127 1 95.44 159 GLN B C 1
ATOM 2850 O O . GLN B 1 159 ? 12.203 21.672 0.115 1 95.44 159 GLN B O 1
ATOM 2855 N N . CYS B 1 160 ? 10.648 23.297 0.083 1 96.88 160 CYS B N 1
ATOM 2856 C CA . CYS B 1 160 ? 11.648 24.375 0.128 1 96.88 160 CYS B CA 1
ATOM 2857 C C . CYS B 1 160 ? 12.305 24.438 1.501 1 96.88 160 CYS B C 1
ATOM 2859 O O . CYS B 1 160 ? 11.664 24.188 2.518 1 96.88 160 CYS B O 1
ATOM 2861 N N . ARG B 1 161 ? 13.57 24.797 1.463 1 95.25 161 ARG B N 1
ATOM 2862 C CA . ARG B 1 161 ? 14.289 25 2.713 1 95.25 161 ARG B CA 1
ATOM 2863 C C . ARG B 1 161 ? 13.727 26.188 3.484 1 95.25 161 ARG B C 1
ATOM 2865 O O . ARG B 1 161 ? 13.055 27.047 2.906 1 95.25 161 ARG B O 1
ATOM 2872 N N . HIS B 1 162 ? 14 26.109 4.82 1 92.38 162 HIS B N 1
ATOM 2873 C CA . HIS B 1 162 ? 13.562 27.234 5.645 1 92.38 162 HIS B CA 1
ATOM 2874 C C . HIS B 1 162 ? 14.023 28.562 5.059 1 92.38 162 HIS B C 1
ATOM 2876 O O . HIS B 1 162 ? 15.172 28.688 4.625 1 92.38 162 HIS B O 1
ATOM 2882 N N . GLY B 1 163 ? 13.156 29.516 5.07 1 94.19 163 GLY B N 1
ATOM 2883 C CA . GLY B 1 163 ? 13.492 30.828 4.535 1 94.19 163 GLY B CA 1
ATOM 2884 C C . GLY B 1 163 ? 13.109 31 3.078 1 94.19 163 GLY B C 1
ATOM 2885 O O . GLY B 1 163 ? 13.211 32.094 2.529 1 94.19 163 GLY B O 1
ATOM 2886 N N . PHE B 1 164 ? 12.727 29.906 2.41 1 96.19 164 PHE B N 1
ATOM 2887 C CA . PHE B 1 164 ? 12.336 29.953 1.005 1 96.19 164 PHE B CA 1
ATOM 2888 C C . PHE B 1 164 ? 10.867 29.594 0.835 1 96.19 164 PHE B C 1
ATOM 2890 O O . PHE B 1 164 ? 10.344 28.75 1.56 1 96.19 164 PHE B O 1
ATOM 2897 N N . ALA B 1 165 ? 10.25 30.266 -0.118 1 95.44 165 ALA B N 1
ATOM 2898 C CA . ALA B 1 165 ? 8.844 30 -0.388 1 95.44 165 ALA B CA 1
ATOM 2899 C C . ALA B 1 165 ? 8.664 29.281 -1.722 1 95.44 165 ALA B C 1
ATOM 2901 O O . ALA B 1 165 ? 9.336 29.609 -2.703 1 95.44 165 ALA B O 1
ATOM 2902 N N . PRO B 1 166 ? 7.762 28.297 -1.722 1 95.62 166 PRO B N 1
ATOM 2903 C CA . PRO B 1 166 ? 7.578 27.5 -2.934 1 95.62 166 PRO B CA 1
ATOM 2904 C C . PRO B 1 166 ? 6.723 28.203 -3.982 1 95.62 166 PRO B C 1
ATOM 2906 O O . PRO B 1 166 ? 5.766 28.906 -3.637 1 95.62 166 PRO B O 1
ATOM 2909 N N . ARG B 1 167 ? 7.184 28.078 -5.188 1 95.56 167 ARG B N 1
ATOM 2910 C CA . ARG B 1 167 ? 6.406 28.453 -6.363 1 95.56 167 ARG B CA 1
ATOM 2911 C C . ARG B 1 167 ? 6.289 27.281 -7.336 1 95.56 167 ARG B C 1
ATOM 2913 O O . ARG B 1 167 ? 7.23 26.5 -7.492 1 95.56 167 ARG B O 1
ATOM 2920 N N . ARG B 1 168 ? 5.145 27.078 -8.016 1 96.44 168 ARG B N 1
ATOM 2921 C CA . ARG B 1 168 ? 4.859 26.031 -8.992 1 96.44 168 ARG B CA 1
ATOM 2922 C C . ARG B 1 168 ? 4.77 24.672 -8.32 1 96.44 168 ARG B C 1
ATOM 2924 O O . ARG B 1 168 ? 4.773 24.562 -7.094 1 96.44 168 ARG B O 1
ATOM 2931 N N . SER B 1 169 ? 4.613 23.625 -9.023 1 96.38 169 SER B N 1
ATOM 2932 C CA . SER B 1 169 ? 4.281 22.297 -8.492 1 96.38 169 SER B CA 1
ATOM 2933 C C . SER B 1 169 ? 5.492 21.656 -7.828 1 96.38 169 SER B C 1
ATOM 2935 O O . SER B 1 169 ? 6.57 21.594 -8.422 1 96.38 169 SER B O 1
ATOM 2937 N N . PRO B 1 170 ? 5.359 21.188 -6.617 1 97.44 170 PRO B N 1
ATOM 2938 C CA . PRO B 1 170 ? 6.473 20.531 -5.922 1 97.44 170 PRO B CA 1
ATOM 2939 C C . PRO B 1 170 ? 6.559 19.031 -6.227 1 97.44 170 PRO B C 1
ATOM 2941 O O . PRO B 1 170 ? 7.395 18.328 -5.656 1 97.44 170 PRO B O 1
ATOM 2944 N N . ILE B 1 171 ? 5.668 18.531 -7.117 1 97.56 171 ILE B N 1
ATOM 2945 C CA . ILE B 1 171 ? 5.551 17.094 -7.316 1 97.56 171 ILE B CA 1
ATOM 2946 C C . ILE B 1 171 ? 6.191 16.703 -8.648 1 97.56 171 ILE B C 1
ATOM 2948 O O . ILE B 1 171 ? 6.023 17.391 -9.656 1 97.56 171 ILE B O 1
ATOM 2952 N N . ILE B 1 172 ? 6.918 15.641 -8.633 1 97.44 172 ILE B N 1
ATOM 2953 C CA . ILE B 1 172 ? 7.422 15.047 -9.875 1 97.44 172 ILE B CA 1
ATOM 2954 C C . ILE B 1 172 ? 7.031 13.578 -9.938 1 97.44 172 ILE B C 1
ATOM 2956 O O . ILE B 1 172 ? 6.734 12.961 -8.914 1 97.44 172 ILE B O 1
ATOM 2960 N N . ARG B 1 173 ? 7.07 12.945 -11.109 1 97.38 173 ARG B N 1
ATOM 2961 C CA . ARG B 1 173 ? 6.672 11.562 -11.328 1 97.38 173 ARG B CA 1
ATOM 2962 C C . ARG B 1 173 ? 7.703 10.812 -12.164 1 97.38 173 ARG B C 1
ATOM 2964 O O . ARG B 1 173 ? 8.258 11.367 -13.117 1 97.38 173 ARG B O 1
ATOM 2971 N N . CYS B 1 174 ? 7.98 9.594 -11.766 1 97.44 174 CYS B N 1
ATOM 2972 C CA . CYS B 1 174 ? 8.805 8.719 -12.594 1 97.44 174 CYS B CA 1
ATOM 2973 C C . CYS B 1 174 ? 8.055 8.297 -13.852 1 97.44 174 CYS B C 1
ATOM 2975 O O . CYS B 1 174 ? 7.027 7.629 -13.773 1 97.44 174 CYS B O 1
ATOM 2977 N N . ARG B 1 175 ? 8.695 8.68 -15 1 97.31 175 ARG B N 1
ATOM 2978 C CA . ARG B 1 175 ? 8.039 8.461 -16.281 1 97.31 175 ARG B CA 1
ATOM 2979 C C . ARG B 1 175 ? 8.297 7.047 -16.797 1 97.31 175 ARG B C 1
ATOM 2981 O O . ARG B 1 175 ? 9.133 6.328 -16.25 1 97.31 175 ARG B O 1
ATOM 2988 N N . GLU B 1 176 ? 7.59 6.68 -17.797 1 94.19 176 GLU B N 1
ATOM 2989 C CA . GLU B 1 176 ? 7.633 5.332 -18.344 1 94.19 176 GLU B CA 1
ATOM 2990 C C . GLU B 1 176 ? 9.016 5.008 -18.906 1 94.19 176 GLU B C 1
ATOM 2992 O O . GLU B 1 176 ? 9.383 3.838 -19.031 1 94.19 176 GLU B O 1
ATOM 2997 N N . ASP B 1 177 ? 9.719 6.066 -19.25 1 94.75 177 ASP B N 1
ATOM 2998 C CA . ASP B 1 177 ? 11.023 5.84 -19.859 1 94.75 177 ASP B CA 1
ATOM 2999 C C . ASP B 1 177 ? 12.117 5.746 -18.781 1 94.75 177 ASP B C 1
ATOM 3001 O O . ASP B 1 177 ? 13.297 5.648 -19.109 1 94.75 177 ASP B O 1
ATOM 3005 N N . GLY B 1 178 ? 11.688 5.855 -17.547 1 94.94 178 GLY B N 1
ATOM 3006 C CA . GLY B 1 178 ? 12.648 5.695 -16.469 1 94.94 178 GLY B CA 1
ATOM 3007 C C . GLY B 1 178 ? 13.336 6.988 -16.078 1 94.94 178 GLY B C 1
ATOM 3008 O O . GLY B 1 178 ? 14.414 6.973 -15.492 1 94.94 178 GLY B O 1
ATOM 3009 N N . THR B 1 179 ? 12.711 8.062 -16.531 1 97.38 179 THR B N 1
ATOM 3010 C CA . THR B 1 179 ? 13.234 9.352 -16.109 1 97.38 179 THR B CA 1
ATOM 3011 C C . THR B 1 179 ? 12.18 10.133 -15.32 1 97.38 179 THR B C 1
ATOM 3013 O O . THR B 1 179 ? 10.977 9.906 -15.492 1 97.38 179 THR B O 1
ATOM 3016 N N . TRP B 1 180 ? 12.695 11.008 -14.453 1 97.31 180 TRP B N 1
ATOM 3017 C CA . TRP B 1 180 ? 11.773 11.852 -13.695 1 97.31 180 TRP B CA 1
ATOM 3018 C C . TRP B 1 180 ? 11.297 13.031 -14.531 1 97.31 180 TRP B C 1
ATOM 3020 O O . TRP B 1 180 ? 12.023 13.523 -15.391 1 97.31 180 TRP B O 1
ATOM 3030 N N . GLU B 1 181 ? 10.086 13.406 -14.25 1 97.94 181 GLU B N 1
ATOM 3031 C CA . GLU B 1 181 ? 9.641 14.695 -14.773 1 97.94 181 GLU B CA 1
ATOM 3032 C C . GLU B 1 181 ? 10.609 15.805 -14.375 1 97.94 181 GLU B C 1
ATOM 3034 O O . GLU B 1 181 ? 11.258 15.727 -13.328 1 97.94 181 GLU B O 1
ATOM 3039 N N . LEU B 1 182 ? 10.672 16.828 -15.273 1 96.31 182 LEU B N 1
ATOM 3040 C CA . LEU B 1 182 ? 11.461 18 -14.906 1 96.31 182 LEU B CA 1
ATOM 3041 C C . LEU B 1 182 ? 10.812 18.734 -13.742 1 96.31 182 LEU B C 1
ATOM 3043 O O . LEU B 1 182 ? 9.641 19.125 -13.82 1 96.31 182 LEU B O 1
ATOM 3047 N N . PRO B 1 183 ? 11.57 18.906 -12.711 1 96.75 183 PRO B N 1
ATOM 3048 C CA . PRO B 1 183 ? 10.977 19.625 -11.578 1 96.75 183 PRO B CA 1
ATOM 3049 C C . PRO B 1 183 ? 10.539 21.047 -11.945 1 96.75 183 PRO B C 1
ATOM 3051 O O . PRO B 1 183 ? 11.258 21.75 -12.656 1 96.75 183 PRO B O 1
ATOM 3054 N N . GLN B 1 184 ? 9.43 21.391 -11.461 1 97.12 184 GLN B N 1
ATOM 3055 C CA . GLN B 1 184 ? 8.898 22.719 -11.742 1 97.12 184 GLN B CA 1
ATOM 3056 C C . GLN B 1 184 ? 9 23.625 -10.523 1 97.12 184 GLN B C 1
ATOM 3058 O O . GLN B 1 184 ? 8.914 24.859 -10.641 1 97.12 184 GLN B O 1
ATOM 3063 N N . LEU B 1 185 ? 9.203 23.062 -9.375 1 97.06 185 LEU B N 1
ATOM 3064 C CA . LEU B 1 185 ? 9.234 23.812 -8.133 1 97.06 185 LEU B CA 1
ATOM 3065 C C . LEU B 1 185 ? 10.375 24.812 -8.125 1 97.06 185 LEU B C 1
ATOM 3067 O O . LEU B 1 185 ? 11.508 24.484 -8.492 1 97.06 185 LEU B O 1
ATOM 3071 N N . ALA B 1 186 ? 10.016 25.984 -7.812 1 97 186 ALA B N 1
ATOM 3072 C CA . ALA B 1 186 ? 11.008 27.031 -7.574 1 97 186 ALA B CA 1
ATOM 3073 C C . ALA B 1 186 ? 10.922 27.547 -6.145 1 97 186 ALA B C 1
ATOM 3075 O O . ALA B 1 186 ? 9.836 27.922 -5.676 1 97 186 ALA B O 1
ATOM 3076 N N . CYS B 1 187 ? 12.07 27.516 -5.48 1 97.38 187 CYS B N 1
ATOM 3077 C CA . CYS B 1 187 ? 12.133 28.031 -4.121 1 97.38 187 CYS B CA 1
ATOM 3078 C C . CYS B 1 187 ? 12.805 29.406 -4.098 1 97.38 187 CYS B C 1
ATOM 3080 O O . CYS B 1 187 ? 14.016 29.516 -4.281 1 97.38 187 CYS B O 1
ATOM 3082 N N . ARG B 1 188 ? 11.977 30.406 -3.73 1 96.06 188 ARG B N 1
ATOM 3083 C CA . ARG B 1 188 ? 12.477 31.766 -3.711 1 96.06 188 ARG B CA 1
ATOM 3084 C C . ARG B 1 188 ? 12.555 32.312 -2.285 1 96.06 188 ARG B C 1
ATOM 3086 O O . ARG B 1 188 ? 11.758 31.906 -1.427 1 96.06 188 ARG B O 1
ATOM 3093 N N . PRO B 1 189 ? 13.586 33.219 -2.041 1 93.5 189 PRO B N 1
ATOM 3094 C CA . PRO B 1 189 ? 13.68 33.781 -0.693 1 93.5 189 PRO B CA 1
ATOM 3095 C C . PRO B 1 189 ? 12.398 34.5 -0.251 1 93.5 189 PRO B C 1
ATOM 3097 O O . PRO B 1 189 ? 11.742 35.156 -1.057 1 93.5 189 PRO B O 1
ATOM 3100 N N . SER B 1 190 ? 12.008 34 0.922 1 86.94 190 SER B N 1
ATOM 3101 C CA . SER B 1 190 ? 10.828 34.656 1.487 1 86.94 190 SER B CA 1
ATOM 3102 C C . SER B 1 190 ? 11.133 36.094 1.898 1 86.94 190 SER B C 1
ATOM 3104 O O . SER B 1 190 ? 12.234 36.375 2.369 1 86.94 190 SER B O 1
ATOM 3106 N N . GLU B 1 191 ? 10.586 37.219 1.221 1 69.88 191 GLU B N 1
ATOM 3107 C CA . GLU B 1 191 ? 10.773 38.625 1.647 1 69.88 191 GLU B CA 1
ATOM 3108 C C . GLU B 1 191 ? 10.438 38.781 3.125 1 69.88 191 GLU B C 1
ATOM 3110 O O . GLU B 1 191 ? 9.586 38.062 3.66 1 69.88 191 GLU B O 1
#

Secondary structure (DSSP, 8-state):
---PPTTPEEETTEEEEEEEEEE-HHHHHHHHHHTT-EEPP--SHHHHHHHHHHH-S-EEEEEE-SSSTT--EETT--------BPTT-S---SSTT--EEEEEGGGTTEEEEE-TT--EEEEEEEESSEE-SPPP-TTEEESS---S-EETT-EEEEEEPTTEEEES--EEEB-TTS-BPPP--EEEE--/---PPTTPEEETTEEEEEEEEEE-HHHHHHHHHHTT-EEPP--SHHHHHHHHHHH-S-EEEEEE-SSSTT--EETT--------BPTT-S---SSTT--EEEEEGGGTTEEEEE-TT--EEEEEEEESSEE-SPPP-TTEEESS---S-EETT-EEEEEEPTTEEEES--EEEB-TTS-BPPP--EEEE--

Organism: NCBI:txid245042

Sequence (382 aa):
MRRCSPGWDSFQGACYKHFSTRRSWEDAETQCRHYGGHLATILTPEEQDFINDQYREYQWIGLNDRTIEGDFQWSDGSPLLYENWHPGQPDSYFLSGENCVVIVWHDGGQWSDVPCNYHLSYTCKMGLVQCGPPPALSNARAFGKPKQRYEIGSTARYQCRHGFAPRRSPIIRCREDGTWELPQLACRPSEMRRCSPGWDSFQGACYKHFSTRRSWEDAETQCRHYGGHLATILTPEEQDFINDQYREYQWIGLNDRTIEGDFQWSDGSPLLYENWHPGQPDSYFLSGENCVVIVWHDGGQWSDVPCNYHLSYTCKMGLVQCGPPPALSNARAFGKPKQRYEIGSTARYQCRHGFAPRRSPIIRCREDGTWELPQLACRPSE